Protein AF-A0A9E3I2J6-F1 (afdb_monomer_lite)

Radius of gyration: 38.4 Å; chains: 1; bounding box: 121×91×116 Å

Secondary structure (DSSP, 8-state):
-----SSSSHHHHHHHHHHTTS--S-------PPTT-EEEEE-SSS---EEEEEETT---TT--EEEEES-EEEEEPTTEEEEEEE-GGGTT--GGGGGS-TTS-SEEEEET----HHHHGGGTT-TT--EEEEE-----PPP-TTTTSB----EEE-TTS-EEEGGGGTTSEEEEEEE-TT-HHHHHHHHHHHHHHHHHGGGTEEEEEEE--S-HHHHHHHHHHTT--S-EE--S-GGG-HHHHHTT--SSSEEEEE-TTSBEEEES--THHHHHHHHHHTT-GGG-TT--BHHHHGGGTT-TT--EEEEESSB--HHHHHTSTT-TT--EEE-TTSS--HHHHGGGTT-TT--EEE--SS---HHHHTTTTT-TT--EEE--SSS-BHHHHGGGTT-TT--EEE-TTSB--HHHHTTTTT-TT--EEE-TTS---HHHHHHHHHH-TT-EEEPPPPP--------TTSHHHHHHHSS---HHHHHHHHHHHHHHHHHHHHHHHHHHHHHHHHTT--HHHHHHHHHHHHHHHHHTTS-HHHHHHHHHHHHHHHHHHHHHHHHHHH---------S--HHHHHHHHHHHHHHHHHHHHHHHHHHHHHHHHHTT-

Structure (mmCIF, N/CA/C/O backbone):
data_AF-A0A9E3I2J6-F1
#
_entry.id   AF-A0A9E3I2J6-F1
#
loop_
_atom_site.group_PDB
_atom_site.id
_atom_site.type_symbol
_atom_site.label_atom_id
_atom_site.label_alt_id
_atom_site.label_comp_id
_atom_site.label_asym_id
_atom_site.label_entity_id
_atom_site.label_seq_id
_atom_site.pdbx_PDB_ins_code
_atom_site.Cartn_x
_atom_site.Cartn_y
_atom_site.Cartn_z
_atom_site.occupancy
_atom_site.B_iso_or_equiv
_atom_site.auth_seq_id
_atom_site.auth_comp_id
_atom_site.auth_asym_id
_atom_site.auth_atom_id
_atom_site.pdbx_PDB_model_num
ATOM 1 N N . MET A 1 1 ? -46.523 -0.653 -66.772 1.00 40.47 1 MET A N 1
ATOM 2 C CA . MET A 1 1 ? -45.772 0.590 -67.088 1.00 40.47 1 MET A CA 1
ATOM 3 C C . MET A 1 1 ? -46.721 1.766 -66.930 1.00 40.47 1 MET A C 1
ATOM 5 O O . MET A 1 1 ? -47.825 1.641 -67.421 1.00 40.47 1 MET A O 1
ATOM 9 N N . LYS A 1 2 ? -46.431 2.911 -66.316 1.00 40.41 2 LYS A N 1
ATOM 10 C CA . LYS A 1 2 ? -45.374 3.401 -65.413 1.00 40.41 2 LYS A CA 1
ATOM 11 C C . LYS A 1 2 ? -45.947 4.739 -64.892 1.00 40.41 2 LYS A C 1
ATOM 13 O O . LYS A 1 2 ? -46.006 5.687 -65.661 1.00 40.41 2 LYS A O 1
ATOM 18 N N . ILE A 1 3 ? -46.391 4.817 -63.636 1.00 43.34 3 ILE A N 1
ATOM 19 C CA . ILE A 1 3 ? -46.741 6.084 -62.963 1.00 43.34 3 ILE A CA 1
ATOM 20 C C . ILE A 1 3 ? -46.118 6.015 -61.567 1.00 43.34 3 ILE A C 1
ATOM 22 O O . ILE A 1 3 ? -46.685 5.404 -60.665 1.00 43.34 3 ILE A O 1
ATOM 26 N N . LYS A 1 4 ? -44.894 6.536 -61.413 1.00 45.62 4 LYS A N 1
ATOM 27 C CA . LYS A 1 4 ? -44.240 6.744 -60.107 1.00 45.62 4 LYS A CA 1
ATOM 28 C C . LYS A 1 4 ? -42.997 7.630 -60.254 1.00 45.62 4 LYS A C 1
ATOM 30 O O . LYS A 1 4 ? -41.871 7.161 -60.327 1.00 45.62 4 LYS A O 1
ATOM 35 N N . ALA A 1 5 ? -43.230 8.925 -60.337 1.00 48.34 5 ALA A N 1
ATOM 36 C CA . ALA A 1 5 ? -42.294 10.005 -60.036 1.00 48.34 5 ALA A CA 1
ATOM 37 C C . ALA A 1 5 ? -43.194 11.226 -59.816 1.00 48.34 5 ALA A C 1
ATOM 39 O O . ALA A 1 5 ? -44.195 11.296 -60.513 1.00 48.34 5 ALA A O 1
ATOM 40 N N . TRP A 1 6 ? -42.879 12.109 -58.865 1.00 44.53 6 TRP A N 1
ATOM 41 C CA . TRP A 1 6 ? -43.588 13.350 -58.455 1.00 44.53 6 TRP A CA 1
ATOM 42 C C . TRP A 1 6 ? -43.974 13.460 -56.963 1.00 44.53 6 TRP A C 1
ATOM 44 O O . TRP A 1 6 ? -44.362 14.543 -56.548 1.00 44.53 6 TRP A O 1
ATOM 54 N N . ASN A 1 7 ? -43.736 12.451 -56.109 1.00 49.00 7 ASN A N 1
ATOM 55 C CA . ASN A 1 7 ? -44.016 12.567 -54.657 1.00 49.00 7 ASN A CA 1
ATOM 56 C C . ASN A 1 7 ? -42.807 12.815 -53.727 1.00 49.00 7 ASN A C 1
ATOM 58 O O . ASN A 1 7 ? -43.003 12.908 -52.521 1.00 49.00 7 ASN A O 1
ATOM 62 N N . ASN A 1 8 ? -41.576 12.973 -54.233 1.00 53.56 8 ASN A N 1
ATOM 63 C CA . ASN A 1 8 ? -40.377 13.042 -53.369 1.00 53.56 8 ASN A CA 1
ATOM 64 C C . ASN A 1 8 ? -39.702 14.421 -53.249 1.00 53.56 8 ASN A C 1
ATOM 66 O O . ASN A 1 8 ? -38.699 14.527 -52.554 1.00 53.56 8 ASN A O 1
ATOM 70 N N . ILE A 1 9 ? -40.222 15.480 -53.877 1.00 52.72 9 ILE A N 1
ATOM 71 C CA . ILE A 1 9 ? -39.576 16.809 -53.815 1.00 52.72 9 ILE A CA 1
ATOM 72 C C . ILE A 1 9 ? -40.129 17.665 -52.660 1.00 52.72 9 ILE A C 1
ATOM 74 O O . ILE A 1 9 ? -39.372 18.382 -52.013 1.00 52.72 9 ILE A O 1
ATOM 78 N N . TRP A 1 10 ? -41.409 17.520 -52.302 1.00 46.50 10 TRP A N 1
ATOM 79 C CA . TRP A 1 10 ? -42.011 18.281 -51.195 1.00 46.50 10 TRP A CA 1
ATOM 80 C C . TRP A 1 10 ? -41.637 17.768 -49.794 1.00 46.50 10 TRP A C 1
ATOM 82 O O . TRP A 1 10 ? -41.646 18.545 -48.842 1.00 46.50 10 TRP A O 1
ATOM 92 N N . LEU A 1 11 ? -41.234 16.499 -49.657 1.00 51.00 11 LEU A N 1
ATOM 93 C CA . LEU A 1 11 ? -40.817 15.942 -48.362 1.00 51.00 11 LEU A CA 1
ATOM 94 C C . LEU A 1 11 ? -39.413 16.412 -47.935 1.00 51.00 11 LEU A C 1
ATOM 96 O O . LEU A 1 11 ? -39.120 16.476 -46.746 1.00 51.00 11 LEU A O 1
ATOM 100 N N . ILE A 1 12 ? -38.552 16.774 -48.893 1.00 53.38 12 ILE A N 1
ATOM 101 C CA . ILE A 1 12 ? -37.173 17.204 -48.615 1.00 53.38 12 ILE A CA 1
ATOM 102 C C . ILE A 1 12 ? -37.140 18.661 -48.128 1.00 53.38 12 ILE A C 1
ATOM 104 O O . ILE A 1 12 ? -36.362 18.990 -47.237 1.00 53.38 12 ILE A O 1
ATOM 108 N N . ILE A 1 13 ? -38.034 19.524 -48.619 1.00 52.81 13 ILE A N 1
ATOM 109 C CA . ILE A 1 13 ? -38.081 20.937 -48.202 1.00 52.81 13 ILE A CA 1
ATOM 110 C C . ILE A 1 13 ? -38.642 21.085 -46.774 1.00 52.81 13 ILE A C 1
ATOM 112 O O . ILE A 1 13 ? -38.169 21.928 -46.015 1.00 52.81 13 ILE A O 1
ATOM 116 N N . LEU A 1 14 ? -39.568 20.217 -46.349 1.00 45.38 14 LEU A N 1
ATOM 117 C CA . LEU A 1 14 ? -40.101 20.232 -44.978 1.00 45.38 14 LEU A CA 1
ATOM 118 C C . LEU A 1 14 ? -39.104 19.727 -43.920 1.00 45.38 14 LEU A C 1
ATOM 120 O O . LEU A 1 14 ? -39.159 20.183 -42.781 1.00 45.38 14 LEU A O 1
ATOM 124 N N . ILE A 1 15 ? -38.152 18.860 -44.284 1.00 49.59 15 ILE A N 1
ATOM 125 C CA . ILE A 1 15 ? -37.089 18.416 -43.363 1.00 49.59 15 ILE A CA 1
ATOM 126 C C . ILE A 1 15 ? -36.025 19.513 -43.178 1.00 49.59 15 ILE A C 1
ATOM 128 O O . ILE A 1 15 ? -35.523 19.690 -42.070 1.00 49.59 15 ILE A O 1
ATOM 132 N N . PHE A 1 16 ? -35.742 20.323 -44.204 1.00 46.97 16 PHE A N 1
ATOM 133 C CA . PHE A 1 16 ? -34.787 21.431 -44.071 1.00 46.97 16 PHE A CA 1
ATOM 134 C C . PHE A 1 16 ? -35.328 22.624 -43.266 1.00 46.97 16 PHE A C 1
ATOM 136 O O . PHE A 1 16 ? -34.557 23.275 -42.567 1.00 46.97 16 PHE A O 1
ATOM 143 N N . VAL A 1 17 ? -36.641 22.880 -43.279 1.00 45.41 17 VAL A N 1
ATOM 144 C CA . VAL A 1 17 ? -37.236 23.979 -42.488 1.00 45.41 17 VAL A CA 1
ATOM 145 C C . VAL A 1 17 ? -37.442 23.595 -41.012 1.00 45.41 17 VAL A C 1
ATOM 147 O O . VAL A 1 17 ? -37.417 24.469 -40.151 1.00 45.41 17 VAL A O 1
ATOM 150 N N . PHE A 1 18 ? -37.549 22.302 -40.677 1.00 38.97 18 PHE A N 1
ATOM 151 C CA . PHE A 1 18 ? -37.696 21.858 -39.280 1.00 38.97 18 PHE A CA 1
ATOM 152 C C . PHE A 1 18 ? -36.359 21.659 -38.540 1.00 38.97 18 PHE A C 1
ATOM 154 O O . PHE A 1 18 ? -36.318 21.763 -37.316 1.00 38.97 18 PHE A O 1
ATOM 161 N N . ILE A 1 19 ? -35.249 21.449 -39.260 1.00 42.44 19 ILE A N 1
ATOM 162 C CA . ILE A 1 19 ? -33.894 21.407 -38.671 1.00 42.44 19 ILE A CA 1
ATOM 163 C C . ILE A 1 19 ? -33.323 22.829 -38.462 1.00 42.44 19 ILE A C 1
ATOM 165 O O . ILE A 1 19 ? -32.460 23.029 -37.613 1.00 42.44 19 ILE A O 1
ATOM 169 N N . GLY A 1 20 ? -33.861 23.844 -39.150 1.00 37.22 20 GLY A N 1
ATOM 170 C CA . GLY A 1 20 ? -33.422 25.242 -39.031 1.00 37.22 20 GLY A CA 1
ATOM 171 C C . GLY A 1 20 ? -33.964 26.035 -37.831 1.00 37.22 20 GLY A C 1
ATOM 172 O O . GLY A 1 20 ? -33.575 27.182 -37.664 1.00 37.22 20 GLY A O 1
ATOM 173 N N . SER A 1 21 ? -34.847 25.470 -36.994 1.00 38.66 21 SER A N 1
ATOM 174 C CA . SER A 1 21 ? -35.577 26.226 -35.952 1.00 38.66 21 SER A CA 1
ATOM 175 C C . SER A 1 21 ? -35.306 25.775 -34.503 1.00 38.66 21 SER A C 1
ATOM 177 O O . SER A 1 21 ? -36.068 26.131 -33.602 1.00 38.66 21 SER A O 1
ATOM 179 N N . GLN A 1 22 ? -34.252 24.993 -34.240 1.00 39.03 22 GLN A N 1
ATOM 180 C CA . GLN A 1 22 ? -33.865 24.600 -32.867 1.00 39.03 22 GLN A CA 1
ATOM 181 C C . GLN A 1 22 ? -32.399 24.900 -32.504 1.00 39.03 22 GLN A C 1
ATOM 183 O O . GLN A 1 22 ? -31.943 24.499 -31.439 1.00 39.03 22 GLN A O 1
ATOM 188 N N . PHE A 1 23 ? -31.682 25.672 -33.323 1.00 38.81 23 PHE A N 1
ATOM 189 C CA . PHE A 1 23 ? -30.346 26.187 -32.997 1.00 38.81 23 PHE A CA 1
ATOM 190 C C . PHE A 1 23 ? -30.345 27.720 -32.910 1.00 38.81 23 PHE A C 1
ATOM 192 O O . PHE A 1 23 ? -29.605 28.408 -33.595 1.00 38.81 23 PHE A O 1
ATOM 199 N N . GLU A 1 24 ? -31.183 28.259 -32.027 1.00 39.94 24 GLU A N 1
ATOM 200 C CA . GLU A 1 24 ? -30.994 29.597 -31.455 1.00 39.94 24 GLU A CA 1
ATOM 201 C C . GLU A 1 24 ? -31.159 29.499 -29.934 1.00 39.94 24 GLU A C 1
ATOM 203 O O . GLU A 1 24 ? -32.167 29.880 -29.342 1.00 39.94 24 GLU A O 1
ATOM 208 N N . LYS A 1 25 ? -30.143 28.940 -29.276 1.00 33.41 25 LYS A N 1
ATOM 209 C CA . LYS A 1 25 ? -29.856 29.242 -27.874 1.00 33.41 25 LYS A CA 1
ATOM 210 C C . LYS A 1 25 ? -28.397 29.654 -27.778 1.00 33.41 25 LYS A C 1
ATOM 212 O O . LYS A 1 25 ? -27.517 28.809 -27.751 1.00 33.41 25 LYS A O 1
ATOM 217 N N . GLY A 1 26 ? -28.207 30.973 -27.777 1.00 32.44 26 GLY A N 1
ATOM 218 C CA . GLY A 1 26 ? -27.063 31.693 -27.226 1.00 32.44 26 GLY A CA 1
ATOM 219 C C . GLY A 1 26 ? -25.683 31.148 -27.570 1.00 32.44 26 GLY A C 1
ATOM 220 O O . GLY A 1 26 ? -25.114 30.398 -26.786 1.00 32.44 26 GLY A O 1
ATOM 221 N N . GLN A 1 27 ? -25.088 31.652 -28.653 1.00 31.05 27 GLN A N 1
ATOM 222 C CA . GLN A 1 27 ? -23.641 31.857 -28.669 1.00 31.05 27 GLN A CA 1
ATOM 223 C C . GLN A 1 27 ? -23.294 32.806 -27.511 1.00 31.05 27 GLN A C 1
ATOM 225 O O . GLN A 1 27 ? -23.390 34.027 -27.636 1.00 31.05 27 GLN A O 1
ATOM 230 N N . SER A 1 28 ? -22.926 32.252 -26.358 1.00 33.66 28 SER A N 1
ATOM 231 C CA . SER A 1 28 ? -21.955 32.918 -25.499 1.00 33.66 28 SER A CA 1
ATOM 232 C C . SER A 1 28 ? -20.642 32.926 -26.272 1.00 33.66 28 SER A C 1
ATOM 234 O O . SER A 1 28 ? -20.241 31.881 -26.779 1.00 33.66 28 SER A O 1
ATOM 236 N N . ALA A 1 29 ? -20.030 34.099 -26.415 1.00 32.94 29 ALA A N 1
ATOM 237 C CA . ALA A 1 29 ? -18.761 34.286 -27.104 1.00 32.94 29 ALA A CA 1
ATOM 238 C C . ALA A 1 29 ? -17.764 33.166 -26.751 1.00 32.94 29 ALA A C 1
ATOM 240 O O . ALA A 1 29 ? -17.391 33.028 -25.586 1.00 32.94 29 ALA A O 1
ATOM 241 N N . GLU A 1 30 ? -17.358 32.370 -27.746 1.00 39.28 30 GLU A N 1
ATOM 242 C CA . GLU A 1 30 ? -16.193 31.495 -27.616 1.00 39.28 30 GLU A CA 1
ATOM 243 C C . GLU A 1 30 ? -15.002 32.379 -27.221 1.00 39.28 30 GLU A C 1
ATOM 245 O O . GLU A 1 30 ? -14.762 33.406 -27.872 1.00 39.28 30 GLU A O 1
ATOM 250 N N . PRO A 1 31 ? -14.263 32.054 -26.149 1.00 46.19 31 PRO A N 1
ATOM 251 C CA . PRO A 1 31 ? -13.045 32.779 -25.847 1.00 46.19 31 PRO A CA 1
ATOM 252 C C . PRO A 1 31 ? -12.076 32.530 -27.005 1.00 46.19 31 PRO A C 1
ATOM 254 O O . PRO A 1 31 ? -11.938 31.398 -27.462 1.00 46.19 31 PRO A O 1
ATOM 257 N N . ASN A 1 32 ? -11.438 33.594 -27.495 1.00 47.38 32 ASN A N 1
ATOM 258 C CA . ASN A 1 32 ? -10.466 33.571 -28.590 1.00 47.38 32 ASN A CA 1
ATOM 259 C C . ASN A 1 32 ? -9.247 32.687 -28.241 1.00 47.38 32 ASN A C 1
ATOM 261 O O . ASN A 1 32 ? -8.194 33.208 -27.880 1.00 47.38 32 ASN A O 1
ATOM 265 N N . ALA A 1 33 ? -9.388 31.366 -28.320 1.00 52.66 33 ALA A N 1
ATOM 266 C CA . ALA A 1 33 ? -8.296 30.413 -28.203 1.00 52.66 33 ALA A CA 1
ATOM 267 C C . ALA A 1 33 ? -7.459 30.458 -29.486 1.00 52.66 33 ALA A C 1
ATOM 269 O O . ALA A 1 33 ? -7.994 30.410 -30.599 1.00 52.66 33 ALA A O 1
ATOM 270 N N . ALA A 1 34 ? -6.139 30.563 -29.350 1.00 60.34 34 ALA A N 1
ATOM 271 C CA . ALA A 1 34 ? -5.244 30.444 -30.493 1.00 60.34 34 ALA A CA 1
ATOM 272 C C . ALA A 1 34 ? -5.321 29.015 -31.083 1.00 60.34 34 ALA A C 1
ATOM 274 O O . ALA A 1 34 ? -5.682 28.070 -30.377 1.00 60.34 34 ALA A O 1
ATOM 275 N N . PRO A 1 35 ? -4.978 28.805 -32.370 1.00 60.53 35 PRO A N 1
ATOM 276 C CA . PRO A 1 35 ? -5.037 27.483 -32.990 1.00 60.53 35 PRO A CA 1
ATOM 277 C C . PRO A 1 35 ? -4.259 26.429 -32.184 1.00 60.53 35 PRO A C 1
ATOM 279 O O . PRO A 1 35 ? -3.043 26.530 -32.027 1.00 60.53 35 PRO A O 1
ATOM 282 N N . GLY A 1 36 ? -4.967 25.409 -31.692 1.00 70.19 36 GLY A N 1
ATOM 283 C CA . GLY A 1 36 ? -4.399 24.310 -30.904 1.00 70.19 36 GLY A CA 1
ATOM 284 C C . GLY A 1 36 ? -4.462 24.488 -29.383 1.00 70.19 36 GLY A C 1
ATOM 285 O O . GLY A 1 36 ? -4.122 23.545 -28.672 1.00 70.19 36 GLY A O 1
ATOM 286 N N . GLU A 1 37 ? -4.899 25.642 -28.874 1.00 87.44 37 GLU A N 1
ATOM 287 C CA . GLU A 1 37 ? -5.213 25.815 -27.453 1.00 87.44 37 GLU A CA 1
ATOM 288 C C . GLU A 1 37 ? -6.523 25.105 -27.090 1.00 87.44 37 GLU A C 1
ATOM 290 O O . GLU A 1 37 ? -7.428 24.966 -27.916 1.00 87.44 37 GLU A O 1
ATOM 295 N N . ARG A 1 38 ? -6.621 24.642 -25.842 1.00 91.56 38 ARG A N 1
ATOM 296 C CA . ARG A 1 38 ? -7.807 23.959 -25.310 1.00 91.56 38 ARG A CA 1
ATOM 297 C C . ARG A 1 38 ? -8.329 24.727 -24.112 1.00 91.56 38 ARG A C 1
ATOM 299 O O . ARG A 1 38 ? -7.547 25.072 -23.233 1.00 91.56 38 ARG A O 1
ATOM 306 N N . ILE A 1 39 ? -9.630 24.980 -24.067 1.00 92.69 39 ILE A N 1
ATOM 307 C CA . ILE A 1 39 ? -10.272 25.611 -22.913 1.00 92.69 39 ILE A CA 1
ATOM 308 C C . ILE A 1 39 ? -10.956 24.519 -22.110 1.00 92.69 39 ILE A C 1
ATOM 310 O O . ILE A 1 39 ? -11.784 23.791 -22.647 1.00 92.69 39 ILE A O 1
ATOM 314 N N . ILE A 1 40 ? -10.590 24.410 -20.837 1.00 94.25 40 ILE A N 1
ATOM 315 C CA . ILE A 1 40 ? -11.127 23.408 -19.923 1.00 94.25 40 ILE A CA 1
ATOM 316 C C . ILE A 1 40 ? -11.866 24.121 -18.798 1.00 94.25 40 ILE A C 1
ATOM 318 O O . ILE A 1 40 ? -11.286 24.953 -18.099 1.00 94.25 40 ILE A O 1
ATOM 322 N N . SER A 1 41 ? -13.137 23.778 -18.615 1.00 93.06 41 SER A N 1
ATOM 323 C CA . SER A 1 41 ? -13.997 24.390 -17.603 1.00 93.06 41 SER A CA 1
ATOM 324 C C . SER A 1 41 ? -13.981 23.595 -16.296 1.00 93.06 41 SER A C 1
ATOM 326 O O . SER A 1 41 ? -14.382 22.433 -16.244 1.00 93.06 41 SER A O 1
ATOM 328 N N . PHE A 1 42 ? -13.571 24.254 -15.215 1.00 93.44 42 PHE A N 1
ATOM 329 C CA . PHE A 1 42 ? -13.636 23.760 -13.838 1.00 93.44 42 PHE A CA 1
ATOM 330 C C . PHE A 1 42 ? -14.693 24.531 -13.025 1.00 93.44 42 PHE A C 1
ATOM 332 O O . PHE A 1 42 ? -15.102 25.629 -13.419 1.00 93.44 42 PHE A O 1
ATOM 339 N N . PRO A 1 43 ? -15.129 24.027 -11.853 1.00 89.94 43 PRO A N 1
ATOM 340 C CA . PRO A 1 43 ? -16.060 24.749 -10.987 1.00 89.94 43 PRO A CA 1
ATOM 341 C C . PRO A 1 43 ? -15.585 26.176 -10.672 1.00 89.94 43 PRO A C 1
ATOM 343 O O . PRO A 1 43 ? -14.425 26.404 -10.339 1.00 89.94 43 PRO A O 1
ATOM 346 N N . THR A 1 44 ? -16.482 27.162 -10.753 1.00 87.38 44 THR A N 1
ATOM 347 C CA . THR A 1 44 ? -16.141 28.580 -10.524 1.00 87.38 44 THR A CA 1
ATOM 348 C C . THR A 1 44 ? -16.064 28.945 -9.039 1.00 87.38 44 THR A C 1
ATOM 350 O O . THR A 1 44 ? -15.319 29.849 -8.661 1.00 87.38 44 THR A O 1
ATOM 353 N N . GLY A 1 45 ? -16.819 28.244 -8.185 1.00 79.75 45 GLY A N 1
ATOM 354 C CA . GLY A 1 45 ? -16.942 28.563 -6.759 1.00 79.75 45 GLY A CA 1
ATOM 355 C C . GLY A 1 45 ? -15.772 28.092 -5.889 1.00 79.75 45 GLY A C 1
ATOM 356 O O . GLY A 1 45 ? -15.367 28.794 -4.966 1.00 79.75 45 GLY A O 1
ATOM 357 N N . SER A 1 46 ? -15.212 26.913 -6.153 1.00 82.31 46 SER A N 1
ATOM 358 C CA . SER A 1 46 ? -14.094 26.342 -5.389 1.00 82.31 46 SER A CA 1
ATOM 359 C C . SER A 1 46 ? -13.115 25.662 -6.333 1.00 82.31 46 SER A C 1
ATOM 361 O O . SER A 1 46 ? -13.534 25.022 -7.291 1.00 82.31 46 SER A O 1
ATOM 363 N N . SER A 1 47 ? -11.816 25.833 -6.070 1.00 90.12 47 SER A N 1
ATOM 364 C CA . SER A 1 47 ? -10.777 25.160 -6.856 1.00 90.12 47 SER A CA 1
ATOM 365 C C . SER A 1 47 ? -10.821 23.658 -6.602 1.00 90.12 47 SER A C 1
ATOM 367 O O . SER A 1 47 ? -10.987 23.241 -5.457 1.00 90.12 47 SER A O 1
ATOM 369 N N . MET A 1 48 ? -10.614 22.854 -7.644 1.00 91.06 48 MET A N 1
ATOM 370 C CA . MET A 1 48 ? -10.366 21.418 -7.476 1.00 91.06 48 MET A CA 1
ATOM 371 C C . MET A 1 48 ? -8.926 21.111 -7.056 1.00 91.06 48 MET A C 1
ATOM 373 O O . MET A 1 48 ? -8.626 19.987 -6.664 1.00 91.06 48 MET A O 1
ATOM 377 N N . GLY A 1 49 ? -8.018 22.081 -7.143 1.00 93.38 49 GLY A N 1
ATOM 378 C CA . GLY A 1 49 ? -6.608 21.900 -6.833 1.00 93.38 49 GLY A CA 1
ATOM 379 C C . GLY A 1 49 ? -5.701 22.612 -7.825 1.00 93.38 49 GLY A C 1
ATOM 380 O O . GLY A 1 49 ? -6.111 23.547 -8.504 1.00 93.38 49 GLY A O 1
ATOM 381 N N . LYS A 1 50 ? -4.451 22.161 -7.913 1.00 96.38 50 LYS A N 1
ATOM 382 C CA . LYS A 1 50 ? -3.422 22.823 -8.722 1.00 96.38 50 LYS A CA 1
ATOM 383 C C . LYS A 1 50 ? -3.279 22.190 -10.094 1.00 96.38 50 LYS A C 1
ATOM 385 O O . LYS A 1 50 ? -3.197 20.964 -10.200 1.00 96.38 50 LYS A O 1
ATOM 390 N N . LEU A 1 51 ? -3.183 23.038 -11.110 1.00 97.56 51 LEU A N 1
ATOM 391 C CA . LEU A 1 51 ? -2.905 22.668 -12.485 1.00 97.56 51 LEU A CA 1
ATOM 392 C C . LEU A 1 51 ? -1.447 22.932 -12.826 1.00 97.56 51 LEU A C 1
ATOM 394 O O . LEU A 1 51 ? -0.839 23.918 -12.413 1.00 97.56 51 LEU A O 1
ATOM 398 N N . SER A 1 52 ? -0.873 22.044 -13.617 1.00 96.88 52 SER A N 1
ATOM 399 C CA . SER A 1 52 ? 0.454 22.246 -14.184 1.00 96.88 52 SER A CA 1
ATOM 400 C C . SER A 1 52 ? 0.498 21.687 -15.594 1.00 96.88 52 SER A C 1
ATOM 402 O O . SER A 1 52 ? -0.254 20.768 -15.919 1.00 96.88 52 SER A O 1
ATOM 404 N N . VAL A 1 53 ? 1.399 22.219 -16.415 1.00 96.00 53 VAL A N 1
ATOM 405 C CA . VAL A 1 53 ? 1.592 21.796 -17.804 1.00 96.00 53 VAL A CA 1
ATOM 406 C C . VAL A 1 53 ? 3.036 21.435 -18.110 1.00 96.00 53 VAL A C 1
ATOM 408 O O . VAL A 1 53 ? 3.958 21.997 -17.522 1.00 96.00 53 VAL A O 1
ATOM 411 N N . ARG A 1 54 ? 3.227 20.528 -19.067 1.00 94.31 54 ARG A N 1
ATOM 412 C CA . ARG A 1 54 ? 4.531 20.213 -19.675 1.00 94.31 54 ARG A CA 1
ATOM 413 C C . ARG A 1 54 ? 4.387 19.973 -21.173 1.00 94.31 54 ARG A C 1
ATOM 415 O O . ARG A 1 54 ? 3.267 19.829 -21.661 1.00 94.31 54 ARG A O 1
ATOM 422 N N . ASP A 1 55 ? 5.501 19.905 -21.893 1.00 90.31 55 ASP A N 1
ATOM 423 C CA . ASP A 1 55 ? 5.497 19.543 -23.313 1.00 90.31 55 ASP A CA 1
ATOM 424 C C . ASP A 1 55 ? 4.972 18.123 -23.557 1.00 90.31 55 ASP A C 1
ATOM 426 O O . ASP A 1 55 ? 5.288 17.182 -22.824 1.00 90.31 55 ASP A O 1
ATOM 430 N N . LEU A 1 56 ? 4.162 17.977 -24.609 1.00 84.56 56 LEU A N 1
ATOM 431 C CA . LEU A 1 56 ? 3.603 16.701 -25.038 1.00 84.56 56 LEU A CA 1
ATOM 432 C C . LEU A 1 56 ? 4.712 15.689 -25.325 1.00 84.56 56 LEU A C 1
ATOM 434 O O . LEU A 1 56 ? 5.571 15.916 -26.173 1.00 84.56 56 LEU A O 1
ATOM 438 N N . GLY A 1 57 ? 4.667 14.554 -24.623 1.00 75.38 57 GLY A N 1
ATOM 439 C CA . GLY A 1 57 ? 5.668 13.498 -24.761 1.00 75.38 57 GLY A CA 1
ATOM 440 C C . GLY A 1 57 ? 6.966 13.714 -23.976 1.00 75.38 57 GLY A C 1
ATOM 441 O O . GLY A 1 57 ? 7.847 12.863 -24.088 1.00 75.38 57 GLY A O 1
ATOM 442 N N . SER A 1 58 ? 7.099 14.777 -23.165 1.00 79.69 58 SER A N 1
ATOM 443 C CA . SER A 1 58 ? 8.244 14.888 -22.247 1.00 79.69 58 SER A CA 1
ATOM 444 C C . SER A 1 58 ? 8.193 13.778 -21.189 1.00 79.69 58 SER A C 1
ATOM 446 O O . SER A 1 58 ? 7.193 13.590 -20.489 1.00 79.69 58 SER A O 1
ATOM 448 N N . THR A 1 59 ? 9.299 13.044 -21.065 1.00 66.62 59 THR A N 1
ATOM 449 C CA . THR A 1 59 ? 9.502 11.991 -20.061 1.00 66.62 59 THR A CA 1
ATOM 450 C C . THR A 1 59 ? 10.344 12.460 -18.872 1.00 66.62 59 THR A C 1
ATOM 452 O O . THR A 1 59 ? 10.618 11.664 -17.974 1.00 66.62 59 THR A O 1
ATOM 455 N N . GLU A 1 60 ? 10.778 13.724 -18.841 1.00 63.16 60 GLU A N 1
ATOM 456 C CA . GLU A 1 60 ? 11.647 14.234 -17.779 1.00 63.16 60 GLU A CA 1
ATOM 457 C C . GLU A 1 60 ? 10.846 14.568 -16.509 1.00 63.16 60 GLU A C 1
ATOM 459 O O . GLU A 1 60 ? 9.842 15.291 -16.504 1.00 63.16 60 GLU A O 1
ATOM 464 N N . ALA A 1 61 ? 11.281 13.991 -15.387 1.00 58.41 61 ALA A N 1
ATOM 465 C CA . ALA A 1 61 ? 10.685 14.228 -14.082 1.00 58.41 61 ALA A CA 1
ATOM 466 C C . ALA A 1 61 ? 11.095 15.616 -13.562 1.00 58.41 61 ALA A C 1
ATOM 468 O O . ALA A 1 61 ? 12.153 15.764 -12.959 1.00 58.41 61 ALA A O 1
ATOM 469 N N . GLY A 1 62 ? 10.249 16.627 -13.768 1.00 62.84 62 GLY A N 1
ATOM 470 C CA . GLY A 1 62 ? 10.506 17.988 -13.271 1.00 62.84 62 GLY A CA 1
ATOM 471 C C . GLY A 1 62 ? 9.972 19.113 -14.155 1.00 62.84 62 GLY A C 1
ATOM 472 O O . GLY A 1 62 ? 9.784 20.214 -13.652 1.00 62.84 62 GLY A O 1
ATOM 473 N N . ASP A 1 63 ? 9.626 18.819 -15.409 1.00 82.06 63 ASP A N 1
ATOM 474 C CA . ASP A 1 63 ? 9.237 19.792 -16.451 1.00 82.06 63 ASP A CA 1
ATOM 475 C C . ASP A 1 63 ? 7.858 20.450 -16.277 1.00 82.06 63 ASP A C 1
ATOM 477 O O . ASP A 1 63 ? 7.284 21.012 -17.211 1.00 82.06 63 ASP A O 1
ATOM 481 N N . TRP A 1 64 ? 7.278 20.362 -15.086 1.00 91.69 64 TRP A N 1
ATOM 482 C CA . TRP A 1 64 ? 5.934 20.859 -14.843 1.00 91.69 64 TRP A CA 1
ATOM 483 C C . TRP A 1 64 ? 5.973 22.337 -14.487 1.00 91.69 64 TRP A C 1
ATOM 485 O O . TRP A 1 64 ? 6.496 22.731 -13.446 1.00 91.69 64 TRP A O 1
ATOM 495 N N . THR A 1 65 ? 5.372 23.144 -15.351 1.00 94.06 65 THR A N 1
ATOM 496 C CA . THR A 1 65 ? 5.168 24.573 -15.127 1.00 94.06 65 THR A CA 1
ATOM 497 C C . THR A 1 65 ? 3.794 24.793 -14.509 1.00 94.06 65 THR A C 1
ATOM 499 O O . THR A 1 65 ? 2.810 24.211 -14.964 1.00 94.06 65 THR A O 1
ATOM 502 N N . ASP A 1 66 ? 3.724 25.614 -13.465 1.00 95.06 66 ASP A N 1
ATOM 503 C CA . ASP A 1 66 ? 2.465 25.965 -12.806 1.00 95.06 66 ASP A CA 1
ATOM 504 C C . ASP A 1 66 ? 1.520 26.689 -13.780 1.00 95.06 66 ASP A C 1
ATOM 506 O O . ASP A 1 66 ? 1.931 27.631 -14.458 1.00 95.06 66 ASP A O 1
ATOM 510 N N . LEU A 1 67 ? 0.266 26.234 -13.853 1.00 94.88 67 LEU A N 1
ATOM 511 C CA . LEU A 1 67 ? -0.803 26.857 -14.646 1.00 94.88 67 LEU A CA 1
ATOM 512 C C . LEU A 1 67 ? -1.839 27.552 -13.740 1.00 94.88 67 LEU A C 1
ATOM 514 O O . LEU A 1 67 ? -2.712 28.264 -14.231 1.00 94.88 67 LEU A O 1
ATOM 518 N N . GLY A 1 68 ? -1.730 27.387 -12.416 1.00 94.50 68 GLY A N 1
ATOM 519 C CA . GLY A 1 68 ? -2.621 27.991 -11.431 1.00 94.50 68 GLY A CA 1
ATOM 520 C C . GLY A 1 68 ? -3.648 27.016 -10.855 1.00 94.50 68 GLY A C 1
ATOM 521 O O . GLY A 1 68 ? -3.440 25.807 -10.789 1.00 94.50 68 GLY A O 1
ATOM 522 N N . GLU A 1 69 ? -4.763 27.557 -10.373 1.00 95.56 69 GLU A N 1
ATOM 523 C CA . GLU A 1 69 ? -5.823 26.793 -9.710 1.00 95.56 69 GLU A CA 1
ATOM 524 C C . GLU A 1 69 ? -6.847 26.260 -10.726 1.00 95.56 69 GLU A C 1
ATOM 526 O O . GLU A 1 69 ? -7.235 26.963 -11.656 1.00 95.56 69 GLU A O 1
ATOM 531 N N . ALA A 1 70 ? -7.339 25.039 -10.516 1.00 95.38 70 ALA A N 1
ATOM 532 C CA . ALA A 1 70 ? -8.405 24.415 -11.294 1.00 95.38 70 ALA A CA 1
ATOM 533 C C . ALA A 1 70 ? -9.763 25.045 -10.951 1.00 95.38 70 ALA A C 1
ATOM 535 O O . ALA A 1 70 ? -10.559 24.469 -10.201 1.00 95.38 70 ALA A O 1
ATOM 536 N N . ARG A 1 71 ? -9.997 26.265 -11.447 1.00 94.69 71 ARG A N 1
ATOM 537 C CA . ARG A 1 71 ? -11.195 27.063 -11.170 1.00 94.69 71 ARG A CA 1
ATOM 538 C C . ARG A 1 71 ? -11.607 27.899 -12.377 1.00 94.69 71 ARG A C 1
ATOM 540 O O . ARG A 1 71 ? -10.825 28.719 -12.847 1.00 94.69 71 ARG A O 1
ATOM 547 N N . GLY A 1 72 ? -12.869 27.770 -12.785 1.00 94.31 72 GLY A N 1
ATOM 548 C CA . GLY A 1 72 ? -13.385 28.442 -13.977 1.00 94.31 72 GLY A CA 1
ATOM 549 C C . GLY A 1 72 ? -12.741 27.917 -15.259 1.00 94.31 72 GLY A C 1
ATOM 550 O O . GLY A 1 72 ? -12.254 26.788 -15.293 1.00 94.31 72 GLY A O 1
ATOM 551 N N . ASP A 1 73 ? -12.756 28.735 -16.306 1.00 94.50 73 ASP A N 1
ATOM 552 C CA . ASP A 1 73 ? -12.200 28.364 -17.605 1.00 94.50 73 ASP A CA 1
ATOM 553 C C . ASP A 1 73 ? -10.682 28.548 -17.621 1.00 94.50 73 ASP A C 1
ATOM 555 O O . ASP A 1 73 ? -10.164 29.630 -17.333 1.00 94.50 73 ASP A O 1
ATOM 559 N N . ILE A 1 74 ? -9.972 27.480 -17.975 1.00 95.44 74 ILE A N 1
ATOM 560 C CA . ILE A 1 74 ? -8.514 27.439 -18.036 1.00 95.44 74 ILE A CA 1
ATOM 561 C C . ILE A 1 74 ? -8.075 27.171 -19.472 1.00 95.44 74 ILE A C 1
ATOM 563 O O . ILE A 1 74 ? -8.426 26.145 -20.055 1.00 95.44 74 ILE A O 1
ATOM 567 N N . THR A 1 75 ? -7.258 28.067 -20.026 1.00 95.25 75 THR A N 1
ATOM 568 C CA . THR A 1 75 ? -6.632 27.879 -21.339 1.00 95.25 75 THR A CA 1
ATOM 569 C C . THR A 1 75 ? -5.349 27.064 -21.200 1.00 95.25 75 THR A C 1
ATOM 571 O O . THR A 1 75 ? -4.364 27.516 -20.615 1.00 95.25 75 THR A O 1
ATOM 574 N N . VAL A 1 76 ? -5.344 25.863 -21.769 1.00 94.56 76 VAL A N 1
ATOM 575 C CA . VAL A 1 76 ? -4.170 25.000 -21.899 1.00 94.56 76 VAL A CA 1
ATOM 576 C C . VAL A 1 76 ? -3.497 25.269 -23.250 1.00 94.56 76 VAL A C 1
ATOM 578 O O . VAL A 1 76 ? -4.150 25.113 -24.288 1.00 94.56 76 VAL A O 1
ATOM 581 N N . PRO A 1 77 ? -2.200 25.634 -23.274 1.00 92.44 77 PRO A N 1
ATOM 582 C CA . PRO A 1 77 ? -1.494 25.906 -24.522 1.00 92.44 77 PRO A CA 1
ATOM 583 C C . PRO A 1 77 ? -1.407 24.685 -25.447 1.00 92.44 77 PRO A C 1
ATOM 585 O O . PRO A 1 77 ? -1.392 23.534 -24.997 1.00 92.44 77 PRO A O 1
ATOM 588 N N . ALA A 1 78 ? -1.285 24.942 -26.750 1.00 90.69 78 ALA A N 1
ATOM 589 C CA . ALA A 1 78 ? -1.101 23.898 -27.752 1.00 90.69 78 ALA A CA 1
ATOM 590 C C . ALA A 1 78 ? 0.135 23.029 -27.466 1.00 90.69 78 ALA A C 1
ATOM 592 O O . ALA A 1 78 ? 1.187 23.527 -27.065 1.00 90.69 78 ALA A O 1
ATOM 593 N N . GLY A 1 79 ? 0.012 21.718 -27.691 1.00 90.06 79 GLY A N 1
ATOM 594 C CA . GLY A 1 79 ? 1.115 20.773 -27.492 1.00 90.06 79 GLY A CA 1
ATOM 595 C C . GLY A 1 79 ? 1.519 20.566 -26.029 1.00 90.06 79 GLY A C 1
ATOM 596 O O . GLY A 1 79 ? 2.627 20.097 -25.780 1.00 90.06 79 GLY A O 1
ATOM 597 N N . LYS A 1 80 ? 0.650 20.905 -25.065 1.00 93.06 80 LYS A N 1
ATOM 598 C CA . LYS A 1 80 ? 0.893 20.679 -23.635 1.00 93.06 80 LYS A CA 1
ATOM 599 C C . LYS A 1 80 ? 0.033 19.561 -23.055 1.00 93.06 80 LYS A C 1
ATOM 601 O O . LYS A 1 80 ? -1.150 19.443 -23.375 1.00 93.06 80 LYS A O 1
ATOM 606 N N . GLU A 1 81 ? 0.626 18.786 -22.152 1.00 93.69 81 GLU A N 1
ATOM 607 C CA . GLU A 1 81 ? -0.082 17.861 -21.260 1.00 93.69 81 GLU A CA 1
ATOM 608 C C . GLU A 1 81 ? -0.528 18.582 -19.996 1.00 93.69 81 GLU A C 1
ATOM 610 O O . GLU A 1 81 ? 0.190 19.454 -19.507 1.00 93.69 81 GLU A O 1
ATOM 615 N N . LEU A 1 82 ? -1.672 18.180 -19.443 1.00 96.19 82 LEU A N 1
ATOM 616 C CA . LEU A 1 82 ? -2.206 18.744 -18.208 1.00 96.19 82 LEU A CA 1
ATOM 617 C C . LEU A 1 82 ? -2.106 17.753 -17.044 1.00 96.19 82 LEU A C 1
ATOM 619 O O . LEU A 1 82 ? -2.491 16.585 -17.160 1.00 96.19 82 LEU A O 1
ATOM 623 N N . ARG A 1 83 ? -1.651 18.255 -15.895 1.00 96.81 83 ARG A N 1
ATOM 624 C CA . ARG A 1 83 ? -1.693 17.577 -14.597 1.00 96.81 83 ARG A CA 1
ATOM 625 C C . ARG A 1 83 ? -2.631 18.319 -13.662 1.00 96.81 83 ARG A C 1
ATOM 627 O O . ARG A 1 83 ? -2.499 19.529 -13.502 1.00 96.81 83 ARG A O 1
ATOM 634 N N . LEU A 1 84 ? -3.479 17.569 -12.964 1.00 97.19 84 LEU A N 1
ATOM 635 C CA . LEU A 1 84 ? -4.280 18.043 -11.843 1.00 97.19 84 LEU A CA 1
ATOM 636 C C . LEU A 1 84 ? -3.812 17.365 -10.552 1.00 97.19 84 LEU A C 1
ATOM 638 O O . LEU A 1 84 ? -3.829 16.138 -10.428 1.00 97.19 84 LEU A O 1
ATOM 642 N N . LYS A 1 85 ? -3.422 18.173 -9.565 1.00 96.19 85 LYS A N 1
ATOM 643 C CA . LYS A 1 85 ? -3.172 17.723 -8.195 1.00 96.19 85 LYS A CA 1
ATOM 644 C C . LYS A 1 85 ? -4.299 18.197 -7.285 1.00 96.19 85 LYS A C 1
ATOM 646 O O . LYS A 1 85 ? -4.377 19.384 -6.969 1.00 96.19 85 LYS A O 1
ATOM 651 N N . VAL A 1 86 ? -5.121 17.256 -6.828 1.00 92.88 86 VAL A N 1
ATOM 652 C CA . VAL A 1 86 ? -6.250 17.518 -5.927 1.00 92.88 86 VAL A CA 1
ATOM 653 C C . VAL A 1 86 ? -5.776 17.361 -4.482 1.00 92.88 86 VAL A C 1
ATOM 655 O O . VAL A 1 86 ? -5.259 16.297 -4.120 1.00 92.88 86 VAL A O 1
ATOM 658 N N . PRO A 1 87 ? -5.909 18.392 -3.637 1.00 83.75 87 PRO A N 1
ATOM 659 C CA . PRO A 1 87 ? -5.553 18.279 -2.234 1.00 83.75 87 PRO A CA 1
ATOM 660 C C . PRO A 1 87 ? -6.653 17.537 -1.439 1.00 83.75 87 PRO A C 1
ATOM 662 O O . PRO A 1 87 ? -7.793 17.421 -1.904 1.00 83.75 87 PRO A O 1
ATOM 665 N N . PRO A 1 88 ? -6.344 17.021 -0.236 1.00 77.62 88 PRO A N 1
ATOM 666 C CA . PRO A 1 88 ? -7.259 16.184 0.548 1.00 77.62 88 PRO A CA 1
ATOM 667 C C . PRO A 1 88 ? -8.652 16.785 0.751 1.00 77.62 88 PRO A C 1
ATOM 669 O O . PRO A 1 88 ? -9.650 16.071 0.635 1.00 77.62 88 PRO A O 1
ATOM 672 N N . GLU A 1 89 ? -8.714 18.091 1.017 1.00 74.19 89 GLU A N 1
ATOM 673 C CA . GLU A 1 89 ? -9.928 18.869 1.270 1.00 74.19 89 GLU A CA 1
ATOM 674 C C . GLU A 1 89 ? -10.902 18.908 0.085 1.00 74.19 89 GLU A C 1
ATOM 676 O O . GLU A 1 89 ? -12.106 19.018 0.303 1.00 74.19 89 GLU A O 1
ATOM 681 N N . HIS A 1 90 ? -10.401 18.755 -1.143 1.00 77.69 90 HIS A N 1
ATOM 682 C CA . HIS A 1 90 ? -11.195 18.793 -2.376 1.00 77.69 90 HIS A CA 1
ATOM 683 C C . HIS A 1 90 ? -11.370 17.410 -3.012 1.00 77.69 90 HIS A C 1
ATOM 685 O O . HIS A 1 90 ? -12.086 17.257 -3.992 1.00 77.69 90 HIS A O 1
ATOM 691 N N . SER A 1 91 ? -10.760 16.375 -2.432 1.00 73.38 91 SER A N 1
ATOM 692 C CA . SER A 1 91 ? -10.769 15.028 -3.005 1.00 73.38 91 SER A CA 1
ATOM 693 C C . SER A 1 91 ? -12.058 14.229 -2.772 1.00 73.38 91 SER A C 1
ATOM 695 O O . SER A 1 91 ? -12.171 13.111 -3.255 1.00 73.38 91 SER A O 1
ATOM 697 N N . GLY A 1 92 ? -13.020 14.779 -2.027 1.00 69.88 92 GLY A N 1
ATOM 698 C CA . GLY A 1 92 ? -14.306 14.127 -1.757 1.00 69.88 92 GLY A CA 1
ATOM 699 C C . GLY A 1 92 ? -15.339 14.253 -2.881 1.00 69.88 92 GLY A C 1
ATOM 700 O O . GLY A 1 92 ? -16.393 13.642 -2.772 1.00 69.88 92 GLY A O 1
ATOM 701 N N . ASP A 1 93 ? -15.063 15.040 -3.926 1.00 84.88 93 ASP A N 1
ATOM 702 C CA . ASP A 1 93 ? -15.950 15.202 -5.081 1.00 84.88 93 ASP A CA 1
ATOM 703 C C . ASP A 1 93 ? -15.129 15.295 -6.376 1.00 84.88 93 ASP A C 1
ATOM 705 O O . ASP A 1 93 ? -14.490 16.308 -6.664 1.00 84.88 93 ASP A O 1
ATOM 709 N N . LEU A 1 94 ? -15.140 14.212 -7.158 1.00 91.81 94 LEU A N 1
ATOM 710 C CA . LEU A 1 94 ? -14.529 14.156 -8.489 1.00 91.81 94 LEU A CA 1
ATOM 711 C C . LEU A 1 94 ? -15.558 14.314 -9.616 1.00 91.81 94 LEU A C 1
ATOM 713 O O . LEU A 1 94 ? -15.191 14.204 -10.786 1.00 91.81 94 LEU A O 1
ATOM 717 N N . SER A 1 95 ? -16.828 14.590 -9.302 1.00 92.12 95 SER A N 1
ATOM 718 C CA . SER A 1 95 ? -17.883 14.724 -10.309 1.00 92.12 95 SER A CA 1
ATOM 719 C C . SER A 1 95 ? -17.594 15.758 -11.406 1.00 92.12 95 SER A C 1
ATOM 721 O O . SER A 1 95 ? -17.951 15.473 -12.554 1.00 92.12 95 SER A O 1
ATOM 723 N N . PRO A 1 96 ? -16.873 16.878 -11.163 1.00 92.62 96 PRO A N 1
ATOM 724 C CA . PRO A 1 96 ? -16.550 17.803 -12.245 1.00 92.62 96 PRO A CA 1
ATOM 725 C C . PRO A 1 96 ? -15.615 17.201 -13.305 1.00 92.62 96 PRO A C 1
ATOM 727 O O . PRO A 1 96 ? -15.628 17.652 -14.445 1.00 92.62 96 PRO A O 1
ATOM 730 N N . LEU A 1 97 ? -14.844 16.154 -12.975 1.00 94.50 97 LEU A N 1
ATOM 731 C CA . LEU A 1 97 ? -13.981 15.477 -13.951 1.00 94.50 97 LEU A CA 1
ATOM 732 C C . LEU A 1 97 ? -14.776 14.674 -14.987 1.00 94.50 97 LEU A C 1
ATOM 734 O O . LEU A 1 97 ? -14.259 14.404 -16.066 1.00 94.50 97 LEU A O 1
ATOM 738 N N . ALA A 1 98 ? -16.033 14.324 -14.696 1.00 93.25 98 ALA A N 1
ATOM 739 C CA . ALA A 1 98 ? -16.882 13.587 -15.630 1.00 93.25 98 ALA A CA 1
ATOM 740 C C . ALA A 1 98 ? -17.288 14.414 -16.862 1.00 93.25 98 ALA A C 1
ATOM 742 O O . ALA A 1 98 ? -17.718 13.833 -17.856 1.00 93.25 98 ALA A O 1
ATOM 743 N N . GLY A 1 99 ? -17.189 15.747 -16.784 1.00 90.69 99 GLY A N 1
ATOM 744 C CA . GLY A 1 99 ? -17.478 16.659 -17.893 1.00 90.69 99 GLY A CA 1
ATOM 745 C C . GLY A 1 99 ? -16.278 16.962 -18.792 1.00 90.69 99 GLY A C 1
ATOM 746 O O . GLY A 1 99 ? -16.439 17.700 -19.756 1.00 90.69 99 GLY A O 1
ATOM 747 N N . LEU A 1 100 ? -15.094 16.433 -18.472 1.00 94.19 100 LEU A N 1
ATOM 748 C CA . LEU A 1 100 ? -13.882 16.649 -19.257 1.00 94.19 100 LEU A CA 1
ATOM 749 C C . LEU A 1 100 ? -13.850 15.754 -20.497 1.00 94.19 100 LEU A C 1
ATOM 751 O O . LEU A 1 100 ? -14.276 14.597 -20.459 1.00 94.19 100 LEU A O 1
ATOM 755 N N . GLU A 1 101 ? -13.269 16.268 -21.577 1.00 94.00 101 GLU A N 1
ATOM 756 C CA . GLU A 1 101 ? -13.038 15.497 -22.789 1.00 94.00 101 GLU A CA 1
ATOM 757 C C . GLU A 1 101 ? -11.926 14.464 -22.578 1.00 94.00 101 GLU A C 1
ATOM 759 O O . GLU A 1 101 ? -11.021 14.602 -21.748 1.00 94.00 101 GLU A O 1
ATOM 764 N N . ALA A 1 102 ? -11.936 13.423 -23.407 1.00 92.25 102 ALA A N 1
ATOM 765 C CA . ALA A 1 102 ? -11.032 12.282 -23.279 1.00 92.25 102 ALA A CA 1
ATOM 766 C C . ALA A 1 102 ? -9.531 12.625 -23.297 1.00 92.25 102 ALA A C 1
ATOM 768 O O . ALA A 1 102 ? -8.704 11.827 -22.842 1.00 92.25 102 ALA A O 1
ATOM 769 N N . SER A 1 103 ? -9.168 13.784 -23.852 1.00 91.25 103 SER A N 1
ATOM 770 C CA . SER A 1 103 ? -7.786 14.257 -23.981 1.00 91.25 103 SER A CA 1
ATOM 771 C C . SER A 1 103 ? -7.389 15.340 -22.977 1.00 91.25 103 SER A C 1
ATOM 773 O O . SER A 1 103 ? -6.222 15.734 -22.957 1.00 91.25 103 SER A O 1
ATOM 775 N N . ASP A 1 104 ? -8.314 15.824 -22.152 1.00 94.19 104 ASP A N 1
ATOM 776 C CA . ASP A 1 104 ? -8.112 17.048 -21.370 1.00 94.19 104 ASP A CA 1
ATOM 777 C C . ASP A 1 104 ? -7.128 16.880 -20.215 1.00 94.19 104 ASP A C 1
ATOM 779 O O . ASP A 1 104 ? -6.432 17.830 -19.864 1.00 94.19 104 ASP A O 1
ATOM 783 N N . LEU A 1 105 ? -7.021 15.671 -19.655 1.00 95.38 105 LEU A N 1
ATOM 784 C CA . LEU A 1 105 ? -6.184 15.393 -18.491 1.00 95.38 105 LEU A CA 1
ATOM 785 C C . LEU A 1 105 ? -5.249 14.201 -18.729 1.00 95.38 105 LEU A C 1
ATOM 787 O O . LEU A 1 105 ? -5.697 13.111 -19.082 1.00 95.38 105 LEU A O 1
ATOM 791 N N . GLN A 1 106 ? -3.945 14.396 -18.500 1.00 95.88 106 GLN A N 1
ATOM 792 C CA . GLN A 1 106 ? -2.921 13.349 -18.632 1.00 95.88 106 GLN A CA 1
ATOM 793 C C . GLN A 1 106 ? -2.474 12.790 -17.283 1.00 95.88 106 GLN A C 1
ATOM 795 O O . GLN A 1 106 ? -2.156 11.605 -17.200 1.00 95.88 106 GLN A O 1
ATOM 800 N N . GLU A 1 107 ? -2.462 13.600 -16.223 1.00 96.62 107 GLU A N 1
ATOM 801 C CA . GLU A 1 107 ? -2.053 13.137 -14.897 1.00 96.62 107 GLU A CA 1
ATOM 802 C C . GLU A 1 107 ? -3.009 13.612 -13.802 1.00 96.62 107 GLU A C 1
ATOM 804 O O . GLU A 1 107 ? -3.283 14.805 -13.673 1.00 96.62 107 GLU A O 1
ATOM 809 N N . LEU A 1 108 ? -3.471 12.676 -12.971 1.00 96.94 108 LEU A N 1
ATOM 810 C CA . LEU A 1 108 ? -4.294 12.950 -11.799 1.00 96.94 108 LEU A CA 1
ATOM 811 C C . LEU A 1 108 ? -3.590 12.450 -10.537 1.00 96.94 108 LEU A C 1
ATOM 813 O O . LEU A 1 108 ? -3.299 11.259 -10.396 1.00 96.94 108 LEU A O 1
ATOM 817 N N . ILE A 1 109 ? -3.329 13.369 -9.606 1.00 95.25 109 ILE A N 1
ATOM 818 C CA . ILE A 1 109 ? -2.674 13.081 -8.327 1.00 95.25 109 ILE A CA 1
ATOM 819 C C . ILE A 1 109 ? -3.631 13.392 -7.178 1.00 95.25 109 ILE A C 1
ATOM 821 O O . ILE A 1 109 ? -4.020 14.542 -6.971 1.00 95.25 109 ILE A O 1
ATOM 825 N N . LEU A 1 110 ? -3.950 12.355 -6.408 1.00 91.81 110 LEU A N 1
ATOM 826 C CA . LEU A 1 110 ? -4.848 12.350 -5.259 1.00 91.81 110 LEU A CA 1
ATOM 827 C C . LEU A 1 110 ? -4.041 11.922 -4.019 1.00 91.81 110 LEU A C 1
ATOM 829 O O . LEU A 1 110 ? -3.965 10.740 -3.673 1.00 91.81 110 LEU A O 1
ATOM 833 N N . ASP A 1 111 ? -3.377 12.878 -3.367 1.00 82.06 111 ASP A N 1
ATOM 834 C CA . ASP A 1 111 ? -2.552 12.614 -2.179 1.00 82.06 111 ASP A CA 1
ATOM 835 C C . ASP A 1 111 ? -3.384 12.725 -0.889 1.00 82.06 111 ASP A C 1
ATOM 837 O O . ASP A 1 111 ? -4.100 13.703 -0.706 1.00 82.06 111 ASP A O 1
ATOM 841 N N . ASN A 1 112 ? -3.242 11.769 0.041 1.00 69.19 112 ASN A N 1
ATOM 842 C CA . ASN A 1 112 ? -3.969 11.716 1.324 1.00 69.19 112 ASN A CA 1
ATOM 843 C C . ASN A 1 112 ? -5.492 11.862 1.158 1.00 69.19 112 ASN A C 1
ATOM 845 O O . ASN A 1 112 ? -6.162 12.554 1.926 1.00 69.19 112 ASN A O 1
ATOM 849 N N . THR A 1 113 ? -6.018 11.225 0.119 1.00 74.81 113 THR A N 1
ATOM 850 C CA . THR A 1 113 ? -7.390 11.411 -0.339 1.00 74.81 113 THR A CA 1
ATOM 851 C C . THR A 1 113 ? -8.407 10.550 0.416 1.00 74.81 113 THR A C 1
ATOM 853 O O . THR A 1 113 ? -8.065 9.507 0.978 1.00 74.81 113 THR A O 1
ATOM 856 N N . LYS A 1 114 ? -9.675 10.984 0.389 1.00 75.38 114 LYS A N 1
ATOM 857 C CA . LYS A 1 114 ? -10.853 10.202 0.791 1.00 75.38 114 LYS A CA 1
ATOM 858 C C . LYS A 1 114 ? -11.567 9.533 -0.392 1.00 75.38 114 LYS A C 1
ATOM 860 O O . LYS A 1 114 ? -12.693 9.099 -0.212 1.00 75.38 114 LYS A O 1
ATOM 865 N N . VAL A 1 115 ? -10.955 9.471 -1.576 1.00 84.81 115 VAL A N 1
ATOM 866 C CA . VAL A 1 115 ? -11.562 8.868 -2.774 1.00 84.81 115 VAL A CA 1
ATOM 867 C C . VAL A 1 115 ? -11.867 7.390 -2.552 1.00 84.81 115 VAL A C 1
ATOM 869 O O . VAL A 1 115 ? -11.009 6.614 -2.109 1.00 84.81 115 VAL A O 1
ATOM 872 N N . GLY A 1 116 ? -13.093 7.004 -2.880 1.00 86.31 116 GLY A N 1
ATOM 873 C CA . GLY A 1 116 ? -13.561 5.632 -2.957 1.00 86.31 116 GLY A CA 1
ATOM 874 C C . GLY A 1 116 ? -14.068 5.264 -4.348 1.00 86.31 116 GLY A C 1
ATOM 875 O O . GLY A 1 116 ? -13.880 5.999 -5.319 1.00 86.31 116 GLY A O 1
ATOM 876 N N . ASP A 1 117 ? -14.718 4.107 -4.442 1.00 87.94 117 ASP A N 1
ATOM 877 C CA . ASP A 1 117 ? -15.274 3.590 -5.699 1.00 87.94 117 ASP A CA 1
ATOM 878 C C . ASP A 1 117 ? -16.261 4.566 -6.360 1.00 87.94 117 ASP A C 1
ATOM 880 O O . ASP A 1 117 ? -16.269 4.710 -7.585 1.00 87.94 117 ASP A O 1
ATOM 884 N N . THR A 1 118 ? -17.054 5.276 -5.548 1.00 86.94 118 THR A N 1
ATOM 885 C CA . THR A 1 118 ? -18.061 6.248 -5.997 1.00 86.94 118 THR A CA 1
ATOM 886 C C . THR A 1 118 ? -17.456 7.419 -6.755 1.00 86.94 118 THR A C 1
ATOM 888 O O . THR A 1 118 ? -18.061 7.888 -7.711 1.00 86.94 118 THR A O 1
ATOM 891 N N . GLU A 1 119 ? -16.247 7.852 -6.400 1.00 90.69 119 GLU A N 1
ATOM 892 C CA . GLU A 1 119 ? -15.584 8.963 -7.083 1.00 90.69 119 GLU A CA 1
ATOM 893 C C . GLU A 1 119 ? -14.825 8.492 -8.334 1.00 90.69 119 GLU A C 1
ATOM 895 O O . GLU A 1 119 ? -14.752 9.222 -9.325 1.00 90.69 119 GLU A O 1
ATOM 900 N N . LEU A 1 120 ? -14.302 7.259 -8.340 1.00 92.50 120 LEU A N 1
ATOM 901 C CA . LEU A 1 120 ? -13.563 6.708 -9.487 1.00 92.50 120 LEU A CA 1
ATOM 902 C C . LEU A 1 120 ? -14.428 6.557 -10.745 1.00 92.50 120 LEU A C 1
ATOM 904 O O . LEU A 1 120 ? -13.899 6.536 -11.859 1.00 92.50 120 LEU A O 1
ATOM 908 N N . VAL A 1 121 ? -15.756 6.496 -10.599 1.00 93.69 121 VAL A N 1
ATOM 909 C CA . VAL A 1 121 ? -16.691 6.413 -11.730 1.00 93.69 121 VAL A CA 1
ATOM 910 C C . VAL A 1 121 ? -16.545 7.593 -12.694 1.00 93.69 121 VAL A C 1
ATOM 912 O O . VAL A 1 121 ? -16.754 7.428 -13.898 1.00 93.69 121 VAL A O 1
ATOM 915 N N . HIS A 1 122 ? -16.141 8.758 -12.183 1.00 95.12 122 HIS A N 1
ATOM 916 C CA . HIS A 1 122 ? -16.019 9.998 -12.945 1.00 95.12 122 HIS A CA 1
ATOM 917 C C . HIS A 1 122 ? -14.773 10.042 -13.838 1.00 95.12 122 HIS A C 1
ATOM 919 O O . HIS A 1 122 ? -14.666 10.922 -14.684 1.00 95.12 122 HIS A O 1
ATOM 925 N N . LEU A 1 123 ? -13.856 9.077 -13.709 1.00 95.50 123 LEU A N 1
ATOM 926 C CA . LEU A 1 123 ? -12.621 9.027 -14.499 1.00 95.50 123 LEU A CA 1
ATOM 927 C C . LEU A 1 123 ? -12.769 8.266 -15.823 1.00 95.50 123 LEU A C 1
ATOM 929 O O . LEU A 1 123 ? -11.878 8.331 -16.666 1.00 95.50 123 LEU A O 1
ATOM 933 N N . LYS A 1 124 ? -13.886 7.555 -16.035 1.00 93.94 124 LYS A N 1
ATOM 934 C CA . LYS A 1 124 ? -14.095 6.649 -17.184 1.00 93.94 124 LYS A CA 1
ATOM 935 C C . LYS A 1 124 ? -13.899 7.304 -18.555 1.00 93.94 124 LYS A C 1
ATOM 937 O O . LYS A 1 124 ? -13.530 6.608 -19.497 1.00 93.94 124 LYS A O 1
ATOM 942 N N . GLY A 1 125 ? -14.186 8.602 -18.672 1.00 93.62 125 GLY A N 1
ATOM 943 C CA . GLY A 1 125 ? -14.078 9.350 -19.927 1.00 93.62 125 GLY A CA 1
ATOM 944 C C . GLY A 1 125 ? -12.647 9.737 -20.305 1.00 93.62 125 GLY A C 1
ATOM 945 O O . GLY A 1 125 ? -12.379 9.979 -21.475 1.00 93.62 125 GLY A O 1
ATOM 946 N N . LEU A 1 126 ? -11.712 9.745 -19.350 1.00 95.69 126 LEU A N 1
ATOM 947 C CA . LEU A 1 126 ? -10.363 10.298 -19.509 1.00 95.69 126 LEU A CA 1
ATOM 948 C C . LEU A 1 126 ? -9.396 9.309 -20.178 1.00 95.69 126 LEU A C 1
ATOM 950 O O . LEU A 1 126 ? -8.369 8.943 -19.613 1.00 95.69 126 LEU A O 1
ATOM 954 N N . THR A 1 127 ? -9.699 8.831 -21.384 1.00 94.56 127 THR A N 1
ATOM 955 C CA . THR A 1 127 ? -8.939 7.732 -22.015 1.00 94.56 127 THR A CA 1
ATOM 956 C C . THR A 1 127 ? -7.481 8.075 -22.359 1.00 94.56 127 THR A C 1
ATOM 958 O O . THR A 1 127 ? -6.688 7.166 -22.613 1.00 94.56 127 THR A O 1
ATOM 961 N N . SER A 1 128 ? -7.109 9.362 -22.363 1.00 93.88 128 SER A N 1
ATOM 962 C CA . SER A 1 128 ? -5.719 9.834 -22.502 1.00 93.88 128 SER A CA 1
ATOM 963 C C . SER A 1 128 ? -4.982 10.000 -21.164 1.00 93.88 128 SER A C 1
ATOM 965 O O . SER A 1 128 ? -3.860 10.513 -21.155 1.00 93.88 128 SER A O 1
ATOM 967 N N . LEU A 1 129 ? -5.586 9.600 -20.038 1.00 96.88 129 LEU A N 1
ATOM 968 C CA . LEU A 1 129 ? -4.948 9.634 -18.725 1.00 96.88 129 LEU A CA 1
ATOM 969 C C . LEU A 1 129 ? -3.773 8.648 -18.699 1.00 96.88 129 LEU A C 1
ATOM 971 O O . LEU A 1 129 ? -3.955 7.446 -18.883 1.00 96.88 129 LEU A O 1
ATOM 975 N N . LYS A 1 130 ? -2.571 9.169 -18.455 1.00 96.38 130 LYS A N 1
ATOM 976 C CA . LYS A 1 130 ? -1.314 8.413 -18.383 1.00 96.38 130 LYS A CA 1
ATOM 977 C C . LYS A 1 130 ? -0.938 8.041 -16.958 1.00 96.38 130 LYS A C 1
ATOM 979 O O . LYS A 1 130 ? -0.365 6.978 -16.732 1.00 96.38 130 LYS A O 1
ATOM 984 N N . LEU A 1 131 ? -1.259 8.900 -15.992 1.00 96.62 131 LEU A N 1
ATOM 985 C CA . LEU A 1 131 ? -0.928 8.688 -14.588 1.00 96.62 131 LEU A CA 1
ATOM 986 C C . LEU A 1 131 ? -2.153 8.897 -13.709 1.00 96.62 131 LEU A C 1
ATOM 988 O O . LEU A 1 131 ? -2.751 9.973 -13.703 1.00 96.62 131 LEU A O 1
ATOM 992 N N . LEU A 1 132 ? -2.460 7.884 -12.905 1.00 97.00 132 LEU A N 1
ATOM 993 C CA . LEU A 1 132 ? -3.408 7.979 -11.807 1.00 97.00 132 LEU A CA 1
ATOM 994 C C . LEU A 1 132 ? -2.713 7.579 -10.509 1.00 97.00 132 LEU A C 1
ATOM 996 O O . LEU A 1 132 ? -2.392 6.410 -10.283 1.00 97.00 132 LEU A O 1
ATOM 1000 N N . LYS A 1 133 ? -2.497 8.564 -9.639 1.00 94.81 133 LYS A N 1
ATOM 1001 C CA . LYS A 1 133 ? -1.893 8.349 -8.328 1.00 94.81 133 LYS A CA 1
ATOM 1002 C C . LYS A 1 133 ? -2.911 8.581 -7.229 1.00 94.81 133 LYS A C 1
ATOM 1004 O O . LYS A 1 133 ? -3.330 9.712 -7.011 1.00 94.81 133 LYS A O 1
ATOM 1009 N N . VAL A 1 134 ? -3.246 7.522 -6.504 1.00 90.50 134 VAL A N 1
ATOM 1010 C CA . VAL A 1 134 ? -4.110 7.548 -5.329 1.00 90.50 134 VAL A CA 1
ATOM 1011 C C . VAL A 1 134 ? -3.300 7.109 -4.120 1.00 90.50 134 VAL A C 1
ATOM 1013 O O . VAL A 1 134 ? -3.128 5.922 -3.851 1.00 90.50 134 VAL A O 1
ATOM 1016 N N . ASN A 1 135 ? -2.808 8.083 -3.356 1.00 78.12 135 ASN A N 1
ATOM 1017 C CA . ASN A 1 135 ? -2.159 7.784 -2.088 1.00 78.12 135 ASN A CA 1
ATOM 1018 C C . ASN A 1 135 ? -3.197 7.891 -0.980 1.00 78.12 135 ASN A C 1
ATOM 1020 O O . ASN A 1 135 ? -3.525 8.991 -0.522 1.00 78.12 135 ASN A O 1
ATOM 1024 N N . LYS A 1 136 ? -3.667 6.747 -0.493 1.00 71.88 136 LYS A N 1
ATOM 1025 C CA . LYS A 1 136 ? -4.322 6.703 0.810 1.00 71.88 136 LYS A CA 1
ATOM 1026 C C . LYS A 1 136 ? -3.241 6.721 1.867 1.00 71.88 136 LYS A C 1
ATOM 1028 O O . LYS A 1 136 ? -2.271 5.971 1.771 1.00 71.88 136 LYS A O 1
ATOM 1033 N N . LYS A 1 137 ? -3.373 7.598 2.864 1.00 58.75 137 LYS A N 1
ATOM 1034 C CA . LYS A 1 137 ? -2.495 7.533 4.030 1.00 58.75 137 LYS A CA 1
ATOM 1035 C C . LYS A 1 137 ? -2.748 6.163 4.667 1.00 58.75 137 LYS A C 1
ATOM 1037 O O . LYS A 1 137 ? -3.880 5.945 5.101 1.00 58.75 137 LYS A O 1
ATOM 1042 N N . PRO A 1 138 ? -1.763 5.246 4.694 1.00 51.38 138 PRO A N 1
ATOM 1043 C CA . PRO A 1 138 ? -1.974 3.971 5.346 1.00 51.38 138 PRO A CA 1
ATOM 1044 C C . PRO A 1 138 ? -2.385 4.237 6.787 1.00 51.38 138 PRO A C 1
ATOM 1046 O O . PRO A 1 138 ? -1.867 5.160 7.429 1.00 51.38 138 PRO A O 1
ATOM 1049 N N . VAL A 1 139 ? -3.314 3.433 7.290 1.00 52.00 139 VAL A N 1
ATOM 1050 C CA . VAL A 1 139 ? -3.642 3.399 8.711 1.00 52.00 139 VAL A CA 1
ATOM 1051 C C . VAL A 1 139 ? -2.445 2.770 9.423 1.00 52.00 139 VAL A C 1
ATOM 1053 O O . VAL A 1 139 ? -2.420 1.593 9.757 1.00 52.00 139 VAL A O 1
ATOM 1056 N N . THR A 1 140 ? -1.362 3.531 9.571 1.00 46.94 140 THR A N 1
ATOM 1057 C CA . THR A 1 140 ? -0.163 3.055 10.248 1.00 46.94 140 THR A CA 1
ATOM 1058 C C . THR A 1 140 ? -0.325 3.286 11.738 1.00 46.94 140 THR A C 1
ATOM 1060 O O . THR A 1 140 ? -0.283 4.411 12.239 1.00 46.94 140 THR A O 1
ATOM 1063 N N . GLY A 1 141 ? -0.495 2.188 12.469 1.00 52.31 141 GLY A N 1
ATOM 1064 C CA . GLY A 1 141 ? -0.131 2.165 13.878 1.00 52.31 141 GLY A CA 1
ATOM 1065 C C . GLY A 1 141 ? 1.378 2.384 14.039 1.00 52.31 141 GLY A C 1
ATOM 1066 O O . GLY A 1 141 ? 2.164 2.133 13.120 1.00 52.31 141 GLY A O 1
ATOM 1067 N N . LYS A 1 142 ? 1.818 2.846 15.212 1.00 57.34 142 LYS A N 1
ATOM 1068 C CA . LYS A 1 142 ? 3.258 2.866 15.518 1.00 57.34 142 LYS A CA 1
ATOM 1069 C C . LYS A 1 142 ? 3.746 1.429 15.718 1.00 57.34 142 LYS A C 1
ATOM 1071 O O . LYS A 1 142 ? 3.027 0.611 16.285 1.00 57.34 142 LYS A O 1
ATOM 1076 N N . SER A 1 143 ? 4.977 1.141 15.289 1.00 61.25 143 SER A N 1
ATOM 1077 C CA . SER A 1 143 ? 5.615 -0.161 15.524 1.00 61.25 143 SER A CA 1
ATOM 1078 C C . SER A 1 143 ? 5.584 -0.518 17.013 1.00 61.25 143 SER A C 1
ATOM 1080 O O . SER A 1 143 ? 5.965 0.300 17.852 1.00 61.25 143 SER A O 1
ATOM 1082 N N . HIS A 1 144 ? 5.118 -1.726 17.331 1.00 74.88 144 HIS A N 1
ATOM 1083 C CA . HIS A 1 144 ? 5.057 -2.249 18.691 1.00 74.88 144 HIS A CA 1
ATOM 1084 C C . HIS A 1 144 ? 5.418 -3.746 18.705 1.00 74.88 144 HIS A C 1
ATOM 1086 O O . HIS A 1 144 ? 5.017 -4.460 17.783 1.00 74.88 144 HIS A O 1
ATOM 1092 N N . PRO A 1 145 ? 6.120 -4.267 19.735 1.00 77.88 145 PRO A N 1
ATOM 1093 C CA . PRO A 1 145 ? 6.532 -5.678 19.804 1.00 77.88 145 PRO A CA 1
ATOM 1094 C C . PRO A 1 145 ? 5.405 -6.718 19.711 1.00 77.88 145 PRO A C 1
ATOM 1096 O O . PRO A 1 145 ? 5.677 -7.887 19.409 1.00 77.88 145 PRO A O 1
ATOM 1099 N N . PHE A 1 146 ? 4.169 -6.299 19.991 1.00 78.06 146 PHE A N 1
ATOM 1100 C CA . PHE A 1 146 ? 2.967 -7.135 19.974 1.00 78.06 146 PHE A CA 1
ATOM 1101 C C . PHE A 1 146 ? 2.254 -7.173 18.614 1.00 78.06 146 PHE A C 1
ATOM 1103 O O . PHE A 1 146 ? 1.372 -8.005 18.439 1.00 78.06 146 PHE A O 1
ATOM 1110 N N . LEU A 1 147 ? 2.636 -6.338 17.638 1.00 80.12 147 LEU A N 1
ATOM 1111 C CA . LEU A 1 147 ? 2.018 -6.367 16.306 1.00 80.12 147 LEU A CA 1
ATOM 1112 C C . LEU A 1 147 ? 2.122 -7.765 15.676 1.00 80.12 147 LEU A C 1
ATOM 1114 O O . LEU A 1 147 ? 3.191 -8.379 15.664 1.00 80.12 147 LEU A O 1
ATOM 1118 N N . GLY A 1 148 ? 0.996 -8.260 15.158 1.00 74.19 148 GLY A N 1
ATOM 1119 C CA . GLY A 1 148 ? 0.875 -9.580 14.539 1.00 74.19 148 GLY A CA 1
ATOM 1120 C C . GLY A 1 148 ? 0.881 -10.755 15.521 1.00 74.19 148 GLY A C 1
ATOM 1121 O O . GLY A 1 148 ? 0.892 -11.904 15.083 1.00 74.19 148 GLY A O 1
ATOM 1122 N N . LYS A 1 149 ? 0.874 -10.498 16.834 1.00 84.81 149 LYS A N 1
ATOM 1123 C CA . LYS A 1 149 ? 0.853 -11.528 17.880 1.00 84.81 149 LYS A CA 1
ATOM 1124 C C . LYS A 1 149 ? -0.460 -11.476 18.664 1.00 84.81 149 LYS A C 1
ATOM 1126 O O . LYS A 1 149 ? -1.079 -10.413 18.735 1.00 84.81 149 LYS A O 1
ATOM 1131 N N . PRO A 1 150 ? -0.881 -12.594 19.281 1.00 88.69 150 PRO A N 1
ATOM 1132 C CA . PRO A 1 150 ? -1.911 -12.550 20.309 1.00 88.69 150 PRO A CA 1
ATOM 1133 C C . PRO A 1 150 ? -1.512 -11.558 21.404 1.00 88.69 150 PRO A C 1
ATOM 1135 O O . PRO A 1 150 ? -0.336 -11.510 21.771 1.00 88.69 150 PRO A O 1
ATOM 1138 N N . LEU A 1 151 ? -2.473 -10.797 21.937 1.00 90.19 151 LEU A N 1
ATOM 1139 C CA . LEU A 1 151 ? -2.190 -9.880 23.048 1.00 90.19 151 LEU A CA 1
ATOM 1140 C C . LEU A 1 151 ? -1.620 -10.641 24.258 1.00 90.19 151 LEU A C 1
ATOM 1142 O O . LEU A 1 151 ? -0.667 -10.185 24.877 1.00 90.19 151 LEU A O 1
ATOM 1146 N N . GLY A 1 152 ? -2.149 -11.831 24.543 1.00 86.81 152 GLY A N 1
ATOM 1147 C CA . GLY A 1 152 ? -1.795 -12.632 25.713 1.00 86.81 152 GLY A CA 1
ATOM 1148 C C . GLY A 1 152 ? -2.927 -12.653 26.736 1.00 86.81 152 GLY A C 1
ATOM 1149 O O . GLY A 1 152 ? -4.082 -12.394 26.400 1.00 86.81 152 GLY A O 1
ATOM 1150 N N . GLU A 1 153 ? -2.602 -13.001 27.977 1.00 89.12 153 GLU A N 1
ATOM 1151 C CA . GLU A 1 153 ? -3.574 -13.013 29.068 1.00 89.12 153 GLU A CA 1
ATOM 1152 C C . GLU A 1 153 ? -3.827 -11.587 29.569 1.00 89.12 153 GLU A C 1
ATOM 1154 O O . GLU A 1 153 ? -2.901 -10.873 29.944 1.00 89.12 153 GLU A O 1
ATOM 1159 N N . LEU A 1 154 ? -5.094 -11.179 29.581 1.00 95.38 154 LEU A N 1
ATOM 1160 C CA . LEU A 1 154 ? -5.548 -9.935 30.191 1.00 95.38 154 LEU A CA 1
ATOM 1161 C C . LEU A 1 154 ? -6.812 -10.252 30.986 1.00 95.38 154 LEU A C 1
ATOM 1163 O O . LEU A 1 154 ? -7.873 -10.491 30.405 1.00 95.38 154 LEU A O 1
ATOM 1167 N N . LYS A 1 155 ? -6.665 -10.292 32.312 1.00 96.31 155 LYS A N 1
ATOM 1168 C CA . LYS A 1 155 ? -7.743 -10.591 33.256 1.00 96.31 155 LYS A CA 1
ATOM 1169 C C . LYS A 1 155 ? -7.710 -9.629 34.430 1.00 96.31 155 LYS A C 1
ATOM 1171 O O . LYS A 1 155 ? -6.649 -9.428 35.014 1.00 96.31 155 LYS A O 1
ATOM 1176 N N . PHE A 1 156 ? -8.853 -9.049 34.781 1.00 96.81 156 PHE A N 1
ATOM 1177 C CA . PHE A 1 156 ? -8.960 -8.137 35.919 1.00 96.81 156 PHE A CA 1
ATOM 1178 C C . PHE A 1 156 ? -10.408 -7.920 36.370 1.00 96.81 156 PHE A C 1
ATOM 1180 O O . PHE A 1 156 ? -11.352 -8.249 35.660 1.00 96.81 156 PHE A O 1
ATOM 1187 N N . THR A 1 157 ? -10.587 -7.314 37.544 1.00 97.12 157 THR A N 1
ATOM 1188 C CA . THR A 1 157 ? -11.891 -6.819 38.008 1.00 97.12 157 THR A CA 1
ATOM 1189 C C . THR A 1 157 ? -12.042 -5.335 37.670 1.00 97.12 157 THR A C 1
ATOM 1191 O O . THR A 1 157 ? -11.177 -4.535 38.034 1.00 97.12 157 THR A O 1
ATOM 1194 N N . SER A 1 158 ? -13.105 -4.965 36.950 1.00 96.81 158 SER A N 1
ATOM 1195 C CA . SER A 1 158 ? -13.358 -3.581 36.528 1.00 96.81 158 SER A CA 1
ATOM 1196 C C . SER A 1 158 ? -13.685 -2.666 37.717 1.00 96.81 158 SER A C 1
ATOM 1198 O O . SER A 1 158 ? -14.016 -3.132 38.810 1.00 96.81 158 SER A O 1
ATOM 1200 N N . THR A 1 159 ? -13.650 -1.344 37.522 1.00 95.12 159 THR A N 1
ATOM 1201 C CA . THR A 1 159 ? -14.086 -0.364 38.536 1.00 95.12 159 THR A CA 1
ATOM 1202 C C . THR A 1 159 ? -15.538 -0.569 38.975 1.00 95.12 159 THR A C 1
ATOM 1204 O O . THR A 1 159 ? -15.859 -0.254 40.117 1.00 95.12 159 THR A O 1
ATOM 1207 N N . LYS A 1 160 ? -16.378 -1.174 38.119 1.00 94.38 160 LYS A N 1
ATOM 1208 C CA . LYS A 1 160 ? -17.772 -1.558 38.402 1.00 94.38 160 LYS A CA 1
ATOM 1209 C C . LYS A 1 160 ? -17.919 -2.953 39.037 1.00 94.38 160 LYS A C 1
ATOM 1211 O O . LYS A 1 160 ? -19.035 -3.373 39.323 1.00 94.38 160 LYS A O 1
ATOM 1216 N N . GLY A 1 161 ? -16.819 -3.672 39.276 1.00 94.56 161 GLY A N 1
ATOM 1217 C CA . GLY A 1 161 ? -16.817 -5.001 39.900 1.00 94.56 161 GLY A CA 1
ATOM 1218 C C . GLY A 1 161 ? -16.985 -6.178 38.932 1.00 94.56 161 GLY A C 1
ATOM 1219 O O . GLY A 1 161 ? -17.111 -7.319 39.376 1.00 94.56 161 GLY A O 1
ATOM 1220 N N . GLU A 1 162 ? -16.974 -5.936 37.621 1.00 95.88 162 GLU A N 1
ATOM 1221 C CA . GLU A 1 162 ? -17.148 -6.976 36.600 1.00 95.88 162 GLU A CA 1
ATOM 1222 C C . GLU A 1 162 ? -15.845 -7.752 36.392 1.00 95.88 162 GLU A C 1
ATOM 1224 O O . GLU A 1 162 ? -14.765 -7.161 36.346 1.00 95.88 162 GLU A O 1
ATOM 1229 N N . GLN A 1 163 ? -15.928 -9.074 36.231 1.00 97.12 163 GLN A N 1
ATOM 1230 C CA . GLN A 1 163 ? -14.765 -9.891 35.884 1.00 97.12 163 GLN A CA 1
ATOM 1231 C C . GLN A 1 163 ? -14.516 -9.811 34.378 1.00 97.12 163 GLN A C 1
ATOM 1233 O O . GLN A 1 163 ? -15.315 -10.289 33.575 1.00 97.12 163 GLN A O 1
ATOM 1238 N N . ILE A 1 164 ? -13.401 -9.198 33.997 1.00 97.44 164 ILE A N 1
ATOM 1239 C CA . ILE A 1 164 ? -12.979 -9.050 32.611 1.00 97.44 164 ILE A CA 1
ATOM 1240 C C . ILE A 1 164 ? -11.922 -10.102 32.305 1.00 97.44 164 ILE A C 1
ATOM 1242 O O . ILE A 1 164 ? -10.899 -10.169 32.976 1.00 97.44 164 ILE A O 1
ATOM 1246 N N . ASP A 1 165 ? -12.163 -10.891 31.263 1.00 96.25 165 ASP A N 1
ATOM 1247 C CA . ASP A 1 165 ? -11.196 -11.783 30.630 1.00 96.25 165 ASP A CA 1
ATOM 1248 C C . ASP A 1 165 ? -11.199 -11.497 29.128 1.00 96.25 165 ASP A C 1
ATOM 1250 O O . ASP A 1 165 ? -12.250 -11.547 28.493 1.00 96.25 165 ASP A O 1
ATOM 1254 N N . ILE A 1 166 ? -10.046 -11.181 28.540 1.00 93.88 166 ILE A N 1
ATOM 1255 C CA . ILE A 1 166 ? -9.953 -10.874 27.106 1.00 93.88 166 ILE A CA 1
ATOM 1256 C C . ILE A 1 166 ? -10.442 -12.025 26.216 1.00 93.88 166 ILE A C 1
ATOM 1258 O O . ILE A 1 166 ? -10.957 -11.786 25.125 1.00 93.88 166 ILE A O 1
ATOM 1262 N N . SER A 1 167 ? -10.353 -13.274 26.683 1.00 91.88 167 SER A N 1
ATOM 1263 C CA . SER A 1 167 ? -10.817 -14.441 25.927 1.00 91.88 167 SER A CA 1
ATOM 1264 C C . SER A 1 167 ? -12.333 -14.452 25.696 1.00 91.88 167 SER A C 1
ATOM 1266 O O . SER A 1 167 ? -12.786 -15.041 24.712 1.00 91.88 167 SER A O 1
ATOM 1268 N N . GLN A 1 168 ? -13.114 -13.745 26.526 1.00 93.56 168 GLN A N 1
ATOM 1269 C CA . GLN A 1 168 ? -14.566 -13.611 26.352 1.00 93.56 168 GLN A CA 1
ATOM 1270 C C . GLN A 1 168 ? -14.944 -12.743 25.139 1.00 93.56 168 GLN A C 1
ATOM 1272 O O . GLN A 1 168 ? -16.074 -12.802 24.666 1.00 93.56 168 GLN A O 1
ATOM 1277 N N . TYR A 1 169 ? -13.998 -11.955 24.617 1.00 93.19 169 TYR A N 1
ATOM 1278 C CA . TYR A 1 169 ? -14.194 -11.086 23.456 1.00 93.19 169 TYR A CA 1
ATOM 1279 C C . TYR A 1 169 ? -13.803 -11.758 22.133 1.00 93.19 169 TYR A C 1
ATOM 1281 O O . TYR A 1 169 ? -13.731 -11.100 21.098 1.00 93.19 169 TYR A O 1
ATOM 1289 N N . LYS A 1 170 ? -13.546 -13.072 22.125 1.00 88.81 170 LYS A N 1
ATOM 1290 C CA . LYS A 1 170 ? -13.244 -13.798 20.888 1.00 88.81 170 LYS A CA 1
ATOM 1291 C C . LYS A 1 170 ? -14.385 -13.629 19.876 1.00 88.81 170 LYS A C 1
ATOM 1293 O O . LYS A 1 170 ? -15.546 -13.858 20.196 1.00 88.81 170 LYS A O 1
ATOM 1298 N N . GLY A 1 171 ? -14.040 -13.248 18.651 1.00 86.31 171 GLY A N 1
ATOM 1299 C CA . GLY A 1 171 ? -14.984 -12.895 17.588 1.00 86.31 171 GLY A CA 1
ATOM 1300 C C . GLY A 1 171 ? -15.334 -11.405 17.510 1.00 86.31 171 GLY A C 1
ATOM 1301 O O . GLY A 1 171 ? -15.909 -11.000 16.508 1.00 86.31 171 GLY A O 1
ATOM 1302 N N . LYS A 1 172 ? -14.957 -10.591 18.503 1.00 94.81 172 LYS A N 1
ATOM 1303 C CA . LYS A 1 172 ? -15.118 -9.130 18.494 1.00 94.81 172 LYS A CA 1
ATOM 1304 C C . LYS A 1 172 ? -13.807 -8.425 18.148 1.00 94.81 172 LYS A C 1
ATOM 1306 O O . LYS A 1 172 ? -12.727 -8.957 18.394 1.00 94.81 172 LYS A O 1
ATOM 1311 N N . VAL A 1 173 ? -13.904 -7.203 17.634 1.00 96.25 173 VAL A N 1
ATOM 1312 C CA . VAL A 1 173 ? -12.754 -6.294 17.513 1.00 96.25 173 VAL A CA 1
ATOM 1313 C C . VAL A 1 173 ? -12.626 -5.523 18.817 1.00 96.25 173 VAL A C 1
ATOM 1315 O O . VAL A 1 173 ? -13.601 -4.938 19.279 1.00 96.25 173 VAL A O 1
ATOM 1318 N N . VAL A 1 174 ? -11.440 -5.509 19.426 1.00 98.00 174 VAL A N 1
ATOM 1319 C CA . VAL A 1 174 ? -11.248 -4.916 20.761 1.00 98.00 174 VAL A CA 1
ATOM 1320 C C . VAL A 1 174 ? -10.134 -3.884 20.742 1.00 98.00 174 VAL A C 1
ATOM 1322 O O . VAL A 1 174 ? -9.015 -4.187 20.338 1.00 98.00 174 VAL A O 1
ATOM 1325 N N . LEU A 1 175 ? -10.404 -2.676 21.230 1.00 98.12 175 LEU A N 1
ATOM 1326 C CA . LEU A 1 175 ? -9.379 -1.681 21.533 1.00 98.12 175 LEU A CA 1
ATOM 1327 C C . LEU A 1 175 ? -9.017 -1.749 23.021 1.00 98.12 175 LEU A C 1
ATOM 1329 O O . LEU A 1 175 ? -9.825 -1.394 23.875 1.00 98.12 175 LEU A O 1
ATOM 1333 N N . VAL A 1 176 ? -7.792 -2.160 23.342 1.00 97.88 176 VAL A N 1
ATOM 1334 C CA . VAL A 1 176 ? -7.234 -2.012 24.694 1.00 97.88 176 VAL A CA 1
ATOM 1335 C C . VAL A 1 176 ? -6.562 -0.646 24.785 1.00 97.88 176 VAL A C 1
ATOM 1337 O O . VAL A 1 176 ? -5.623 -0.385 24.031 1.00 97.88 176 VAL A O 1
ATOM 1340 N N . ASP A 1 177 ? -7.047 0.218 25.673 1.00 97.62 177 ASP A N 1
ATOM 1341 C CA . ASP A 1 177 ? -6.626 1.617 25.808 1.00 97.62 177 ASP A CA 1
ATOM 1342 C C . ASP A 1 177 ? -5.966 1.883 27.166 1.00 97.62 177 ASP A C 1
ATOM 1344 O O . ASP A 1 177 ? -6.615 1.835 28.209 1.00 97.62 177 ASP A O 1
ATOM 1348 N N . PHE A 1 178 ? -4.665 2.167 27.153 1.00 97.88 178 PHE A N 1
ATOM 1349 C CA . PHE A 1 178 ? -3.883 2.572 28.319 1.00 97.88 178 PHE A CA 1
ATOM 1350 C C . PHE A 1 178 ? -3.864 4.095 28.401 1.00 97.88 178 PHE A C 1
ATOM 1352 O O . PHE A 1 178 ? -3.273 4.772 27.549 1.00 97.88 178 PHE A O 1
ATOM 1359 N N . TRP A 1 179 ? -4.489 4.637 29.442 1.00 98.12 179 TRP A N 1
ATOM 1360 C CA . TRP A 1 179 ? -4.787 6.063 29.531 1.00 98.12 179 TRP A CA 1
ATOM 1361 C C . TRP A 1 179 ? -4.827 6.553 30.985 1.00 98.12 179 TRP A C 1
ATOM 1363 O O . TRP A 1 179 ? -4.691 5.771 31.923 1.00 98.12 179 TRP A O 1
ATOM 1373 N N . ALA A 1 180 ? -4.984 7.863 31.182 1.00 97.44 180 ALA A N 1
ATOM 1374 C CA . ALA A 1 180 ? -5.247 8.445 32.497 1.00 97.44 180 ALA A CA 1
ATOM 1375 C C . ALA A 1 180 ? -5.929 9.814 32.384 1.00 97.44 180 ALA A C 1
ATOM 1377 O O . ALA A 1 180 ? -5.739 10.520 31.390 1.00 97.44 180 ALA A O 1
ATOM 1378 N N . VAL A 1 181 ? -6.634 10.245 33.433 1.00 97.31 181 VAL A N 1
ATOM 1379 C CA . VAL A 1 181 ? -7.285 11.568 33.476 1.00 97.31 181 VAL A CA 1
ATOM 1380 C C . VAL A 1 181 ? -6.260 12.705 33.413 1.00 97.31 181 VAL A C 1
ATOM 1382 O O . VAL A 1 181 ? -6.476 13.728 32.768 1.00 97.31 181 VAL A O 1
ATOM 1385 N N . TRP A 1 182 ? -5.099 12.523 34.045 1.00 95.12 182 TRP A N 1
ATOM 1386 C CA . TRP A 1 182 ? -4.009 13.507 34.039 1.00 95.12 182 TRP A CA 1
ATOM 1387 C C . TRP A 1 182 ? -3.225 13.562 32.712 1.00 95.12 182 TRP A C 1
ATOM 1389 O O . TRP A 1 182 ? -2.358 14.421 32.540 1.00 95.12 182 TRP A O 1
ATOM 1399 N N . CYS A 1 183 ? -3.510 12.668 31.762 1.00 94.75 183 CYS A N 1
ATOM 1400 C CA . CYS A 1 183 ? -2.830 12.595 30.475 1.00 94.75 183 CYS A CA 1
ATOM 1401 C C . CYS A 1 183 ? -3.530 13.483 29.434 1.00 94.75 183 CYS A C 1
ATOM 1403 O O . CYS A 1 183 ? -4.485 13.071 28.778 1.00 94.75 183 CYS A O 1
ATOM 1405 N N . GLY A 1 184 ? -3.009 14.695 29.222 1.00 90.88 184 GLY A N 1
ATOM 1406 C CA . GLY A 1 184 ? -3.554 15.650 28.244 1.00 90.88 184 GLY A CA 1
ATOM 1407 C C . GLY A 1 184 ? -3.812 15.057 26.844 1.00 90.88 184 GLY A C 1
ATOM 1408 O O . GLY A 1 184 ? -4.922 15.205 26.336 1.00 90.88 184 GLY A O 1
ATOM 1409 N N . PRO A 1 185 ? -2.857 14.333 26.221 1.00 86.12 185 PRO A N 1
ATOM 1410 C CA . PRO A 1 185 ? -3.090 13.696 24.923 1.00 86.12 185 PRO A CA 1
ATOM 1411 C C . PRO A 1 185 ? -4.150 12.584 24.945 1.00 86.12 185 PRO A C 1
ATOM 1413 O O . PRO A 1 185 ? -4.807 12.370 23.931 1.00 86.12 185 PRO A O 1
ATOM 1416 N N . CYS A 1 186 ? -4.337 11.893 26.074 1.00 94.19 186 CYS A N 1
ATOM 1417 C CA . CYS A 1 186 ? -5.397 10.897 26.240 1.00 94.19 186 CYS A CA 1
ATOM 1418 C C . CYS A 1 186 ? -6.770 11.580 26.213 1.00 94.19 186 CYS A C 1
ATOM 1420 O O . CYS A 1 186 ? -7.648 11.188 25.449 1.00 94.19 186 CYS A O 1
ATOM 1422 N N . ILE A 1 187 ? -6.920 12.671 26.973 1.00 95.62 187 ILE A N 1
ATOM 1423 C CA . ILE A 1 187 ? -8.152 13.469 26.992 1.00 95.62 187 ILE A CA 1
ATOM 1424 C C . ILE A 1 187 ? -8.428 14.106 25.623 1.00 95.62 187 ILE A C 1
ATOM 1426 O O . ILE A 1 187 ? -9.570 14.126 25.172 1.00 95.62 187 ILE A O 1
ATOM 1430 N N . GLY A 1 188 ? -7.388 14.571 24.925 1.00 79.12 188 GLY A N 1
ATOM 1431 C CA . GLY A 1 188 ? -7.516 15.117 23.572 1.00 79.12 188 GLY A CA 1
ATOM 1432 C C . GLY A 1 188 ? -7.990 14.100 22.526 1.00 79.12 188 GLY A C 1
ATOM 1433 O O . GLY A 1 188 ? -8.621 14.488 21.546 1.00 79.12 188 GLY A O 1
ATOM 1434 N N . GLU A 1 189 ? -7.718 12.808 22.730 1.00 91.19 189 GLU A N 1
ATOM 1435 C CA . GLU A 1 189 ? -8.135 11.734 21.823 1.00 91.19 189 GLU A CA 1
ATOM 1436 C C . GLU A 1 189 ? -9.514 11.148 22.168 1.00 91.19 189 GLU A C 1
ATOM 1438 O O . GLU A 1 189 ? -10.184 10.590 21.297 1.00 91.19 189 GLU A O 1
ATOM 1443 N N . LEU A 1 190 ? -9.985 11.327 23.405 1.00 94.75 190 LEU A N 1
ATOM 1444 C CA . LEU A 1 190 ? -11.250 10.776 23.894 1.00 94.75 190 LEU A CA 1
ATOM 1445 C C . LEU A 1 190 ? -12.468 11.059 22.984 1.00 94.75 190 LEU A C 1
ATOM 1447 O O . LEU A 1 190 ? -13.249 10.130 22.765 1.00 94.75 190 LEU A O 1
ATOM 1451 N N . PRO A 1 191 ? -12.643 12.253 22.373 1.00 88.44 191 PRO A N 1
ATOM 1452 C CA . PRO A 1 191 ? -13.743 12.479 21.433 1.00 88.44 191 PRO A CA 1
ATOM 1453 C C . PRO A 1 191 ? -13.718 11.539 20.217 1.00 88.44 191 PRO A C 1
ATOM 1455 O O . PRO A 1 191 ? -14.771 11.101 19.752 1.00 88.44 191 PRO A O 1
ATOM 1458 N N . ASN A 1 192 ? -12.531 11.191 19.706 1.00 82.69 192 ASN A N 1
ATOM 1459 C CA . ASN A 1 192 ? -12.387 10.250 18.592 1.00 82.69 192 ASN A CA 1
ATOM 1460 C C . ASN A 1 192 ? -12.682 8.811 19.033 1.00 82.69 192 ASN A C 1
ATOM 1462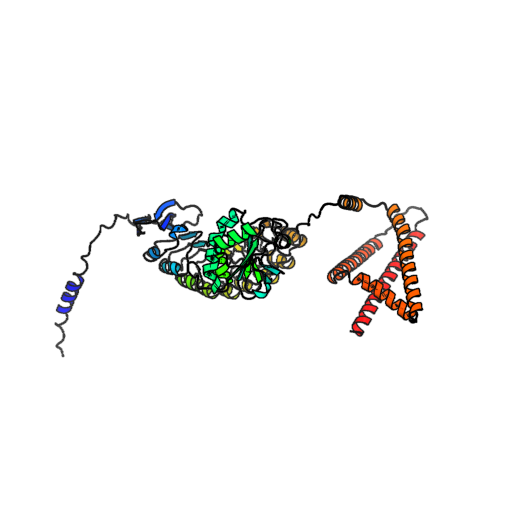 O O . ASN A 1 192 ? -13.324 8.072 18.282 1.00 82.69 192 ASN A O 1
ATOM 1466 N N . VAL A 1 193 ? -12.264 8.434 20.246 1.00 95.81 193 VAL A N 1
ATOM 1467 C CA . VAL A 1 193 ? -12.553 7.120 20.843 1.00 95.81 193 VAL A CA 1
ATOM 1468 C C . VAL A 1 193 ? -14.058 6.941 21.026 1.00 95.81 193 VAL A C 1
ATOM 1470 O O . VAL A 1 193 ? -14.615 5.980 20.502 1.00 95.81 193 VAL A O 1
ATOM 1473 N N . LYS A 1 194 ? -14.741 7.909 21.657 1.00 96.12 194 LYS A N 1
ATOM 1474 C CA . LYS A 1 194 ? -16.206 7.897 21.824 1.00 96.12 194 LYS A CA 1
ATOM 1475 C C . LYS A 1 194 ? -16.932 7.831 20.483 1.00 96.12 194 LYS A C 1
ATOM 1477 O O . LYS A 1 194 ? -17.842 7.026 20.324 1.00 96.12 194 LYS A O 1
ATOM 1482 N N . ARG A 1 195 ? -16.523 8.647 19.502 1.00 90.62 195 ARG A N 1
ATOM 1483 C CA . ARG A 1 195 ? -17.123 8.627 18.158 1.00 90.62 195 ARG A CA 1
ATOM 1484 C C . ARG A 1 195 ? -17.006 7.246 17.514 1.00 90.62 195 ARG A C 1
ATOM 1486 O O . ARG A 1 195 ? -17.988 6.756 16.973 1.00 90.62 195 ARG A O 1
ATOM 1493 N N . THR A 1 196 ? -15.819 6.643 17.570 1.00 89.44 196 THR A N 1
ATOM 1494 C CA . THR A 1 196 ? -15.564 5.318 16.985 1.00 89.44 196 THR A CA 1
ATOM 1495 C C . THR A 1 196 ? -16.380 4.243 17.701 1.00 89.44 196 THR A C 1
ATOM 1497 O O . THR A 1 196 ? -17.006 3.419 17.044 1.00 89.44 196 THR A O 1
ATOM 1500 N N . TYR A 1 197 ? -16.428 4.285 19.036 1.00 96.50 197 TYR A N 1
ATOM 1501 C CA . TYR A 1 197 ? -17.226 3.355 19.833 1.00 96.50 197 TYR A CA 1
ATOM 1502 C C . TYR A 1 197 ? -18.705 3.439 19.475 1.00 96.50 197 TYR A C 1
ATOM 1504 O O . TYR A 1 197 ? -19.282 2.454 19.041 1.00 96.50 197 TYR A O 1
ATOM 1512 N N . ASN A 1 198 ? -19.292 4.635 19.539 1.00 92.56 198 ASN A N 1
ATOM 1513 C CA . ASN A 1 198 ? -20.707 4.839 19.230 1.00 92.56 198 ASN A CA 1
ATOM 1514 C C . ASN A 1 198 ? -21.073 4.409 17.805 1.00 92.56 198 ASN A C 1
ATOM 1516 O O . ASN A 1 198 ? -22.216 4.048 17.554 1.00 92.56 198 ASN A O 1
ATOM 1520 N N . LYS A 1 199 ? -20.122 4.488 16.869 1.00 88.19 199 LYS A N 1
ATOM 1521 C CA . LYS A 1 199 ? -20.338 4.109 15.474 1.00 88.19 199 LYS A CA 1
ATOM 1522 C C . LYS A 1 199 ? -20.316 2.597 15.255 1.00 88.19 199 LYS A C 1
ATOM 1524 O O . LYS A 1 199 ? -21.096 2.123 14.444 1.00 88.19 199 LYS A O 1
ATOM 1529 N N . TYR A 1 200 ? -19.422 1.871 15.928 1.00 92.75 200 TYR A N 1
ATOM 1530 C CA . TYR A 1 200 ? -19.127 0.469 15.606 1.00 92.75 200 TYR A CA 1
ATOM 1531 C C . TYR A 1 200 ? -19.437 -0.524 16.730 1.00 92.75 200 TYR A C 1
ATOM 1533 O O . TYR A 1 200 ? -19.256 -1.726 16.543 1.00 92.75 200 TYR A O 1
ATOM 1541 N N . HIS A 1 201 ? -19.866 -0.056 17.903 1.00 94.81 201 HIS A N 1
ATOM 1542 C CA . HIS A 1 201 ? -20.123 -0.924 19.052 1.00 94.81 201 HIS A CA 1
ATOM 1543 C C . HIS A 1 201 ? -21.111 -2.048 18.714 1.00 94.81 201 HIS A C 1
ATOM 1545 O O . HIS A 1 201 ? -20.810 -3.224 18.927 1.00 94.81 201 HIS A O 1
ATOM 1551 N N . ASP A 1 202 ? -22.227 -1.687 18.081 1.00 92.12 202 ASP A N 1
ATOM 1552 C CA . ASP A 1 202 ? -23.277 -2.628 17.680 1.00 92.12 202 ASP A CA 1
ATOM 1553 C C . ASP A 1 202 ? -22.816 -3.613 16.588 1.00 92.12 202 ASP A C 1
ATOM 1555 O O . ASP A 1 202 ? -23.368 -4.707 16.469 1.00 92.12 202 ASP A O 1
ATOM 1559 N N . ASP A 1 203 ? -21.760 -3.271 15.842 1.00 88.62 203 ASP A N 1
ATOM 1560 C CA . ASP A 1 203 ? -21.157 -4.122 14.809 1.00 88.62 203 ASP A CA 1
ATOM 1561 C C . ASP A 1 203 ? -20.139 -5.128 15.382 1.00 88.62 203 ASP A C 1
ATOM 1563 O O . ASP A 1 203 ? -19.572 -5.930 14.641 1.00 88.62 203 ASP A O 1
ATOM 1567 N N . GLY A 1 204 ? -19.895 -5.112 16.699 1.00 93.06 204 GLY A N 1
ATOM 1568 C CA . GLY A 1 204 ? -18.952 -6.010 17.371 1.00 93.06 204 GLY A CA 1
ATOM 1569 C C . GLY A 1 204 ? -17.622 -5.363 17.764 1.00 93.06 204 GLY A C 1
ATOM 1570 O O . GLY A 1 204 ? -16.643 -6.085 17.980 1.00 93.06 204 GLY A O 1
ATOM 1571 N N . PHE A 1 205 ? -17.567 -4.030 17.866 1.00 97.44 205 PHE A N 1
ATOM 1572 C CA . PHE A 1 205 ? -16.424 -3.305 18.426 1.00 97.44 205 PHE A CA 1
ATOM 1573 C C . PHE A 1 205 ? -16.566 -3.090 19.939 1.00 97.44 205 PHE A C 1
ATOM 1575 O O . PHE A 1 205 ? -17.599 -2.648 20.436 1.00 97.44 205 PHE A O 1
ATOM 1582 N N . GLU A 1 206 ? -15.500 -3.359 20.688 1.00 97.81 206 GLU A N 1
ATOM 1583 C CA . GLU A 1 206 ? -15.442 -3.124 22.130 1.00 97.81 206 GLU A CA 1
ATOM 1584 C C . GLU A 1 206 ? -14.183 -2.371 22.539 1.00 97.81 206 GLU A C 1
ATOM 1586 O O . GLU A 1 206 ? -13.159 -2.400 21.855 1.00 97.81 206 GLU A O 1
ATOM 1591 N N . ILE A 1 207 ? -14.248 -1.720 23.699 1.00 98.31 207 ILE A N 1
ATOM 1592 C CA . ILE A 1 207 ? -13.103 -1.049 24.312 1.00 98.31 207 ILE A CA 1
ATOM 1593 C C . ILE A 1 207 ? -12.863 -1.655 25.694 1.00 98.31 207 ILE A C 1
ATOM 1595 O O . ILE A 1 207 ? -13.798 -2.016 26.402 1.00 98.31 207 ILE A O 1
ATOM 1599 N N . ILE A 1 208 ? -11.598 -1.769 26.084 1.00 98.31 208 ILE A N 1
ATOM 1600 C CA . ILE A 1 208 ? -11.180 -2.109 27.442 1.00 98.31 208 ILE A CA 1
ATOM 1601 C C . ILE A 1 208 ? -10.182 -1.048 27.886 1.00 98.31 208 ILE A C 1
ATOM 1603 O O . ILE A 1 208 ? -9.116 -0.909 27.289 1.00 98.31 208 ILE A O 1
ATOM 1607 N N . GLY A 1 209 ? -10.519 -0.297 28.930 1.00 97.94 209 GLY A N 1
ATOM 1608 C CA . GLY A 1 209 ? -9.652 0.753 29.450 1.00 97.94 209 GLY A CA 1
ATOM 1609 C C . GLY A 1 209 ? -8.762 0.260 30.589 1.00 97.94 209 GLY A C 1
ATOM 1610 O O . GLY A 1 209 ? -9.223 -0.421 31.503 1.00 97.94 209 GLY A O 1
ATOM 1611 N N . ILE A 1 210 ? -7.485 0.628 30.550 1.00 98.44 210 ILE A N 1
ATOM 1612 C CA . ILE A 1 210 ? -6.489 0.392 31.595 1.00 98.44 210 ILE A CA 1
ATOM 1613 C C . ILE A 1 210 ? -6.046 1.761 32.117 1.00 98.44 210 ILE A C 1
ATOM 1615 O O . ILE A 1 210 ? -5.277 2.464 31.457 1.00 98.44 210 ILE A O 1
ATOM 1619 N N . SER A 1 211 ? -6.563 2.169 33.279 1.00 98.12 211 SER A N 1
ATOM 1620 C CA . SER A 1 211 ? -6.262 3.484 33.848 1.00 98.12 211 SER A CA 1
ATOM 1621 C C . SER A 1 211 ? -4.968 3.467 34.663 1.00 98.12 211 SER A C 1
ATOM 1623 O O . SER A 1 211 ? -4.794 2.657 35.575 1.00 98.12 211 SER A O 1
ATOM 1625 N N . LEU A 1 212 ? -4.089 4.428 34.369 1.00 98.31 212 LEU A N 1
ATOM 1626 C CA . LEU A 1 212 ? -2.890 4.762 35.143 1.00 98.31 212 LEU A CA 1
ATOM 1627 C C . LEU A 1 212 ? -3.159 5.931 36.119 1.00 98.31 212 LEU A C 1
ATOM 1629 O O . LEU A 1 212 ? -2.256 6.687 36.494 1.00 98.31 212 LEU A O 1
ATOM 1633 N N . ASP A 1 213 ? -4.408 6.146 36.529 1.00 98.06 213 ASP A N 1
ATOM 1634 C CA . ASP A 1 213 ? -4.729 7.114 37.575 1.00 98.06 213 ASP A CA 1
ATOM 1635 C C . ASP A 1 213 ? -4.297 6.620 38.962 1.00 98.06 213 ASP A C 1
ATOM 1637 O O . ASP A 1 213 ? -4.191 5.427 39.238 1.00 98.06 213 ASP A O 1
ATOM 1641 N N . ARG A 1 214 ? -4.059 7.568 39.874 1.00 97.50 214 ARG A N 1
ATOM 1642 C CA . ARG A 1 214 ? -3.775 7.284 41.295 1.00 97.50 214 ARG A CA 1
ATOM 1643 C C . ARG A 1 214 ? -4.996 7.459 42.200 1.00 97.50 214 ARG A C 1
ATOM 1645 O O . ARG A 1 214 ? -4.982 7.027 43.345 1.00 97.50 214 ARG A O 1
ATOM 1652 N N . SER A 1 215 ? -6.046 8.119 41.711 1.00 97.62 215 SER A N 1
ATOM 1653 C CA . SER A 1 215 ? -7.257 8.426 42.477 1.00 97.62 215 SER A CA 1
ATOM 1654 C C . SER A 1 215 ? -8.464 7.786 41.809 1.00 97.62 215 SER A C 1
ATOM 1656 O O . SER A 1 215 ? -8.848 8.189 40.713 1.00 97.62 215 SER A O 1
ATOM 1658 N N . ARG A 1 216 ? -9.069 6.817 42.503 1.00 96.44 216 ARG A N 1
ATOM 1659 C CA . ARG A 1 216 ? -10.293 6.141 42.059 1.00 96.44 216 ARG A CA 1
ATOM 1660 C C . ARG A 1 216 ? -11.444 7.127 41.881 1.00 96.44 216 ARG A C 1
ATOM 1662 O O . ARG A 1 216 ? -12.075 7.131 40.838 1.00 96.44 216 ARG A O 1
ATOM 1669 N N . GLU A 1 217 ? -11.650 8.000 42.864 1.00 97.25 217 GLU A N 1
ATOM 1670 C CA . GLU A 1 217 ? -12.730 8.993 42.854 1.00 97.25 217 GLU A CA 1
ATOM 1671 C C . GLU A 1 217 ? -12.657 9.918 41.629 1.00 97.25 217 GLU A C 1
ATOM 1673 O O . GLU A 1 217 ? -13.656 10.128 40.948 1.00 97.25 217 GLU A O 1
ATOM 1678 N N . LYS A 1 218 ? -11.462 10.430 41.295 1.00 96.50 218 LYS A N 1
ATOM 1679 C CA . LYS A 1 218 ? -11.276 11.278 40.105 1.00 96.50 218 LYS A CA 1
ATOM 1680 C C . LYS A 1 218 ? -11.515 10.517 38.805 1.00 96.50 218 LYS A C 1
ATOM 1682 O O . LYS A 1 218 ? -12.102 11.079 37.887 1.00 96.50 218 LYS A O 1
ATOM 1687 N N . LEU A 1 219 ? -11.049 9.270 38.733 1.00 97.62 219 LEU A N 1
ATOM 1688 C CA . LEU A 1 219 ? -11.260 8.407 37.577 1.00 97.62 219 LEU A CA 1
ATOM 1689 C C . LEU A 1 219 ? -12.753 8.125 37.368 1.00 97.62 219 LEU A C 1
ATOM 1691 O O . LEU A 1 219 ? -13.266 8.358 36.281 1.00 97.62 219 LEU A O 1
ATOM 1695 N N . GLU A 1 220 ? -13.448 7.656 38.404 1.00 97.38 220 GLU A N 1
ATOM 1696 C CA . GLU A 1 220 ? -14.868 7.290 38.339 1.00 97.38 220 GLU A CA 1
ATOM 1697 C C . GLU A 1 220 ? -15.741 8.501 37.999 1.00 97.38 220 GLU A C 1
ATOM 1699 O O . GLU A 1 220 ? -16.574 8.413 37.098 1.00 97.38 220 GLU A O 1
ATOM 1704 N N . LYS A 1 221 ? -15.470 9.661 38.612 1.00 97.62 221 LYS A N 1
ATOM 1705 C CA . LYS A 1 221 ? -16.145 10.915 38.261 1.00 97.62 221 LYS A CA 1
ATOM 1706 C C . LYS A 1 221 ? -15.930 11.296 36.794 1.00 97.62 221 LYS A C 1
ATOM 1708 O O . LYS A 1 221 ? -16.879 11.662 36.109 1.00 97.62 221 LYS A O 1
ATOM 1713 N N . PHE A 1 222 ? -14.698 11.197 36.294 1.00 97.75 222 PHE A N 1
ATOM 1714 C CA . PHE A 1 222 ? -14.397 11.535 34.903 1.00 97.75 222 PHE A CA 1
ATOM 1715 C C . PHE A 1 222 ? -15.077 10.577 33.912 1.00 97.75 222 PHE A C 1
ATOM 1717 O O . PHE A 1 222 ? -15.579 11.025 32.884 1.00 97.75 222 PHE A O 1
ATOM 1724 N N . ILE A 1 223 ? -15.111 9.275 34.220 1.00 97.25 223 ILE A N 1
ATOM 1725 C CA . ILE A 1 223 ? -15.806 8.247 33.426 1.00 97.25 223 ILE A CA 1
ATOM 1726 C C . ILE A 1 223 ? -17.297 8.577 33.300 1.00 97.25 223 ILE A C 1
ATOM 1728 O O . ILE A 1 223 ? -17.846 8.477 32.202 1.00 97.25 223 ILE A O 1
ATOM 1732 N N . GLU A 1 224 ? -17.936 8.966 34.408 1.00 96.31 224 GLU A N 1
ATOM 1733 C CA . GLU A 1 224 ? -19.352 9.340 34.446 1.00 96.31 224 GLU A CA 1
ATOM 1734 C C . GLU A 1 224 ? -19.615 10.624 33.648 1.00 96.31 224 GLU A C 1
ATOM 1736 O O . GLU A 1 224 ? -20.459 10.628 32.758 1.00 96.31 224 GLU A O 1
ATOM 1741 N N . GLU A 1 225 ? -18.834 11.684 33.880 1.00 97.00 225 GLU A N 1
ATOM 1742 C CA . GLU A 1 225 ? -18.976 12.971 33.179 1.00 97.00 225 GLU A CA 1
ATOM 1743 C C . GLU A 1 225 ? -18.719 12.880 31.663 1.00 97.00 225 GLU A C 1
ATOM 1745 O O . GLU A 1 225 ? -19.165 13.744 30.909 1.00 97.00 225 GLU A O 1
ATOM 1750 N N . ASN A 1 226 ? -17.987 11.857 31.208 1.00 96.06 226 ASN A N 1
ATOM 1751 C CA . ASN A 1 226 ? -17.625 11.672 29.803 1.00 96.06 226 ASN A CA 1
ATOM 1752 C C . ASN A 1 226 ? -18.321 10.480 29.140 1.00 96.06 226 ASN A C 1
ATOM 1754 O O . ASN A 1 226 ? -17.905 10.111 28.042 1.00 96.06 226 ASN A O 1
ATOM 1758 N N . ASP A 1 227 ? -19.368 9.901 29.731 1.00 95.12 227 ASP A N 1
ATOM 1759 C CA . ASP A 1 227 ? -20.131 8.768 29.180 1.00 95.12 227 ASP A CA 1
ATOM 1760 C C . ASP A 1 227 ? -19.227 7.661 28.609 1.00 95.12 227 ASP A C 1
ATOM 1762 O O . ASP A 1 227 ? -19.265 7.357 27.414 1.00 95.12 227 ASP A O 1
ATOM 1766 N N . MET A 1 228 ? -18.346 7.102 29.438 1.00 96.50 228 MET A N 1
ATOM 1767 C CA . MET A 1 228 ? -17.444 6.018 29.034 1.00 96.50 228 MET A CA 1
ATOM 1768 C C . MET A 1 228 ? -18.025 4.670 29.503 1.00 96.50 228 MET A C 1
ATOM 1770 O O . MET A 1 228 ? -17.775 4.263 30.640 1.00 96.50 228 MET A O 1
ATOM 1774 N N . PRO A 1 229 ? -18.842 3.974 28.682 1.00 95.69 229 PRO A N 1
ATOM 1775 C CA . PRO A 1 229 ? -19.593 2.799 29.130 1.00 95.69 229 PRO A CA 1
ATOM 1776 C C . PRO A 1 229 ? -18.727 1.550 29.316 1.00 95.69 229 PRO A C 1
ATOM 1778 O O . PRO A 1 229 ? -19.103 0.669 30.092 1.00 95.69 229 PRO A O 1
ATOM 1781 N N . TRP A 1 230 ? -17.584 1.482 28.632 1.00 97.12 230 TRP A N 1
ATOM 1782 C CA . TRP A 1 230 ? -16.705 0.318 28.611 1.00 97.12 230 TRP A CA 1
ATOM 1783 C C . TRP A 1 230 ? -15.994 0.062 29.951 1.00 97.12 230 TRP A C 1
ATOM 1785 O O . TRP A 1 230 ? -15.783 0.993 30.737 1.00 97.12 230 TRP A O 1
ATOM 1795 N N . PRO A 1 231 ? -15.597 -1.195 30.236 1.00 97.50 231 PRO A N 1
ATOM 1796 C CA . PRO A 1 231 ? -14.938 -1.546 31.488 1.00 97.50 231 PRO A CA 1
ATOM 1797 C C . PRO A 1 231 ? -13.575 -0.865 31.636 1.00 97.50 231 PRO A C 1
ATOM 1799 O O . PRO A 1 231 ? -12.823 -0.695 30.673 1.00 97.50 231 PRO A O 1
ATOM 1802 N N . GLN A 1 232 ? -13.249 -0.512 32.879 1.00 98.12 232 GLN A N 1
ATOM 1803 C CA . GLN A 1 232 ? -12.021 0.188 33.253 1.00 98.12 232 GLN A CA 1
ATOM 1804 C C . GLN A 1 232 ? -11.292 -0.587 34.349 1.00 98.12 232 GLN A C 1
ATOM 1806 O O . GLN A 1 232 ? -11.893 -0.923 35.369 1.00 98.12 232 GLN A O 1
ATOM 1811 N N . TYR A 1 233 ? -10.008 -0.868 34.158 1.00 98.25 233 TYR A N 1
ATOM 1812 C CA . TYR A 1 233 ? -9.119 -1.353 35.210 1.00 98.25 233 TYR A CA 1
ATOM 1813 C C . TYR A 1 233 ? -8.520 -0.184 35.992 1.00 98.25 233 TYR A C 1
ATOM 1815 O O . TYR A 1 233 ? -8.168 0.839 35.405 1.00 98.25 233 TYR A O 1
ATOM 1823 N N . PHE A 1 234 ? -8.347 -0.365 37.302 1.00 98.06 234 PHE A N 1
ATOM 1824 C CA . PHE A 1 234 ? -7.675 0.586 38.182 1.00 98.06 234 PHE A CA 1
ATOM 1825 C C . PHE A 1 234 ? -7.031 -0.136 39.372 1.00 98.06 234 PHE A C 1
ATOM 1827 O O . PHE A 1 234 ? -7.709 -0.880 40.083 1.00 98.06 234 PHE A O 1
ATOM 1834 N N . ASP A 1 235 ? -5.760 0.160 39.645 1.00 97.31 235 ASP A N 1
ATOM 1835 C CA . ASP A 1 235 ? -5.026 -0.313 40.830 1.00 97.31 235 ASP A CA 1
ATOM 1836 C C . ASP A 1 235 ? -4.397 0.818 41.667 1.00 97.31 235 ASP A C 1
ATOM 1838 O O . ASP A 1 235 ? -3.811 0.563 42.719 1.00 97.31 235 ASP A O 1
ATOM 1842 N N . GLY A 1 236 ? -4.525 2.076 41.228 1.00 96.94 236 GLY A N 1
ATOM 1843 C CA . GLY A 1 236 ? -3.989 3.252 41.916 1.00 96.94 236 GLY A CA 1
ATOM 1844 C C . GLY A 1 236 ? -2.466 3.407 41.858 1.00 96.94 236 GLY A C 1
ATOM 1845 O O . GLY A 1 236 ? -1.927 4.321 42.490 1.00 96.94 236 GLY A O 1
ATOM 1846 N N . LYS A 1 237 ? -1.755 2.552 41.113 1.00 97.25 237 LYS A N 1
ATOM 1847 C CA . LYS A 1 237 ? -0.282 2.508 41.099 1.00 97.25 237 LYS A CA 1
ATOM 1848 C C . LYS A 1 237 ? 0.358 3.457 40.083 1.00 97.25 237 LYS A C 1
ATOM 1850 O O . LYS A 1 237 ? 1.560 3.714 40.142 1.00 97.25 237 LYS A O 1
ATOM 1855 N N . GLY A 1 238 ? -0.425 4.062 39.192 1.00 95.56 238 GLY A N 1
ATOM 1856 C CA . GLY A 1 238 ? 0.102 4.969 38.175 1.00 95.56 238 GLY A CA 1
ATOM 1857 C C . GLY A 1 238 ? 0.982 4.238 37.161 1.00 95.56 238 GLY A C 1
ATOM 1858 O O . GLY A 1 238 ? 0.517 3.321 36.500 1.00 95.56 238 GLY A O 1
ATOM 1859 N N . TRP A 1 239 ? 2.251 4.631 37.033 1.00 94.50 239 TRP A N 1
ATOM 1860 C CA . TRP A 1 239 ? 3.199 3.955 36.134 1.00 94.50 239 TRP A CA 1
ATOM 1861 C C . TRP A 1 239 ? 3.602 2.553 36.607 1.00 94.50 239 TRP A C 1
ATOM 1863 O O . TRP A 1 239 ? 3.946 1.726 35.772 1.00 94.50 239 TRP A O 1
ATOM 1873 N N . ASP A 1 240 ? 3.472 2.259 37.905 1.00 94.94 240 ASP A N 1
ATOM 1874 C CA . ASP A 1 240 ? 3.703 0.919 38.468 1.00 94.94 240 ASP A CA 1
ATOM 1875 C C . ASP A 1 240 ? 2.459 0.013 38.340 1.00 94.94 240 ASP A C 1
ATOM 1877 O O . ASP A 1 240 ? 2.314 -0.975 39.063 1.00 94.94 240 ASP A O 1
ATOM 1881 N N . ASN A 1 241 ? 1.520 0.382 37.462 1.00 96.19 241 ASN A N 1
ATOM 1882 C CA . ASN A 1 241 ? 0.309 -0.382 37.195 1.00 96.19 241 ASN A CA 1
ATOM 1883 C C . ASN A 1 241 ? 0.657 -1.787 36.692 1.00 96.19 241 ASN A C 1
ATOM 1885 O O . ASN A 1 241 ? 1.489 -1.947 35.791 1.00 96.19 241 ASN A O 1
ATOM 1889 N N . GLU A 1 242 ? 0.026 -2.807 37.273 1.00 94.38 242 GLU A N 1
ATOM 1890 C CA . GLU A 1 242 ? 0.412 -4.209 37.051 1.00 94.38 242 GLU A CA 1
ATOM 1891 C C . GLU A 1 242 ? 0.266 -4.613 35.580 1.00 94.38 242 GLU A C 1
ATOM 1893 O O . GLU A 1 242 ? 1.182 -5.182 34.980 1.00 94.38 242 GLU A O 1
ATOM 1898 N N . ILE A 1 243 ? -0.864 -4.247 34.974 1.00 95.69 243 ILE A N 1
ATOM 1899 C CA . ILE A 1 243 ? -1.168 -4.558 33.579 1.00 95.69 243 ILE A CA 1
ATOM 1900 C C . ILE A 1 243 ? -0.262 -3.737 32.656 1.00 95.69 243 ILE A C 1
ATOM 1902 O O . ILE A 1 243 ? 0.404 -4.305 31.793 1.00 95.69 243 ILE A O 1
ATOM 1906 N N . SER A 1 244 ? -0.162 -2.422 32.872 1.00 93.38 244 SER A N 1
ATOM 1907 C CA . SER A 1 244 ? 0.714 -1.523 32.104 1.00 93.38 244 SER A CA 1
ATOM 1908 C C . SER A 1 244 ? 2.166 -2.017 32.060 1.00 93.38 244 SER A C 1
ATOM 1910 O O . SER A 1 244 ? 2.789 -2.041 30.999 1.00 93.38 244 SER A O 1
ATOM 1912 N N . THR A 1 245 ? 2.690 -2.475 33.199 1.00 92.25 245 THR A N 1
ATOM 1913 C CA . THR A 1 245 ? 4.056 -3.003 33.315 1.00 92.25 245 THR A CA 1
ATOM 1914 C C . THR A 1 245 ? 4.213 -4.325 32.562 1.00 92.25 245 THR A C 1
ATOM 1916 O O . THR A 1 245 ? 5.209 -4.520 31.868 1.00 92.25 245 THR A O 1
ATOM 1919 N N . SER A 1 246 ? 3.220 -5.222 32.633 1.00 90.00 246 SER A N 1
ATOM 1920 C CA . SER A 1 246 ? 3.255 -6.513 31.924 1.00 90.00 246 SER A CA 1
ATOM 1921 C C . SER A 1 246 ? 3.300 -6.373 30.396 1.00 90.00 246 SER A C 1
ATOM 1923 O O . SER A 1 246 ? 3.885 -7.214 29.712 1.00 90.00 246 SER A O 1
ATOM 1925 N N . PHE A 1 247 ? 2.741 -5.280 29.868 1.00 90.00 247 PHE A N 1
ATOM 1926 C CA . PHE A 1 247 ? 2.732 -4.955 28.440 1.00 90.00 247 PHE A CA 1
ATOM 1927 C C . PHE A 1 247 ? 3.866 -4.014 28.005 1.00 90.00 247 PHE A C 1
ATOM 1929 O O . PHE A 1 247 ? 3.891 -3.609 26.842 1.00 90.00 247 PHE A O 1
ATOM 1936 N N . ASP A 1 248 ? 4.808 -3.692 28.900 1.00 88.62 248 ASP A N 1
ATOM 1937 C CA . ASP A 1 248 ? 5.931 -2.774 28.653 1.00 88.62 248 ASP A CA 1
ATOM 1938 C C . ASP A 1 248 ? 5.477 -1.389 28.142 1.00 88.62 248 ASP A C 1
ATOM 1940 O O . ASP A 1 248 ? 6.029 -0.811 27.201 1.00 88.62 248 ASP A O 1
ATOM 1944 N N . ILE A 1 249 ? 4.417 -0.845 28.748 1.00 91.25 249 ILE A N 1
ATOM 1945 C CA . ILE A 1 249 ? 3.859 0.455 28.367 1.00 91.25 249 ILE A CA 1
ATOM 1946 C C . ILE A 1 249 ? 4.700 1.582 28.974 1.00 91.25 249 ILE A C 1
ATOM 1948 O O . ILE A 1 249 ? 4.598 1.901 30.155 1.00 91.25 249 ILE A O 1
ATOM 1952 N N . GLN A 1 250 ? 5.507 2.222 28.126 1.00 87.88 250 GLN A N 1
ATOM 1953 C CA . GLN A 1 250 ? 6.424 3.309 28.507 1.00 87.88 250 GLN A CA 1
ATOM 1954 C C . GLN A 1 250 ? 5.859 4.721 28.257 1.00 87.88 250 GLN A C 1
ATOM 1956 O O . GLN A 1 250 ? 6.488 5.725 28.589 1.00 87.88 250 GLN A O 1
ATOM 1961 N N . SER A 1 251 ? 4.689 4.833 27.623 1.00 91.88 251 SER A N 1
ATOM 1962 C CA . SER A 1 251 ? 4.046 6.119 27.327 1.00 91.88 251 SER A CA 1
ATOM 1963 C C . SER A 1 251 ? 2.542 5.951 27.159 1.00 91.88 251 SER A C 1
ATOM 1965 O O . SER A 1 251 ? 2.124 4.965 26.555 1.00 91.88 251 SER A O 1
ATOM 1967 N N . ILE A 1 252 ? 1.754 6.939 27.589 1.00 93.56 252 ILE A N 1
ATOM 1968 C CA . ILE A 1 252 ? 0.311 7.008 27.332 1.00 93.56 252 ILE A CA 1
ATOM 1969 C C . ILE A 1 252 ? -0.058 8.291 26.553 1.00 93.56 252 ILE A C 1
ATOM 1971 O O . ILE A 1 252 ? 0.645 9.297 26.686 1.00 93.56 252 ILE A O 1
ATOM 1975 N N . PRO A 1 253 ? -1.126 8.285 25.728 1.00 92.62 253 PRO A N 1
ATOM 1976 C CA . PRO A 1 253 ? -2.004 7.147 25.460 1.00 92.62 253 PRO A CA 1
ATOM 1977 C C . PRO A 1 253 ? -1.241 6.041 24.729 1.00 92.62 253 PRO A C 1
ATOM 1979 O O . PRO A 1 253 ? -0.397 6.340 23.875 1.00 92.62 253 PRO A O 1
ATOM 1982 N N . SER A 1 254 ? -1.543 4.785 25.045 1.00 93.81 254 SER A N 1
ATOM 1983 C CA . SER A 1 254 ? -1.078 3.614 24.297 1.00 93.81 254 SER A CA 1
ATOM 1984 C C . SER A 1 254 ? -2.269 2.728 23.990 1.00 93.81 254 SER A C 1
ATOM 1986 O O . SER A 1 254 ? -3.113 2.533 24.853 1.00 93.81 254 SER A O 1
ATOM 1988 N N . THR A 1 255 ? -2.382 2.238 22.758 1.00 95.06 255 THR A N 1
ATOM 1989 C CA . THR A 1 255 ? -3.532 1.407 22.372 1.00 95.06 255 THR A CA 1
ATOM 1990 C C . THR A 1 255 ? -3.105 0.162 21.623 1.00 95.06 255 THR A C 1
ATOM 1992 O O . THR A 1 255 ? -2.146 0.215 20.855 1.00 95.06 255 THR A O 1
ATOM 1995 N N . PHE A 1 256 ? -3.857 -0.925 21.781 1.00 95.50 256 PHE A N 1
ATOM 1996 C CA . PHE A 1 256 ? -3.792 -2.112 20.930 1.00 95.50 256 PHE A CA 1
ATOM 1997 C C . PHE A 1 256 ? -5.165 -2.375 20.330 1.00 95.50 256 PHE A C 1
ATOM 1999 O O . PHE A 1 256 ? -6.132 -2.495 21.073 1.00 95.50 256 PHE A O 1
ATOM 2006 N N . LEU A 1 257 ? -5.251 -2.475 19.003 1.00 95.38 257 LEU A N 1
ATOM 2007 C CA . LEU A 1 257 ? -6.459 -2.928 18.319 1.00 95.38 257 LEU A CA 1
ATOM 2008 C C . LEU A 1 257 ? -6.306 -4.403 17.956 1.00 95.38 257 LEU A C 1
ATOM 2010 O O . LEU A 1 257 ? -5.411 -4.765 17.187 1.00 95.38 257 LEU A O 1
ATOM 2014 N N . LEU A 1 258 ? -7.168 -5.232 18.530 1.00 94.50 258 LEU A N 1
ATOM 2015 C CA . LEU A 1 258 ? -7.219 -6.671 18.342 1.00 94.50 258 LEU A CA 1
ATOM 2016 C C . LEU A 1 258 ? -8.315 -7.021 17.336 1.00 94.50 258 LEU A C 1
ATOM 2018 O O . LEU A 1 258 ? -9.396 -6.435 17.372 1.00 94.50 258 LEU A O 1
ATOM 2022 N N . ASP A 1 259 ? -8.049 -7.999 16.476 1.00 87.75 259 ASP A N 1
ATOM 2023 C CA . ASP A 1 259 ? -9.082 -8.615 15.641 1.00 87.75 259 ASP A CA 1
ATOM 2024 C C . ASP A 1 259 ? -9.917 -9.661 16.407 1.00 87.75 259 ASP A C 1
ATOM 2026 O O . ASP A 1 259 ? -9.645 -9.977 17.568 1.00 87.75 259 ASP A O 1
ATOM 2030 N N . GLY A 1 260 ? -10.891 -10.270 15.721 1.00 85.69 260 GLY A N 1
ATOM 2031 C CA . GLY A 1 260 ? -11.731 -11.341 16.272 1.00 85.69 260 GLY A CA 1
ATOM 2032 C C . GLY A 1 260 ? -10.976 -12.605 16.709 1.00 85.69 260 GLY A C 1
ATOM 2033 O O . GLY A 1 260 ? -11.538 -13.444 17.416 1.00 85.69 260 GLY A O 1
ATOM 2034 N N . GLN A 1 261 ? -9.708 -12.773 16.329 1.00 83.19 261 GLN A N 1
ATOM 2035 C CA . GLN A 1 261 ? -8.849 -13.865 16.788 1.00 83.19 261 GLN A CA 1
ATOM 2036 C C . GLN A 1 261 ? -8.016 -13.478 18.023 1.00 83.19 261 GLN A C 1
ATOM 2038 O O . GLN A 1 261 ? -7.324 -14.334 18.576 1.00 83.19 261 GLN A O 1
ATOM 2043 N N . GLY A 1 262 ? -8.095 -12.224 18.478 1.00 86.06 262 GLY A N 1
ATOM 2044 C CA . GLY A 1 262 ? -7.304 -11.684 19.582 1.00 86.06 262 GLY A CA 1
ATOM 2045 C C . GLY A 1 262 ? -5.876 -11.296 19.182 1.00 86.06 262 GLY A C 1
ATOM 2046 O O . GLY A 1 262 ? -5.018 -11.133 20.054 1.00 86.06 262 GLY A O 1
ATOM 2047 N N . ILE A 1 263 ? -5.595 -11.176 17.879 1.00 85.69 263 ILE A N 1
ATOM 2048 C CA . ILE A 1 263 ? -4.297 -10.756 17.346 1.00 85.69 263 ILE A CA 1
ATOM 2049 C C . ILE A 1 263 ? -4.245 -9.235 17.289 1.00 85.69 263 ILE A C 1
ATOM 2051 O O . ILE A 1 263 ? -5.120 -8.600 16.705 1.00 85.69 263 ILE A O 1
ATOM 2055 N N . VAL A 1 264 ? -3.183 -8.642 17.833 1.00 88.50 264 VAL A N 1
ATOM 2056 C CA . VAL A 1 264 ? -2.954 -7.196 17.751 1.00 88.50 264 VAL A CA 1
ATOM 2057 C C . VAL A 1 264 ? -2.612 -6.824 16.308 1.00 88.50 264 VAL A C 1
ATOM 2059 O O . VAL A 1 264 ? -1.528 -7.133 15.807 1.00 88.50 264 VAL A O 1
ATOM 2062 N N . ARG A 1 265 ? -3.540 -6.150 15.629 1.00 84.62 265 ARG A N 1
ATOM 2063 C CA . ARG A 1 265 ? -3.374 -5.668 14.250 1.00 84.62 265 ARG A CA 1
ATOM 2064 C C . ARG A 1 265 ? -2.718 -4.304 14.197 1.00 84.62 265 ARG A C 1
ATOM 2066 O O . ARG A 1 265 ? -1.850 -4.072 13.361 1.00 84.62 265 ARG A O 1
ATOM 2073 N N . TYR A 1 266 ? -3.077 -3.439 15.139 1.00 86.50 266 TYR A N 1
ATOM 2074 C CA . TYR A 1 266 ? -2.584 -2.073 15.186 1.00 86.50 266 TYR A CA 1
ATOM 2075 C C . TYR A 1 266 ? -2.235 -1.661 16.607 1.00 86.50 266 TYR A C 1
ATOM 2077 O O . TYR A 1 266 ? -2.811 -2.151 17.576 1.00 86.50 266 TYR A O 1
ATOM 2085 N N . ALA A 1 267 ? -1.301 -0.721 16.723 1.00 87.44 267 ALA A N 1
ATOM 2086 C CA . ALA A 1 267 ? -0.943 -0.115 17.991 1.00 87.44 267 ALA A CA 1
ATOM 2087 C C . ALA A 1 267 ? -0.882 1.409 17.873 1.00 87.44 267 ALA A C 1
ATOM 2089 O O . ALA A 1 267 ? -0.432 1.948 16.860 1.00 87.44 267 ALA A O 1
ATOM 2090 N N . ASN A 1 268 ? -1.282 2.109 18.933 1.00 87.56 268 ASN A N 1
ATOM 2091 C CA . ASN A 1 268 ? -1.169 3.563 19.067 1.00 87.56 268 ASN A CA 1
ATOM 2092 C C . ASN A 1 268 ? -1.920 4.367 17.990 1.00 87.56 268 ASN A C 1
ATOM 2094 O O . ASN A 1 268 ? -1.445 5.418 17.555 1.00 87.56 268 ASN A O 1
ATOM 2098 N N . LEU A 1 269 ? -3.083 3.871 17.562 1.00 82.94 269 LEU A N 1
ATOM 2099 C CA . LEU A 1 269 ? -3.962 4.546 16.601 1.00 82.94 269 LEU A CA 1
ATOM 2100 C C . LEU A 1 269 ? -4.624 5.783 17.203 1.00 82.94 269 LEU A C 1
ATOM 2102 O O . LEU A 1 269 ? -5.076 5.743 18.344 1.00 82.94 269 LEU A O 1
ATOM 2106 N N . ARG A 1 270 ? -4.723 6.867 16.431 1.00 79.25 270 ARG A N 1
ATOM 2107 C CA . ARG A 1 270 ? -5.349 8.130 16.857 1.00 79.25 270 ARG A CA 1
ATOM 2108 C C . ARG A 1 270 ? -6.183 8.746 15.735 1.00 79.25 270 ARG A C 1
ATOM 2110 O O . ARG A 1 270 ? -5.899 8.523 14.556 1.00 79.25 270 ARG A O 1
ATOM 2117 N N . GLY A 1 271 ? -7.150 9.583 16.085 1.00 75.62 271 GLY A N 1
ATOM 2118 C CA . GLY A 1 271 ? -7.954 10.344 15.139 1.00 75.62 271 GLY A CA 1
ATOM 2119 C C . GLY A 1 271 ? -8.731 9.453 14.174 1.00 75.62 271 GLY A C 1
ATOM 2120 O O . GLY A 1 271 ? -9.294 8.428 14.549 1.00 75.62 271 GLY A O 1
ATOM 2121 N N . SER A 1 272 ? -8.754 9.834 12.898 1.00 67.56 272 SER A N 1
ATOM 2122 C CA . SER A 1 272 ? -9.427 9.058 11.849 1.00 67.56 272 SER A CA 1
ATOM 2123 C C . SER A 1 272 ? -8.782 7.695 11.581 1.00 67.56 272 SER A C 1
ATOM 2125 O O . SER A 1 272 ? -9.447 6.817 11.044 1.00 67.56 272 SER A O 1
ATOM 2127 N N . ALA A 1 273 ? -7.515 7.492 11.961 1.00 69.25 273 ALA A N 1
ATOM 2128 C CA . ALA A 1 273 ? -6.846 6.203 11.799 1.00 69.25 273 ALA A CA 1
ATOM 2129 C C . ALA A 1 273 ? -7.481 5.120 12.688 1.00 69.25 273 ALA A C 1
ATOM 2131 O O . ALA A 1 273 ? -7.514 3.959 12.298 1.00 69.25 273 ALA A O 1
ATOM 2132 N N . LEU A 1 274 ? -8.016 5.499 13.855 1.00 82.94 274 LEU A N 1
ATOM 2133 C CA . LEU A 1 274 ? -8.751 4.576 14.717 1.00 82.94 274 LEU A CA 1
ATOM 2134 C C . LEU A 1 274 ? -10.059 4.112 14.053 1.00 82.94 274 LEU A C 1
ATOM 2136 O O . LEU A 1 274 ? -10.303 2.913 13.985 1.00 82.94 274 LEU A O 1
ATOM 2140 N N . ASP A 1 275 ? -10.847 5.045 13.509 1.00 75.25 275 ASP A N 1
ATOM 2141 C CA . ASP A 1 275 ? -12.121 4.742 12.833 1.00 75.25 275 ASP A CA 1
ATOM 2142 C C . ASP A 1 275 ? -11.931 3.773 11.657 1.00 75.25 275 ASP A C 1
ATOM 2144 O O . ASP A 1 275 ? -12.652 2.786 11.538 1.00 75.25 275 ASP A O 1
ATOM 2148 N N . LEU A 1 276 ? -10.913 4.030 10.829 1.00 68.25 276 LEU A N 1
ATOM 2149 C CA . LEU A 1 276 ? -10.599 3.207 9.663 1.00 68.25 276 LEU A CA 1
ATOM 2150 C C . LEU A 1 276 ? -10.125 1.803 10.053 1.00 68.25 276 LEU A C 1
ATOM 2152 O O . LEU A 1 276 ? -10.585 0.829 9.466 1.00 68.25 276 LEU A O 1
ATOM 2156 N N . ALA A 1 277 ? -9.246 1.689 11.055 1.00 79.38 277 ALA A N 1
ATOM 2157 C CA . ALA A 1 277 ? -8.748 0.392 11.510 1.00 79.38 277 ALA A CA 1
ATOM 2158 C C . ALA A 1 277 ? -9.854 -0.481 12.113 1.00 79.38 277 ALA A C 1
ATOM 2160 O O . ALA A 1 277 ? -9.835 -1.697 11.946 1.00 79.38 277 ALA A O 1
ATOM 2161 N N . VAL A 1 278 ? -10.803 0.127 12.834 1.00 86.25 278 VAL A N 1
ATOM 2162 C CA . VAL A 1 278 ? -11.944 -0.594 13.413 1.00 86.25 278 VAL A CA 1
ATOM 2163 C C . VAL A 1 278 ? -12.874 -1.090 12.310 1.00 86.25 278 VAL A C 1
ATOM 2165 O O . VAL A 1 278 ? -13.225 -2.267 12.314 1.00 86.25 278 VAL A O 1
ATOM 2168 N N . ALA A 1 279 ? -13.207 -0.241 11.334 1.00 75.38 279 ALA A N 1
ATOM 2169 C CA . ALA A 1 279 ? -14.018 -0.638 10.182 1.00 75.38 279 ALA A CA 1
ATOM 2170 C C . ALA A 1 279 ? -13.396 -1.812 9.411 1.00 75.38 279 ALA A C 1
ATOM 2172 O O . ALA A 1 279 ? -14.073 -2.788 9.089 1.00 75.38 279 ALA A O 1
ATOM 2173 N N . GLU A 1 280 ? -12.086 -1.726 9.164 1.00 74.06 280 GLU A N 1
ATOM 2174 C CA . GLU A 1 280 ? -11.306 -2.777 8.517 1.00 74.06 280 GLU A CA 1
ATOM 2175 C C . GLU A 1 280 ? -11.327 -4.078 9.330 1.00 74.06 280 GLU A C 1
ATOM 2177 O O . GLU A 1 280 ? -11.629 -5.141 8.792 1.00 74.06 280 GLU A O 1
ATOM 2182 N N . ALA A 1 281 ? -11.057 -4.005 10.637 1.00 82.38 281 ALA A N 1
ATOM 2183 C CA . ALA A 1 281 ? -10.990 -5.180 11.501 1.00 82.38 281 ALA A CA 1
ATOM 2184 C C . ALA A 1 281 ? -12.349 -5.880 11.673 1.00 82.38 281 ALA A C 1
ATOM 2186 O O . ALA A 1 281 ? -12.385 -7.095 11.869 1.00 82.38 281 ALA A O 1
ATOM 2187 N N . LEU A 1 282 ? -13.455 -5.135 11.589 1.00 81.56 282 LEU A N 1
ATOM 2188 C CA . LEU A 1 282 ? -14.811 -5.686 11.634 1.00 81.56 282 LEU A CA 1
ATOM 2189 C C . LEU A 1 282 ? -15.223 -6.363 10.324 1.00 81.56 282 LEU A C 1
ATOM 2191 O O . LEU A 1 282 ? -16.288 -6.974 10.264 1.00 81.56 282 LEU A O 1
ATOM 2195 N N . GLY A 1 283 ? -14.410 -6.249 9.267 1.00 65.06 283 GLY A N 1
ATOM 2196 C CA . GLY A 1 283 ? -14.777 -6.723 7.938 1.00 65.06 283 GLY A CA 1
ATOM 2197 C C . GLY A 1 283 ? -16.077 -6.087 7.453 1.00 65.06 283 GLY A C 1
ATOM 2198 O O . GLY A 1 283 ? -16.834 -6.748 6.751 1.00 65.06 283 GLY A O 1
ATOM 2199 N N . ASN A 1 284 ? -16.369 -4.851 7.880 1.00 43.81 284 ASN A N 1
ATOM 2200 C CA . ASN A 1 284 ? -17.608 -4.158 7.560 1.00 43.81 284 ASN A CA 1
ATOM 2201 C C . ASN A 1 284 ? -17.399 -3.353 6.257 1.00 43.81 284 ASN A C 1
ATOM 2203 O O . ASN A 1 284 ? -16.848 -2.251 6.311 1.00 43.81 284 ASN A O 1
ATOM 2207 N N . PRO A 1 285 ? -17.822 -3.855 5.075 1.00 40.97 285 PRO A N 1
ATOM 2208 C CA . PRO A 1 285 ? -17.726 -3.120 3.806 1.00 40.97 285 PRO A CA 1
ATOM 2209 C C . PRO A 1 285 ? -18.644 -1.884 3.768 1.00 40.97 285 PRO A C 1
ATOM 2211 O O . PRO A 1 285 ? -18.590 -1.083 2.838 1.00 40.97 285 PRO A O 1
ATOM 2214 N N . SER A 1 286 ? -19.499 -1.710 4.779 1.00 35.16 286 SER A N 1
ATOM 2215 C CA . SER A 1 286 ? -20.518 -0.660 4.866 1.00 35.16 286 SER A CA 1
ATOM 2216 C C . SER A 1 286 ? -19.966 0.725 5.233 1.00 35.16 286 SER A C 1
ATOM 2218 O O . SER A 1 286 ? -20.721 1.694 5.238 1.00 35.16 286 SER A O 1
ATOM 2220 N N . SER A 1 287 ? -18.659 0.866 5.497 1.00 41.16 287 SER A N 1
ATOM 2221 C CA . SER A 1 287 ? -17.991 2.175 5.600 1.00 41.16 287 SER A CA 1
ATOM 2222 C C . SER A 1 287 ? -17.400 2.647 4.259 1.00 41.16 287 SER A C 1
ATOM 2224 O O . SER A 1 287 ? -16.431 3.409 4.254 1.00 41.16 287 SER A O 1
ATOM 2226 N N . SER A 1 288 ? -17.958 2.191 3.131 1.00 43.09 288 SER A N 1
ATOM 2227 C CA . SER A 1 288 ? -17.470 2.375 1.752 1.00 43.09 288 SER A CA 1
ATOM 2228 C C . SER A 1 288 ? -17.261 3.824 1.292 1.00 43.09 288 SER A C 1
ATOM 2230 O O . SER A 1 288 ? -16.720 4.049 0.209 1.00 43.09 288 SER A O 1
ATOM 2232 N N . THR A 1 289 ? -17.611 4.825 2.102 1.00 49.44 289 THR A N 1
ATOM 2233 C CA . THR A 1 289 ? -17.205 6.211 1.859 1.00 49.44 289 THR A CA 1
ATOM 2234 C C . THR A 1 289 ? -15.682 6.314 1.945 1.00 49.44 289 THR A C 1
ATOM 2236 O O . THR A 1 289 ? -15.099 6.365 3.030 1.00 49.44 289 THR A O 1
ATOM 2239 N N . GLY A 1 290 ? -15.035 6.325 0.785 1.00 64.50 290 GLY A N 1
ATOM 2240 C CA . GLY A 1 290 ? -13.594 6.476 0.666 1.00 64.50 290 GLY A CA 1
ATOM 2241 C C . GLY A 1 290 ? -12.773 5.196 0.730 1.00 64.50 290 GLY A C 1
ATOM 2242 O O . GLY A 1 290 ? -11.567 5.274 0.972 1.00 64.50 290 GLY A O 1
ATOM 2243 N N . GLN A 1 291 ? -13.367 4.026 0.478 1.00 76.75 291 GLN A N 1
ATOM 2244 C CA . GLN A 1 291 ? -12.634 2.781 0.206 1.00 76.75 291 GLN A CA 1
ATOM 2245 C C . GLN A 1 291 ? -12.599 2.499 -1.296 1.00 76.75 291 GLN A C 1
ATOM 2247 O O . GLN A 1 291 ? -13.549 2.794 -2.010 1.00 76.75 291 GLN A O 1
ATOM 2252 N N . ILE A 1 292 ? -11.458 1.992 -1.769 1.00 87.81 292 ILE A N 1
ATOM 2253 C CA . ILE A 1 292 ? -11.297 1.580 -3.165 1.00 87.81 292 ILE A CA 1
ATOM 2254 C C . ILE A 1 292 ? -11.219 0.065 -3.161 1.00 87.81 292 ILE A C 1
ATOM 2256 O O . ILE A 1 292 ? -10.324 -0.476 -2.508 1.00 87.81 292 ILE A O 1
ATOM 2260 N N . THR A 1 293 ? -12.141 -0.571 -3.869 1.00 90.31 293 THR A N 1
ATOM 2261 C CA . THR A 1 293 ? -12.276 -2.022 -3.996 1.00 90.31 293 THR A CA 1
ATOM 2262 C C . THR A 1 293 ? -12.136 -2.438 -5.464 1.00 90.31 293 THR A C 1
ATOM 2264 O O . THR A 1 293 ? -11.839 -1.626 -6.349 1.00 90.31 293 THR A O 1
ATOM 2267 N N . ASP A 1 294 ? -12.390 -3.713 -5.746 1.00 92.62 294 ASP A N 1
ATOM 2268 C CA . ASP A 1 294 ? -12.464 -4.247 -7.107 1.00 92.62 294 ASP A CA 1
ATOM 2269 C C . ASP A 1 294 ? -13.491 -3.508 -7.983 1.00 92.62 294 ASP A C 1
ATOM 2271 O O . ASP A 1 294 ? -13.251 -3.290 -9.176 1.00 92.62 294 ASP A O 1
ATOM 2275 N N . ALA A 1 295 ? -14.593 -3.033 -7.390 1.00 90.69 295 ALA A N 1
ATOM 2276 C CA . ALA A 1 295 ? -15.619 -2.273 -8.101 1.00 90.69 295 ALA A CA 1
ATOM 2277 C C . ALA A 1 295 ? -15.089 -0.927 -8.624 1.00 90.69 295 ALA A C 1
ATOM 2279 O O . ALA A 1 295 ? -15.400 -0.540 -9.755 1.00 90.69 295 ALA A O 1
ATOM 2280 N N . GLY A 1 296 ? -14.244 -0.242 -7.849 1.00 92.31 296 GLY A N 1
ATOM 2281 C CA . GLY A 1 296 ? -13.591 0.994 -8.274 1.00 92.31 296 GLY A CA 1
ATOM 2282 C C . GLY A 1 296 ? -12.622 0.774 -9.431 1.00 92.31 296 GLY A C 1
ATOM 2283 O O . GLY A 1 296 ? -12.626 1.541 -10.396 1.00 92.31 296 GLY A O 1
ATOM 2284 N N . LEU A 1 297 ? -11.835 -0.309 -9.398 1.00 94.56 297 LEU A N 1
ATOM 2285 C CA . LEU A 1 297 ? -10.909 -0.650 -10.489 1.00 94.56 297 LEU A CA 1
ATOM 2286 C C . LEU A 1 297 ? -11.619 -0.978 -11.800 1.00 94.56 297 LEU A C 1
ATOM 2288 O O . LEU A 1 297 ? -11.082 -0.694 -12.873 1.00 94.56 297 LEU A O 1
ATOM 2292 N N . ALA A 1 298 ? -12.843 -1.508 -11.744 1.00 95.38 298 ALA A N 1
ATOM 2293 C CA . ALA A 1 298 ? -13.645 -1.766 -12.938 1.00 95.38 298 ALA A CA 1
ATOM 2294 C C . ALA A 1 298 ? -13.876 -0.500 -13.782 1.00 95.38 298 ALA A C 1
ATOM 2296 O O . ALA A 1 298 ? -14.092 -0.582 -14.993 1.00 95.38 298 ALA A O 1
ATOM 2297 N N . HIS A 1 299 ? -13.819 0.684 -13.166 1.00 95.25 299 HIS A N 1
ATOM 2298 C CA . HIS A 1 299 ? -13.972 1.966 -13.850 1.00 95.25 299 HIS A CA 1
ATOM 2299 C C . HIS A 1 299 ? -12.737 2.375 -14.672 1.00 95.25 299 HIS A C 1
ATOM 2301 O O . HIS A 1 299 ? -12.846 3.268 -15.507 1.00 95.25 299 HIS A O 1
ATOM 2307 N N . LEU A 1 300 ? -11.599 1.685 -14.521 1.00 94.75 300 LEU A N 1
ATOM 2308 C CA . LEU A 1 300 ? -10.348 1.991 -15.227 1.00 94.75 300 LEU A CA 1
ATOM 2309 C C . LEU A 1 300 ? -10.137 1.173 -16.515 1.00 94.75 300 LEU A C 1
ATOM 2311 O O . LEU A 1 300 ? -9.217 1.461 -17.275 1.00 94.75 300 LEU A O 1
ATOM 2315 N N . LYS A 1 301 ? -10.992 0.181 -16.806 1.00 91.56 301 LYS A N 1
ATOM 2316 C CA . LYS A 1 301 ? -10.829 -0.783 -17.919 1.00 91.56 301 LYS A CA 1
ATOM 2317 C C . LYS A 1 301 ? -10.653 -0.143 -19.314 1.00 91.56 301 LYS A C 1
ATOM 2319 O O . LYS A 1 301 ? -10.128 -0.785 -20.217 1.00 91.56 301 LYS A O 1
ATOM 2324 N N . GLY A 1 302 ? -11.109 1.096 -19.509 1.00 90.12 302 GLY A N 1
ATOM 2325 C CA . GLY A 1 302 ? -11.022 1.829 -20.782 1.00 90.12 302 GLY A CA 1
ATOM 2326 C C . GLY A 1 302 ? -9.850 2.808 -20.896 1.00 90.12 302 GLY A C 1
ATOM 2327 O O . GLY A 1 302 ? -9.683 3.429 -21.944 1.00 90.12 302 GLY A O 1
ATOM 2328 N N . LEU A 1 303 ? -9.039 2.967 -19.848 1.00 95.69 303 LEU A N 1
ATOM 2329 C CA . LEU A 1 303 ? -7.956 3.953 -19.806 1.00 95.69 303 LEU A CA 1
ATOM 2330 C C . LEU A 1 303 ? -6.687 3.392 -20.463 1.00 95.69 303 LEU A C 1
ATOM 2332 O O . LEU A 1 303 ? -5.661 3.212 -19.820 1.00 95.69 303 LEU A O 1
ATOM 2336 N N . ALA A 1 304 ? -6.764 3.073 -21.757 1.00 92.06 304 ALA A N 1
ATOM 2337 C CA . ALA A 1 304 ? -5.714 2.356 -22.490 1.00 92.06 304 ALA A CA 1
ATOM 2338 C C . ALA A 1 304 ? -4.353 3.085 -22.536 1.00 92.06 304 ALA A C 1
ATOM 2340 O O . ALA A 1 304 ? -3.322 2.454 -22.774 1.00 92.06 304 ALA A O 1
ATOM 2341 N N . SER A 1 305 ? -4.342 4.399 -22.291 1.00 95.44 305 SER A N 1
ATOM 2342 C CA . SER A 1 305 ? -3.122 5.215 -22.220 1.00 95.44 305 SER A CA 1
ATOM 2343 C C . SER A 1 305 ? -2.443 5.183 -20.848 1.00 95.44 305 SER A C 1
ATOM 2345 O O . SER A 1 305 ? -1.413 5.828 -20.681 1.00 95.44 305 SER A O 1
ATOM 2347 N N . LEU A 1 306 ? -3.009 4.480 -19.862 1.00 97.25 306 LEU A N 1
ATOM 2348 C CA . LEU A 1 306 ? -2.507 4.484 -18.494 1.00 97.25 306 LEU A CA 1
ATOM 2349 C C . LEU A 1 306 ? -1.149 3.774 -18.411 1.00 97.25 306 LEU A C 1
ATOM 2351 O O . LEU A 1 306 ? -1.040 2.571 -18.638 1.00 97.25 306 LEU A O 1
ATOM 2355 N N . GLU A 1 307 ? -0.119 4.535 -18.053 1.00 97.31 307 GLU A N 1
ATOM 2356 C CA . GLU A 1 307 ? 1.261 4.076 -17.882 1.00 97.31 307 GLU A CA 1
ATOM 2357 C C . GLU A 1 307 ? 1.614 3.891 -16.401 1.00 97.31 307 GLU A C 1
ATOM 2359 O O . GLU A 1 307 ? 2.446 3.055 -16.059 1.00 97.31 307 GLU A O 1
ATOM 2364 N N . THR A 1 308 ? 0.995 4.665 -15.506 1.00 97.38 308 THR A N 1
ATOM 2365 C CA . THR A 1 308 ? 1.284 4.658 -14.066 1.00 97.38 308 THR A CA 1
ATOM 2366 C C . THR A 1 308 ? 0.002 4.593 -13.243 1.00 97.38 308 THR A C 1
ATOM 2368 O O . THR A 1 308 ? -0.848 5.480 -13.336 1.00 97.38 308 THR A O 1
ATOM 2371 N N . LEU A 1 309 ? -0.106 3.577 -12.384 1.00 97.19 309 LEU A N 1
ATOM 2372 C CA . LEU A 1 309 ? -1.227 3.381 -11.465 1.00 97.19 309 LEU A CA 1
ATOM 2373 C C . LEU A 1 309 ? -0.719 3.131 -10.040 1.00 97.19 309 LEU A C 1
ATOM 2375 O O . LEU A 1 309 ? -0.049 2.132 -9.782 1.00 97.19 309 LEU A O 1
ATOM 2379 N N . HIS A 1 310 ? -1.035 4.034 -9.107 1.00 94.62 310 HIS A N 1
ATOM 2380 C CA . HIS A 1 310 ? -0.673 3.882 -7.690 1.00 94.62 310 HIS A CA 1
ATOM 2381 C C . HIS A 1 310 ? -1.922 3.804 -6.818 1.00 94.62 310 HIS A C 1
ATOM 2383 O O . HIS A 1 310 ? -2.605 4.810 -6.647 1.00 94.62 310 HIS A O 1
ATOM 2389 N N . PHE A 1 311 ? -2.210 2.623 -6.280 1.00 91.75 311 PHE A N 1
ATOM 2390 C CA . PHE A 1 311 ? -3.391 2.282 -5.483 1.00 91.75 311 PHE A CA 1
ATOM 2391 C C . PHE A 1 311 ? -2.961 1.548 -4.198 1.00 91.75 311 PHE A C 1
ATOM 2393 O O . PHE A 1 311 ? -3.443 0.463 -3.866 1.00 91.75 311 PHE A O 1
ATOM 2400 N N . GLU A 1 312 ? -2.010 2.132 -3.470 1.00 83.56 312 GLU A N 1
ATOM 2401 C CA . GLU A 1 312 ? -1.516 1.557 -2.217 1.00 83.56 312 GLU A CA 1
ATOM 2402 C C . GLU A 1 312 ? -2.534 1.727 -1.078 1.00 83.56 312 GLU A C 1
ATOM 2404 O O . GLU A 1 312 ? -3.199 2.760 -0.962 1.00 83.56 312 GLU A O 1
ATOM 2409 N N . ASN A 1 313 ? -2.604 0.726 -0.199 1.00 78.69 313 ASN A N 1
ATOM 2410 C CA . ASN A 1 313 ? -3.474 0.665 0.977 1.00 78.69 313 ASN A CA 1
ATOM 2411 C C . ASN A 1 313 ? -4.962 0.767 0.602 1.00 78.69 313 ASN A C 1
ATOM 2413 O O . ASN A 1 313 ? -5.707 1.613 1.103 1.00 78.69 313 ASN A O 1
ATOM 2417 N N . THR A 1 314 ? -5.369 -0.083 -0.338 1.00 85.50 314 THR A N 1
ATOM 2418 C CA . THR A 1 314 ? -6.738 -0.204 -0.855 1.00 85.50 314 THR A CA 1
ATOM 2419 C C . THR A 1 314 ? -7.275 -1.613 -0.593 1.00 85.50 314 THR A C 1
ATOM 2421 O O . THR A 1 314 ? -6.513 -2.511 -0.265 1.00 85.50 314 THR A O 1
ATOM 2424 N N . GLN A 1 315 ? -8.576 -1.840 -0.757 1.00 85.50 315 GLN A N 1
ATOM 2425 C CA . GLN A 1 315 ? -9.197 -3.171 -0.663 1.00 85.50 315 GLN A CA 1
ATOM 2426 C C . GLN A 1 315 ? -9.287 -3.849 -2.035 1.00 85.50 315 GLN A C 1
ATOM 2428 O O . GLN A 1 315 ? -10.213 -4.596 -2.333 1.00 85.50 315 GLN A O 1
ATOM 2433 N N . VAL A 1 316 ? -8.345 -3.530 -2.920 1.00 90.31 316 VAL A N 1
ATOM 2434 C CA . VAL A 1 316 ? -8.257 -4.173 -4.225 1.00 90.31 316 VAL A CA 1
ATOM 2435 C C . VAL A 1 316 ? -7.795 -5.612 -4.034 1.00 90.31 316 VAL A C 1
ATOM 2437 O O . VAL A 1 316 ? -6.730 -5.858 -3.466 1.00 90.31 316 VAL A O 1
ATOM 2440 N N . GLY A 1 317 ? -8.594 -6.549 -4.521 1.00 93.12 317 GLY A N 1
ATOM 2441 C CA . GLY A 1 317 ? -8.336 -7.975 -4.554 1.00 93.12 317 GLY A CA 1
ATOM 2442 C C . GLY A 1 317 ? -8.017 -8.476 -5.963 1.00 93.12 317 GLY A C 1
ATOM 2443 O O . GLY A 1 317 ? -7.563 -7.749 -6.851 1.00 93.12 317 GLY A O 1
ATOM 2444 N N . ASN A 1 318 ? -8.213 -9.778 -6.167 1.00 95.56 318 ASN A N 1
ATOM 2445 C CA . ASN A 1 318 ? -7.869 -10.436 -7.428 1.00 95.56 318 ASN A CA 1
ATOM 2446 C C . ASN A 1 318 ? -8.792 -10.002 -8.582 1.00 95.56 318 ASN A C 1
ATOM 2448 O O . ASN A 1 318 ? -8.310 -9.836 -9.706 1.00 95.56 318 ASN A O 1
ATOM 2452 N N . ASP A 1 319 ? -10.086 -9.791 -8.312 1.00 94.62 319 ASP A N 1
ATOM 2453 C CA . ASP A 1 319 ? -11.071 -9.447 -9.345 1.00 94.62 319 ASP A CA 1
ATOM 2454 C C . ASP A 1 319 ? -10.830 -8.031 -9.886 1.00 94.62 319 ASP A C 1
ATOM 2456 O O . ASP A 1 319 ? -10.955 -7.790 -11.088 1.00 94.62 319 ASP A O 1
ATOM 2460 N N . GLY A 1 320 ? -10.363 -7.111 -9.037 1.00 94.31 320 GLY A N 1
ATOM 2461 C CA . GLY A 1 320 ? -9.962 -5.766 -9.435 1.00 94.31 320 GLY A CA 1
ATOM 2462 C C . GLY A 1 320 ? -8.776 -5.791 -10.391 1.00 94.31 320 GLY A C 1
ATOM 2463 O O . GLY A 1 320 ? -8.800 -5.133 -11.432 1.00 94.31 320 GLY A O 1
ATOM 2464 N N . LEU A 1 321 ? -7.758 -6.612 -10.104 1.00 95.81 321 LEU A N 1
ATOM 2465 C CA . LEU A 1 321 ? -6.602 -6.789 -10.995 1.00 95.81 321 LEU A CA 1
ATOM 2466 C C . LEU A 1 321 ? -6.989 -7.377 -12.354 1.00 95.81 321 LEU A C 1
ATOM 2468 O O . LEU A 1 321 ? -6.362 -7.043 -13.363 1.00 95.81 321 LEU A O 1
ATOM 2472 N N . ALA A 1 322 ? -8.041 -8.195 -12.422 1.00 96.31 322 ALA A N 1
ATOM 2473 C CA . ALA A 1 322 ? -8.535 -8.732 -13.686 1.00 96.31 322 ALA A CA 1
ATOM 2474 C C . ALA A 1 322 ? -9.005 -7.633 -14.659 1.00 96.31 322 ALA A C 1
ATOM 2476 O O . ALA A 1 322 ? -9.007 -7.853 -15.875 1.00 96.31 322 ALA A O 1
ATOM 2477 N N . HIS A 1 323 ? -9.366 -6.446 -14.159 1.00 95.94 323 HIS A N 1
ATOM 2478 C CA . HIS A 1 323 ? -9.729 -5.289 -14.981 1.00 95.94 323 HIS A CA 1
ATOM 2479 C C . HIS A 1 323 ? -8.526 -4.571 -15.608 1.00 95.94 323 HIS A C 1
ATOM 2481 O O . HIS A 1 323 ? -8.713 -3.839 -16.578 1.00 95.94 323 HIS A O 1
ATOM 2487 N N . LEU A 1 324 ? -7.306 -4.810 -15.113 1.00 95.06 324 LEU A N 1
ATOM 2488 C CA . LEU A 1 324 ? -6.080 -4.163 -15.600 1.00 95.06 324 LEU A CA 1
ATOM 2489 C C . LEU A 1 324 ? -5.386 -4.939 -16.728 1.00 95.06 324 LEU A C 1
ATOM 2491 O O . LEU A 1 324 ? -4.477 -4.415 -17.364 1.00 95.06 324 LEU A O 1
ATOM 2495 N N . LYS A 1 325 ? -5.807 -6.178 -17.002 1.00 93.38 325 LYS A N 1
ATOM 2496 C CA . LYS A 1 325 ? -5.140 -7.094 -17.948 1.00 93.38 325 LYS A CA 1
ATOM 2497 C C . LYS A 1 325 ? -5.009 -6.557 -19.384 1.00 93.38 325 LYS A C 1
ATOM 2499 O O . LYS A 1 325 ? -4.135 -7.010 -20.115 1.00 93.38 325 LYS A O 1
ATOM 2504 N N . ASP A 1 326 ? -5.899 -5.643 -19.778 1.00 92.75 326 ASP A N 1
ATOM 2505 C CA . ASP A 1 326 ? -5.960 -5.057 -21.123 1.00 92.75 326 ASP A CA 1
ATOM 2506 C C . ASP A 1 326 ? -5.240 -3.688 -21.186 1.00 92.75 326 ASP A C 1
ATOM 2508 O O . ASP A 1 326 ? -5.121 -3.099 -22.258 1.00 92.75 326 ASP A O 1
ATOM 2512 N N . LEU A 1 327 ? -4.722 -3.181 -20.057 1.00 95.31 327 LEU A N 1
ATOM 2513 C CA . LEU A 1 327 ? -3.972 -1.922 -19.974 1.00 95.31 327 LEU A CA 1
ATOM 2514 C C . LEU A 1 327 ? -2.497 -2.149 -20.333 1.00 95.31 327 LEU A C 1
ATOM 2516 O O . LEU A 1 327 ? -1.595 -1.983 -19.517 1.00 95.31 327 LEU A O 1
ATOM 2520 N N . THR A 1 328 ? -2.240 -2.552 -21.575 1.00 94.75 328 THR A N 1
ATOM 2521 C CA . THR A 1 328 ? -0.909 -2.969 -22.052 1.00 94.75 328 THR A CA 1
ATOM 2522 C C . THR A 1 328 ? 0.118 -1.839 -22.165 1.00 94.75 328 THR A C 1
ATOM 2524 O O . THR A 1 328 ? 1.239 -2.095 -22.586 1.00 94.75 328 THR A O 1
ATOM 2527 N N . SER A 1 329 ? -0.257 -0.601 -21.836 1.00 95.75 329 SER A N 1
ATOM 2528 C CA . SER A 1 329 ? 0.653 0.550 -21.738 1.00 95.75 329 SER A CA 1
ATOM 2529 C C . SER A 1 329 ? 1.260 0.699 -20.338 1.00 95.75 329 SER A C 1
ATOM 2531 O O . SER A 1 329 ? 2.137 1.539 -20.138 1.00 95.75 329 SER A O 1
ATOM 2533 N N . LEU A 1 330 ? 0.798 -0.092 -19.361 1.00 97.69 330 LEU A N 1
ATOM 2534 C CA . LEU A 1 330 ? 1.169 0.052 -17.959 1.00 97.69 330 LEU A CA 1
ATOM 2535 C C . LEU A 1 330 ? 2.652 -0.275 -17.741 1.00 97.69 330 LEU A C 1
ATOM 2537 O O . LEU A 1 330 ? 3.116 -1.372 -18.057 1.00 97.69 330 LEU A O 1
ATOM 2541 N N . LYS A 1 331 ? 3.382 0.682 -17.168 1.00 98.06 331 LYS A N 1
ATOM 2542 C CA . LYS A 1 331 ? 4.803 0.590 -16.807 1.00 98.06 331 LYS A CA 1
ATOM 2543 C C . LYS A 1 331 ? 5.002 0.520 -15.299 1.00 98.06 331 LYS A C 1
ATOM 2545 O O . LYS A 1 331 ? 5.880 -0.198 -14.833 1.00 98.06 331 LYS A O 1
ATOM 2550 N N . VAL A 1 332 ? 4.182 1.238 -14.533 1.00 98.31 332 VAL A N 1
ATOM 2551 C CA . VAL A 1 332 ? 4.289 1.342 -13.072 1.00 98.31 332 VAL A CA 1
ATOM 2552 C C . VAL A 1 332 ? 2.968 0.938 -12.428 1.00 98.31 332 VAL A C 1
ATOM 2554 O O . VAL A 1 332 ? 1.934 1.555 -12.686 1.00 98.31 332 VAL A O 1
ATOM 2557 N N . LEU A 1 333 ? 3.006 -0.080 -11.566 1.00 98.00 333 LEU A N 1
ATOM 2558 C CA . LEU A 1 333 ? 1.842 -0.571 -10.830 1.00 98.00 333 LEU A CA 1
ATOM 2559 C C . LEU A 1 333 ? 2.160 -0.755 -9.347 1.00 98.00 333 LEU A C 1
ATOM 2561 O O . LEU A 1 333 ? 2.875 -1.688 -8.969 1.00 98.00 333 LEU A O 1
ATOM 2565 N N . TYR A 1 334 ? 1.604 0.111 -8.499 1.00 96.31 334 TYR A N 1
ATOM 2566 C CA . TYR A 1 334 ? 1.759 0.038 -7.045 1.00 96.31 334 TYR A CA 1
ATOM 2567 C C . TYR A 1 334 ? 0.437 -0.308 -6.365 1.00 96.31 334 TYR A C 1
ATOM 2569 O O . TYR A 1 334 ? -0.554 0.400 -6.503 1.00 96.31 334 TYR A O 1
ATOM 2577 N N . LEU A 1 335 ? 0.446 -1.406 -5.618 1.00 93.75 335 LEU A N 1
ATOM 2578 C CA . LEU A 1 335 ? -0.691 -2.041 -4.953 1.00 93.75 335 LEU A CA 1
ATOM 2579 C C . LEU A 1 335 ? -0.288 -2.537 -3.550 1.00 93.75 335 LEU A C 1
ATOM 2581 O O . LEU A 1 335 ? -0.862 -3.493 -3.028 1.00 93.75 335 LEU A O 1
ATOM 2585 N N . GLY A 1 336 ? 0.749 -1.948 -2.945 1.00 86.38 336 GLY A N 1
ATOM 2586 C CA . GLY A 1 336 ? 1.205 -2.327 -1.610 1.00 86.38 336 GLY A CA 1
ATOM 2587 C C . GLY A 1 336 ? 0.094 -2.156 -0.570 1.00 86.38 336 GLY A C 1
ATOM 2588 O O . GLY A 1 336 ? -0.639 -1.174 -0.613 1.00 86.38 336 GLY A O 1
ATOM 2589 N N . GLY A 1 337 ? -0.053 -3.105 0.356 1.00 79.06 337 GLY A N 1
ATOM 2590 C CA . GLY A 1 337 ? -1.105 -3.082 1.380 1.00 79.06 337 GLY A CA 1
ATOM 2591 C C . GLY A 1 337 ? -2.518 -3.336 0.846 1.00 79.06 337 GLY A C 1
ATOM 2592 O O . GLY A 1 337 ? -3.472 -2.878 1.464 1.00 79.06 337 GLY A O 1
ATOM 2593 N N . SER A 1 338 ? -2.643 -4.003 -0.305 1.00 87.06 338 SER A N 1
ATOM 2594 C CA . SER A 1 338 ? -3.925 -4.439 -0.872 1.00 87.06 338 SER A CA 1
ATOM 2595 C C . SER A 1 338 ? -4.266 -5.897 -0.539 1.00 87.06 338 SER A C 1
ATOM 2597 O O . SER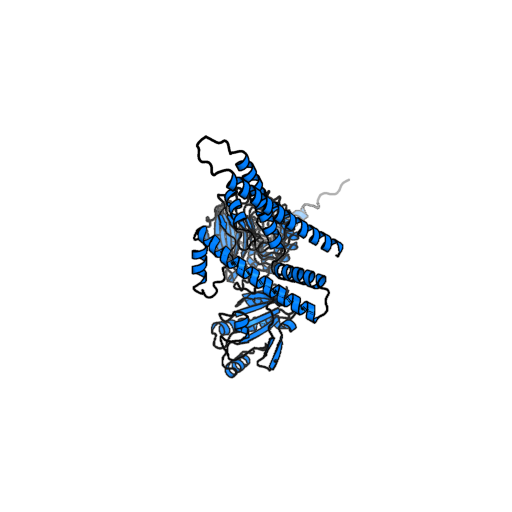 A 1 338 ? -3.477 -6.617 0.078 1.00 87.06 338 SER A O 1
ATOM 2599 N N . GLU A 1 339 ? -5.442 -6.359 -0.966 1.00 86.44 339 GLU A N 1
ATOM 2600 C CA . GLU A 1 339 ? -5.916 -7.735 -0.767 1.00 86.44 339 GLU A CA 1
ATOM 2601 C C . GLU A 1 339 ? -5.468 -8.706 -1.872 1.00 86.44 339 GLU A C 1
ATOM 2603 O O . GLU A 1 339 ? -5.899 -9.861 -1.915 1.00 86.44 339 GLU A O 1
ATOM 2608 N N . VAL A 1 340 ? -4.569 -8.266 -2.756 1.00 90.94 340 VAL A N 1
ATOM 2609 C CA . VAL A 1 340 ? -4.031 -9.076 -3.851 1.00 90.94 340 VAL A CA 1
ATOM 2610 C C . VAL A 1 340 ? -3.325 -10.335 -3.334 1.00 90.94 340 VAL A C 1
ATOM 2612 O O . VAL A 1 340 ? -2.551 -10.319 -2.371 1.00 90.94 340 VAL A O 1
ATOM 2615 N N . THR A 1 341 ? -3.574 -11.446 -4.025 1.00 94.50 341 THR A N 1
ATOM 2616 C CA . THR A 1 341 ? -2.952 -12.755 -3.781 1.00 94.50 341 THR A CA 1
ATOM 2617 C C . THR A 1 341 ? -2.255 -13.271 -5.044 1.00 94.50 341 THR A C 1
ATOM 2619 O O . THR A 1 341 ? -2.259 -12.612 -6.085 1.00 94.50 341 THR A O 1
ATOM 2622 N N . ASP A 1 342 ? -1.708 -14.487 -4.985 1.00 97.50 342 ASP A N 1
ATOM 2623 C CA . ASP A 1 342 ? -1.090 -15.160 -6.135 1.00 97.50 342 ASP A CA 1
ATOM 2624 C C . ASP A 1 342 ? -2.014 -15.216 -7.365 1.00 97.50 342 ASP A C 1
ATOM 2626 O O . ASP A 1 342 ? -1.563 -14.993 -8.488 1.00 97.50 342 ASP A O 1
ATOM 2630 N N . ALA A 1 343 ? -3.318 -15.436 -7.153 1.00 96.94 343 ALA A N 1
ATOM 2631 C CA . ALA A 1 343 ? -4.305 -15.471 -8.232 1.00 96.94 343 ALA A CA 1
ATOM 2632 C C . ALA A 1 343 ? -4.449 -14.113 -8.941 1.00 96.94 343 ALA A C 1
ATOM 2634 O O . ALA A 1 343 ? -4.607 -14.073 -10.158 1.00 96.94 343 ALA A O 1
ATOM 2635 N N . GLY A 1 344 ? -4.332 -13.003 -8.206 1.00 96.69 344 GLY A N 1
ATOM 2636 C CA . GLY A 1 344 ? -4.370 -11.656 -8.771 1.00 96.69 344 GLY A CA 1
ATOM 2637 C C . GLY A 1 344 ? -3.172 -11.379 -9.681 1.00 96.69 344 GLY A C 1
ATOM 2638 O O . GLY A 1 344 ? -3.342 -10.852 -10.781 1.00 96.69 344 GLY A O 1
ATOM 2639 N N . LEU A 1 345 ? -1.966 -11.809 -9.284 1.00 97.62 345 LEU A N 1
ATOM 2640 C CA . LEU A 1 345 ? -0.757 -11.641 -10.104 1.00 97.62 345 LEU A CA 1
ATOM 2641 C C . LEU A 1 345 ? -0.832 -12.370 -11.453 1.00 97.62 345 LEU A C 1
ATOM 2643 O O . LEU A 1 345 ? -0.204 -11.929 -12.417 1.00 97.62 345 LEU A O 1
ATOM 2647 N N . ALA A 1 346 ? -1.632 -13.434 -11.570 1.00 97.06 346 ALA A N 1
ATOM 2648 C CA . ALA A 1 346 ? -1.833 -14.136 -12.837 1.00 97.06 346 ALA A CA 1
ATOM 2649 C C . ALA A 1 346 ? -2.404 -13.230 -13.946 1.00 97.06 346 ALA A C 1
ATOM 2651 O O . ALA A 1 346 ? -2.177 -13.493 -15.132 1.00 97.06 346 ALA A O 1
ATOM 2652 N N . HIS A 1 347 ? -3.108 -12.151 -13.584 1.00 97.06 347 HIS A N 1
ATOM 2653 C CA . HIS A 1 347 ? -3.651 -11.176 -14.532 1.00 97.06 347 HIS A CA 1
ATOM 2654 C C . HIS A 1 347 ? -2.596 -10.225 -15.112 1.00 97.06 347 HIS A C 1
ATOM 2656 O O . HIS A 1 347 ? -2.844 -9.624 -16.155 1.00 97.06 347 HIS A O 1
ATOM 2662 N N . LEU A 1 348 ? -1.409 -10.134 -14.502 1.00 95.94 348 LEU A N 1
ATOM 2663 C CA . LEU A 1 348 ? -0.332 -9.241 -14.945 1.00 95.94 348 LEU A CA 1
ATOM 2664 C C . LEU A 1 348 ? 0.589 -9.872 -15.999 1.00 95.94 348 LEU A C 1
ATOM 2666 O O . LEU A 1 348 ? 1.390 -9.170 -16.606 1.00 95.94 348 LEU A O 1
ATOM 2670 N N . ARG A 1 349 ? 0.464 -11.181 -16.261 1.00 92.44 349 ARG A N 1
ATOM 2671 C CA . ARG A 1 349 ? 1.382 -11.959 -17.120 1.00 92.44 349 ARG A CA 1
ATOM 2672 C C . ARG A 1 349 ? 1.587 -11.404 -18.538 1.00 92.44 349 ARG A C 1
ATOM 2674 O O . ARG A 1 349 ? 2.600 -11.687 -19.160 1.00 92.44 349 ARG A O 1
ATOM 2681 N N . ASN A 1 350 ? 0.607 -10.660 -19.057 1.00 89.75 350 ASN A N 1
ATOM 2682 C CA . ASN A 1 350 ? 0.624 -10.108 -20.415 1.00 89.75 350 ASN A CA 1
ATOM 2683 C C . ASN A 1 350 ? 1.033 -8.626 -20.455 1.00 89.75 350 ASN A C 1
ATOM 2685 O O . ASN A 1 350 ? 1.107 -8.048 -21.538 1.00 89.75 350 ASN A O 1
ATOM 2689 N N . LEU A 1 351 ? 1.300 -8.001 -19.305 1.00 95.62 351 LEU A N 1
ATOM 2690 C CA . LEU A 1 351 ? 1.718 -6.603 -19.216 1.00 95.62 351 LEU A CA 1
ATOM 2691 C C . LEU A 1 351 ? 3.234 -6.496 -19.419 1.00 95.62 351 LEU A C 1
ATOM 2693 O O . LEU A 1 351 ? 3.975 -6.105 -18.525 1.00 95.62 351 LEU A O 1
ATOM 2697 N N . GLY A 1 352 ? 3.708 -6.885 -20.606 1.00 93.88 352 GLY A N 1
ATOM 2698 C CA . GLY A 1 352 ? 5.141 -6.949 -20.927 1.00 93.88 352 GLY A CA 1
ATOM 2699 C C . GLY A 1 352 ? 5.876 -5.602 -20.887 1.00 93.88 352 GLY A C 1
ATOM 2700 O O . GLY A 1 352 ? 7.103 -5.583 -20.894 1.00 93.88 352 GLY A O 1
ATOM 2701 N N . THR A 1 353 ? 5.142 -4.488 -20.825 1.00 96.19 353 THR A N 1
ATOM 2702 C CA . THR A 1 353 ? 5.662 -3.126 -20.633 1.00 96.19 353 THR A CA 1
ATOM 2703 C C . THR A 1 353 ? 5.943 -2.781 -19.172 1.00 96.19 353 THR A C 1
ATOM 2705 O O . THR A 1 353 ? 6.438 -1.691 -18.906 1.00 96.19 353 THR A O 1
ATOM 2708 N N . LEU A 1 354 ? 5.599 -3.656 -18.220 1.00 98.06 354 LEU A N 1
ATOM 2709 C CA . LEU A 1 354 ? 5.726 -3.358 -16.800 1.00 98.06 354 LEU A CA 1
ATOM 2710 C C . LEU A 1 354 ? 7.202 -3.293 -16.380 1.00 98.06 354 LEU A C 1
ATOM 2712 O O . LEU A 1 354 ? 7.938 -4.276 -16.446 1.00 98.06 354 LEU A O 1
ATOM 2716 N N . GLU A 1 355 ? 7.609 -2.122 -15.903 1.00 98.38 355 GLU A N 1
ATOM 2717 C CA . GLU A 1 355 ? 8.961 -1.798 -15.444 1.00 98.38 355 GLU A CA 1
ATOM 2718 C C . GLU A 1 355 ? 9.034 -1.769 -13.912 1.00 98.38 355 GLU A C 1
ATOM 2720 O O . GLU A 1 355 ? 10.065 -2.103 -13.327 1.00 98.38 355 GLU A O 1
ATOM 2725 N N . GLN A 1 356 ? 7.947 -1.392 -13.232 1.00 98.62 356 GLN A N 1
ATOM 2726 C CA . GLN A 1 356 ? 7.912 -1.251 -11.777 1.00 98.62 356 GLN A CA 1
ATOM 2727 C C . GLN A 1 356 ? 6.655 -1.886 -11.182 1.00 98.62 356 GLN A C 1
ATOM 2729 O O . GLN A 1 356 ? 5.531 -1.528 -11.536 1.00 98.62 356 GLN A O 1
ATOM 2734 N N . LEU A 1 357 ? 6.853 -2.797 -10.229 1.00 98.50 357 LEU A N 1
ATOM 2735 C CA . LEU A 1 357 ? 5.783 -3.481 -9.509 1.00 98.50 357 LEU A CA 1
ATOM 2736 C C . LEU A 1 357 ? 6.009 -3.398 -7.998 1.00 98.50 357 LEU A C 1
ATOM 2738 O O . LEU A 1 357 ? 7.036 -3.836 -7.474 1.00 98.50 357 LEU A O 1
ATOM 2742 N N . CYS A 1 358 ? 5.014 -2.880 -7.283 1.00 96.75 358 CYS A N 1
ATOM 2743 C CA . CYS A 1 358 ? 5.016 -2.823 -5.827 1.00 96.75 358 CYS A CA 1
ATOM 2744 C C . CYS A 1 358 ? 3.773 -3.519 -5.270 1.00 96.75 358 CYS A C 1
ATOM 2746 O O . CYS A 1 358 ? 2.659 -3.062 -5.491 1.00 96.75 358 CYS A O 1
ATOM 2748 N N . VAL A 1 359 ? 3.960 -4.626 -4.554 1.00 94.81 359 VAL A N 1
ATOM 2749 C CA . VAL A 1 359 ? 2.887 -5.463 -3.983 1.00 94.81 359 VAL A CA 1
ATOM 2750 C C . VAL A 1 359 ? 3.255 -5.932 -2.567 1.00 94.81 359 VAL A C 1
ATOM 2752 O O . VAL A 1 359 ? 2.946 -7.046 -2.151 1.00 94.81 359 VAL A O 1
ATOM 2755 N N . HIS A 1 360 ? 3.970 -5.093 -1.815 1.00 84.69 360 HIS A N 1
ATOM 2756 C CA . HIS A 1 360 ? 4.364 -5.378 -0.433 1.00 84.69 360 HIS A CA 1
ATOM 2757 C C . HIS A 1 360 ? 3.162 -5.417 0.521 1.00 84.69 360 HIS A C 1
ATOM 2759 O O . HIS A 1 360 ? 2.115 -4.858 0.213 1.00 84.69 360 HIS A O 1
ATOM 2765 N N . ASN A 1 361 ? 3.314 -5.981 1.724 1.00 77.62 361 ASN A N 1
ATOM 2766 C CA . ASN A 1 361 ? 2.220 -6.108 2.708 1.00 77.62 361 ASN A CA 1
ATOM 2767 C C . ASN A 1 361 ? 0.961 -6.800 2.135 1.00 77.62 361 ASN A C 1
ATOM 2769 O O . ASN A 1 361 ? -0.158 -6.405 2.449 1.00 77.62 361 ASN A O 1
ATOM 2773 N N . THR A 1 362 ? 1.134 -7.799 1.272 1.00 83.25 362 THR A N 1
ATOM 2774 C CA . THR A 1 362 ? 0.041 -8.580 0.666 1.00 83.25 362 THR A CA 1
ATOM 2775 C C . THR A 1 362 ? 0.184 -10.063 1.018 1.00 83.25 362 THR A C 1
ATOM 2777 O O . THR A 1 362 ? 1.152 -10.484 1.658 1.00 83.25 362 THR A O 1
ATOM 2780 N N . LYS A 1 363 ? -0.768 -10.894 0.577 1.00 84.31 363 LYS A N 1
ATOM 2781 C CA . LYS A 1 363 ? -0.770 -12.348 0.825 1.00 84.31 363 LYS A CA 1
ATOM 2782 C C . LYS A 1 363 ? -0.052 -13.146 -0.274 1.00 84.31 363 LYS A C 1
ATOM 2784 O O . LYS A 1 363 ? -0.358 -14.316 -0.482 1.00 84.31 363 LYS A O 1
ATOM 2789 N N . ILE A 1 364 ? 0.883 -12.519 -0.988 1.00 91.38 364 ILE A N 1
ATOM 2790 C CA . ILE A 1 364 ? 1.650 -13.162 -2.061 1.00 91.38 364 ILE A CA 1
ATOM 2791 C C . ILE A 1 364 ? 2.616 -14.208 -1.488 1.00 91.38 364 ILE A C 1
ATOM 2793 O O . ILE A 1 364 ? 3.265 -13.992 -0.459 1.00 91.38 364 ILE A O 1
ATOM 2797 N N . THR A 1 365 ? 2.718 -15.338 -2.183 1.00 95.62 365 THR A N 1
ATOM 2798 C CA . THR A 1 365 ? 3.617 -16.457 -1.895 1.00 95.62 365 THR A CA 1
ATOM 2799 C C . THR A 1 365 ? 4.535 -16.741 -3.093 1.00 95.62 365 THR A C 1
ATOM 2801 O O . THR A 1 365 ? 4.563 -16.016 -4.090 1.00 95.62 365 THR A O 1
ATOM 2804 N N . ASN A 1 366 ? 5.292 -17.838 -3.025 1.00 97.25 366 ASN A N 1
ATOM 2805 C CA . ASN A 1 366 ? 6.118 -18.315 -4.135 1.00 97.25 366 ASN A CA 1
ATOM 2806 C C . ASN A 1 366 ? 5.312 -18.570 -5.421 1.00 97.25 366 ASN A C 1
ATOM 2808 O O . ASN A 1 366 ? 5.849 -18.382 -6.511 1.00 97.25 366 ASN A O 1
ATOM 2812 N N . ALA A 1 367 ? 4.046 -18.990 -5.308 1.00 97.12 367 ALA A N 1
ATOM 2813 C CA . ALA A 1 367 ? 3.207 -19.259 -6.475 1.00 97.12 367 ALA A CA 1
ATOM 2814 C C . ALA A 1 367 ? 2.892 -17.976 -7.261 1.00 97.12 367 ALA A C 1
ATOM 2816 O O . ALA A 1 367 ? 2.882 -18.003 -8.489 1.00 97.12 367 ALA A O 1
ATOM 2817 N N . GLY A 1 368 ? 2.736 -16.839 -6.579 1.00 97.25 368 GLY A N 1
ATOM 2818 C CA . GLY A 1 368 ? 2.515 -15.546 -7.219 1.00 97.25 368 GLY A CA 1
ATOM 2819 C C . GLY A 1 368 ? 3.701 -15.096 -8.070 1.00 97.25 368 GLY A C 1
ATOM 2820 O O . GLY A 1 368 ? 3.511 -14.624 -9.191 1.00 97.25 368 GLY A O 1
ATOM 2821 N N . LEU A 1 369 ? 4.935 -15.311 -7.596 1.00 97.75 369 LEU A N 1
ATOM 2822 C CA . LEU A 1 369 ? 6.142 -14.952 -8.355 1.00 97.75 369 LEU A CA 1
ATOM 2823 C C . LEU A 1 369 ? 6.299 -15.755 -9.652 1.00 97.75 369 LEU A C 1
ATOM 2825 O O . LEU A 1 369 ? 6.886 -15.251 -10.611 1.00 97.75 369 LEU A O 1
ATOM 2829 N N . ALA A 1 370 ? 5.725 -16.959 -9.735 1.00 97.19 370 ALA A N 1
ATOM 2830 C CA . ALA A 1 370 ? 5.735 -17.749 -10.964 1.00 97.19 370 ALA A CA 1
ATOM 2831 C C . ALA A 1 370 ? 5.024 -17.043 -12.133 1.00 97.19 370 ALA A C 1
ATOM 2833 O O . ALA A 1 370 ? 5.360 -17.294 -13.292 1.00 97.19 370 ALA A O 1
ATOM 2834 N N . HIS A 1 371 ? 4.078 -16.143 -11.846 1.00 97.50 371 HIS A N 1
ATOM 2835 C CA . HIS A 1 371 ? 3.368 -15.348 -12.852 1.00 97.50 371 HIS A CA 1
ATOM 2836 C C . HIS A 1 371 ? 4.166 -14.142 -13.362 1.00 97.50 371 HIS A C 1
ATOM 2838 O O . HIS A 1 371 ? 3.802 -13.573 -14.388 1.00 97.50 371 HIS A O 1
ATOM 2844 N N . LEU A 1 372 ? 5.252 -13.765 -12.679 1.00 96.62 372 LEU A N 1
ATOM 2845 C CA . LEU A 1 372 ? 6.076 -12.604 -13.030 1.00 96.62 372 LEU A CA 1
ATOM 2846 C C . LEU A 1 372 ? 7.302 -12.966 -13.876 1.00 96.62 372 LEU A C 1
ATOM 2848 O O . LEU A 1 372 ? 7.955 -12.072 -14.402 1.00 96.62 372 LEU A O 1
ATOM 2852 N N . LYS A 1 373 ? 7.624 -14.258 -14.018 1.00 95.12 373 LYS A N 1
ATOM 2853 C CA . LYS A 1 373 ? 8.870 -14.747 -14.641 1.00 95.12 373 LYS A CA 1
ATOM 2854 C C . LYS A 1 373 ? 9.110 -14.248 -16.077 1.00 95.12 373 LYS A C 1
ATOM 2856 O O . LYS A 1 373 ? 10.260 -14.147 -16.493 1.00 95.12 373 LYS A O 1
ATOM 2861 N N . ASP A 1 374 ? 8.036 -13.956 -16.813 1.00 94.56 374 ASP A N 1
ATOM 2862 C CA . ASP A 1 374 ? 8.079 -13.532 -18.218 1.00 94.56 374 ASP A CA 1
ATOM 2863 C C . ASP A 1 374 ? 8.084 -11.993 -18.364 1.00 94.56 374 ASP A C 1
ATOM 2865 O O . ASP A 1 374 ? 8.239 -11.472 -19.466 1.00 94.56 374 ASP A O 1
ATOM 2869 N N . LEU A 1 375 ? 7.977 -11.244 -17.256 1.00 96.62 375 LEU A N 1
ATOM 2870 C CA . LEU A 1 375 ? 8.054 -9.778 -17.228 1.00 96.62 375 LEU A CA 1
ATOM 2871 C C . LEU A 1 375 ? 9.516 -9.306 -17.220 1.00 96.62 375 LEU A C 1
ATOM 2873 O O . LEU A 1 375 ? 9.965 -8.600 -16.321 1.00 96.62 375 LEU A O 1
ATOM 2877 N N . THR A 1 376 ? 10.295 -9.710 -18.222 1.00 95.44 376 THR A N 1
ATOM 2878 C CA . THR A 1 376 ? 11.756 -9.496 -18.273 1.00 95.44 376 THR A CA 1
ATOM 2879 C C . THR A 1 376 ? 12.182 -8.022 -18.358 1.00 95.44 376 THR A C 1
ATOM 2881 O O . THR A 1 376 ? 13.365 -7.712 -18.196 1.00 95.44 376 THR A O 1
ATOM 2884 N N . GLY A 1 377 ? 11.235 -7.115 -18.619 1.00 96.62 377 GLY A N 1
ATOM 2885 C CA . GLY A 1 377 ? 11.422 -5.662 -18.566 1.00 96.62 377 GLY A CA 1
ATOM 2886 C C . GLY A 1 377 ? 11.414 -5.072 -17.151 1.00 96.62 377 GLY A C 1
ATOM 2887 O O . GLY A 1 377 ? 11.763 -3.908 -16.992 1.00 96.62 377 GLY A O 1
ATOM 2888 N N . LEU A 1 378 ? 11.065 -5.855 -16.124 1.00 98.31 378 LEU A N 1
ATOM 2889 C CA . LEU A 1 378 ? 10.928 -5.360 -14.758 1.00 98.31 378 LEU A CA 1
ATOM 2890 C C . LEU A 1 378 ? 12.274 -4.869 -14.195 1.00 98.31 378 LEU A C 1
ATOM 2892 O O . LEU A 1 378 ? 13.246 -5.621 -14.112 1.00 98.31 378 LEU A O 1
ATOM 2896 N N . GLU A 1 379 ? 12.311 -3.611 -13.767 1.00 98.56 379 GLU A N 1
ATOM 2897 C CA . GLU A 1 379 ? 13.471 -2.935 -13.183 1.00 98.56 379 GLU A CA 1
ATOM 2898 C C . GLU A 1 379 ? 13.330 -2.723 -11.667 1.00 98.56 379 GLU A C 1
ATOM 2900 O O . GLU A 1 379 ? 14.332 -2.669 -10.947 1.00 98.56 379 GLU A O 1
ATOM 2905 N N . TYR A 1 380 ? 12.100 -2.618 -11.162 1.00 98.62 380 TYR A N 1
ATOM 2906 C CA . TYR A 1 380 ? 11.805 -2.355 -9.754 1.00 98.62 380 TYR A CA 1
ATOM 2907 C C . TYR A 1 380 ? 10.760 -3.338 -9.223 1.00 98.62 380 TYR A C 1
ATOM 2909 O O . TYR A 1 380 ? 9.637 -3.389 -9.726 1.00 98.62 380 TYR A O 1
ATOM 2917 N N . LEU A 1 381 ? 11.106 -4.088 -8.173 1.00 98.56 381 LEU A N 1
ATOM 2918 C CA . LEU A 1 381 ? 10.199 -5.037 -7.529 1.00 98.56 381 LEU A CA 1
ATOM 2919 C C . LEU A 1 381 ? 10.194 -4.882 -6.003 1.00 98.56 381 LEU A C 1
ATOM 2921 O O . LEU A 1 381 ? 11.211 -5.067 -5.330 1.00 98.56 381 LEU A O 1
ATOM 2925 N N . CYS A 1 382 ? 9.018 -4.605 -5.443 1.00 95.75 382 CYS A N 1
ATOM 2926 C CA . CYS A 1 382 ? 8.788 -4.551 -4.001 1.00 95.75 382 CYS A CA 1
ATOM 2927 C C . CYS A 1 382 ? 7.797 -5.619 -3.548 1.00 95.75 382 CYS A C 1
ATOM 2929 O O . CYS A 1 382 ? 6.600 -5.509 -3.799 1.00 95.75 382 CYS A O 1
ATOM 2931 N N . ILE A 1 383 ? 8.305 -6.619 -2.826 1.00 94.19 383 ILE A N 1
ATOM 2932 C CA . ILE A 1 383 ? 7.555 -7.791 -2.338 1.00 94.19 383 ILE A CA 1
ATOM 2933 C C . ILE A 1 383 ? 7.869 -8.080 -0.860 1.00 94.19 383 ILE A C 1
ATOM 2935 O O . ILE A 1 383 ? 7.786 -9.211 -0.392 1.00 94.19 383 ILE A O 1
ATOM 2939 N N . HIS A 1 384 ? 8.278 -7.057 -0.114 1.00 84.06 384 HIS A N 1
ATOM 2940 C CA . HIS A 1 384 ? 8.593 -7.156 1.309 1.00 84.06 384 HIS A CA 1
ATOM 2941 C C . HIS A 1 384 ? 7.326 -7.334 2.165 1.00 84.06 384 HIS A C 1
ATOM 2943 O O . HIS A 1 384 ? 6.229 -6.975 1.733 1.00 84.06 384 HIS A O 1
ATOM 2949 N N . ASN A 1 385 ? 7.469 -7.878 3.379 1.00 76.44 385 ASN A N 1
ATOM 2950 C CA . ASN A 1 385 ? 6.337 -8.279 4.235 1.00 76.44 385 ASN A CA 1
ATOM 2951 C C . ASN A 1 385 ? 5.327 -9.192 3.500 1.00 76.44 385 ASN A C 1
ATOM 2953 O O . ASN A 1 385 ? 4.118 -8.972 3.558 1.00 76.44 385 ASN A O 1
ATOM 2957 N N . THR A 1 386 ? 5.829 -10.190 2.774 1.00 81.56 386 THR A N 1
ATOM 2958 C CA . THR A 1 386 ? 5.024 -11.225 2.103 1.00 81.56 386 THR A CA 1
ATOM 2959 C C . THR A 1 386 ? 5.504 -12.616 2.527 1.00 81.56 386 THR A C 1
ATOM 2961 O O . THR A 1 386 ? 6.472 -12.755 3.279 1.00 81.56 386 THR A O 1
ATOM 2964 N N . PHE A 1 387 ? 4.853 -13.670 2.032 1.00 84.81 387 PHE A N 1
ATOM 2965 C CA . PHE A 1 387 ? 5.172 -15.062 2.366 1.00 84.81 387 PHE A CA 1
ATOM 2966 C C . PHE A 1 387 ? 6.159 -15.712 1.381 1.00 84.81 387 PHE A C 1
ATOM 2968 O O . PHE A 1 387 ? 6.232 -16.938 1.287 1.00 84.81 387 PHE A O 1
ATOM 2975 N N . VAL A 1 388 ? 6.919 -14.904 0.637 1.00 92.25 388 VAL A N 1
ATOM 2976 C CA . VAL A 1 388 ? 7.954 -15.374 -0.294 1.00 92.25 388 VAL A CA 1
ATOM 2977 C C . VAL A 1 388 ? 9.133 -15.999 0.465 1.00 92.25 388 VAL A C 1
ATOM 2979 O O . VAL A 1 388 ? 9.580 -15.479 1.491 1.00 92.25 388 VAL A O 1
ATOM 2982 N N . SER A 1 389 ? 9.651 -17.110 -0.062 1.00 95.12 389 SER A N 1
ATOM 2983 C CA . SER A 1 389 ? 10.855 -17.810 0.402 1.00 95.12 389 SER A CA 1
ATOM 2984 C C . SER A 1 389 ? 11.832 -18.075 -0.752 1.00 95.12 389 SER A C 1
ATOM 2986 O O . SER A 1 389 ? 11.618 -17.627 -1.879 1.00 95.12 389 SER A O 1
ATOM 2988 N N . ASP A 1 390 ? 12.898 -18.832 -0.486 1.00 97.50 390 ASP A N 1
ATOM 2989 C CA . ASP A 1 390 ? 13.940 -19.185 -1.464 1.00 97.50 390 ASP A CA 1
ATOM 2990 C C . ASP A 1 390 ? 13.374 -19.771 -2.765 1.00 97.50 390 ASP A C 1
ATOM 2992 O O . ASP A 1 390 ? 13.785 -19.384 -3.858 1.00 97.50 390 ASP A O 1
ATOM 2996 N N . ALA A 1 391 ? 12.357 -20.633 -2.658 1.00 97.12 391 ALA A N 1
ATOM 2997 C CA . ALA A 1 391 ? 11.697 -21.234 -3.816 1.00 97.12 391 ALA A CA 1
ATOM 2998 C C . ALA A 1 391 ? 10.998 -20.196 -4.712 1.00 97.12 391 ALA A C 1
ATOM 3000 O O . ALA A 1 391 ? 10.895 -20.395 -5.919 1.00 97.12 391 ALA A O 1
ATOM 3001 N N . GLY A 1 392 ? 10.530 -19.083 -4.144 1.00 97.25 392 GLY A N 1
ATOM 3002 C CA . GLY A 1 392 ? 9.959 -17.978 -4.907 1.00 97.25 392 GLY A CA 1
ATOM 3003 C C . GLY A 1 392 ? 11.018 -17.209 -5.696 1.00 97.25 392 GLY A C 1
ATOM 3004 O O . GLY A 1 392 ? 10.779 -16.846 -6.847 1.00 97.25 392 GLY A O 1
ATOM 3005 N N . LEU A 1 393 ? 12.210 -17.010 -5.121 1.00 97.94 393 LEU A N 1
ATOM 3006 C CA . LEU A 1 393 ? 13.303 -16.289 -5.786 1.00 97.94 393 LEU A CA 1
ATOM 3007 C C . LEU A 1 393 ? 13.814 -17.001 -7.042 1.00 97.94 393 LEU A C 1
ATOM 3009 O O . LEU A 1 393 ? 14.298 -16.336 -7.958 1.00 97.94 393 LEU A O 1
ATOM 3013 N N . ALA A 1 394 ? 13.643 -18.322 -7.140 1.00 97.25 394 ALA A N 1
ATOM 3014 C CA . ALA A 1 394 ? 13.971 -19.079 -8.347 1.00 97.25 394 ALA A CA 1
ATOM 3015 C C . ALA A 1 394 ? 13.264 -18.532 -9.604 1.00 97.25 394 ALA A C 1
ATOM 3017 O O . ALA A 1 394 ? 13.851 -18.541 -10.688 1.00 97.25 394 ALA A O 1
ATOM 3018 N N . TYR A 1 395 ? 12.044 -17.994 -9.465 1.00 97.94 395 TYR A N 1
ATOM 3019 C CA . TYR A 1 395 ? 11.290 -17.396 -10.573 1.00 97.94 395 TYR A CA 1
ATOM 3020 C C . TYR A 1 395 ? 11.809 -16.019 -11.003 1.00 97.94 395 TYR A C 1
ATOM 3022 O O . TYR A 1 395 ? 11.502 -15.575 -12.106 1.00 97.94 395 TYR A O 1
ATOM 3030 N N . LEU A 1 396 ? 12.621 -15.354 -10.174 1.00 97.19 396 LEU A N 1
ATOM 3031 C CA . LEU A 1 396 ? 13.181 -14.035 -10.481 1.00 97.19 396 LEU A CA 1
ATOM 3032 C C . LEU A 1 396 ? 14.498 -14.111 -11.263 1.00 97.19 396 LEU A C 1
ATOM 3034 O O . LEU A 1 396 ? 14.944 -13.099 -11.794 1.00 97.19 396 LEU A O 1
ATOM 3038 N N . LYS A 1 397 ? 15.112 -15.298 -11.384 1.00 95.44 397 LYS A N 1
ATOM 3039 C CA . LYS A 1 397 ? 16.419 -15.493 -12.041 1.00 95.44 397 LYS A CA 1
ATOM 3040 C C . LYS A 1 397 ? 16.470 -14.951 -13.479 1.00 95.44 397 LYS A C 1
ATOM 3042 O O . LYS A 1 397 ? 17.529 -14.527 -13.932 1.00 95.44 397 LYS A O 1
ATOM 3047 N N . GLY A 1 398 ? 15.344 -14.984 -14.198 1.00 94.69 398 GLY A N 1
ATOM 3048 C CA . GLY A 1 398 ? 15.222 -14.489 -15.575 1.00 94.69 398 GLY A CA 1
ATOM 3049 C C . GLY A 1 398 ? 14.992 -12.979 -15.702 1.00 94.69 398 GLY A C 1
ATOM 3050 O O . GLY A 1 398 ? 15.071 -12.447 -16.805 1.00 94.69 398 GLY A O 1
ATOM 3051 N N . LEU A 1 399 ? 14.735 -12.269 -14.599 1.00 97.38 399 LEU A N 1
ATOM 3052 C CA . LEU A 1 399 ? 14.423 -10.837 -14.597 1.00 97.38 399 LEU A CA 1
ATOM 3053 C C . LEU A 1 399 ? 15.702 -9.994 -14.578 1.00 97.38 399 LEU A C 1
ATOM 3055 O O . LEU A 1 399 ? 15.949 -9.197 -13.677 1.00 97.38 399 LEU A O 1
ATOM 3059 N N . THR A 1 400 ? 16.548 -10.185 -15.588 1.00 96.12 400 THR A N 1
ATOM 3060 C CA . THR A 1 400 ? 17.903 -9.613 -15.657 1.00 96.12 400 THR A CA 1
ATOM 3061 C C . THR A 1 400 ? 17.939 -8.086 -15.758 1.00 96.12 400 THR A C 1
ATOM 3063 O O . THR A 1 400 ? 19.016 -7.502 -15.651 1.00 96.12 400 THR A O 1
ATOM 3066 N N . SER A 1 401 ? 16.793 -7.434 -15.975 1.00 97.62 401 SER A N 1
ATOM 3067 C CA . SER A 1 401 ? 16.650 -5.972 -15.976 1.00 97.62 401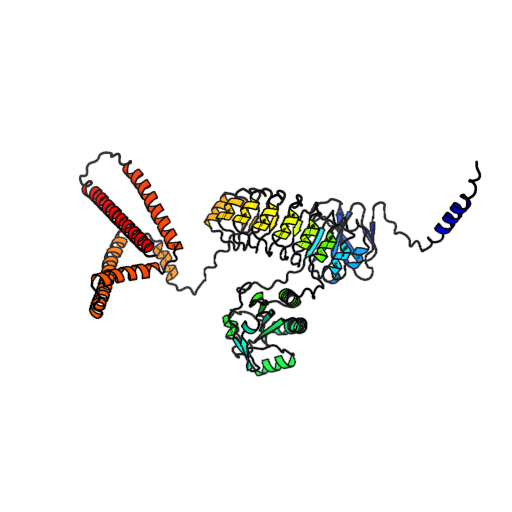 SER A CA 1
ATOM 3068 C C . SER A 1 401 ? 16.480 -5.370 -14.578 1.00 97.62 401 SER A C 1
ATOM 3070 O O . SER A 1 401 ? 16.584 -4.151 -14.449 1.00 97.62 401 SER A O 1
ATOM 3072 N N . LEU A 1 402 ? 16.270 -6.192 -13.539 1.00 98.38 402 LEU A N 1
ATOM 3073 C CA . LEU A 1 402 ? 16.056 -5.721 -12.171 1.00 98.38 402 LEU A CA 1
ATOM 3074 C C . LEU A 1 402 ? 17.233 -4.878 -11.667 1.00 98.38 402 LEU A C 1
ATOM 3076 O O . LEU A 1 402 ? 18.368 -5.346 -11.598 1.00 98.38 402 LEU A O 1
ATOM 3080 N N . LYS A 1 403 ? 16.917 -3.651 -11.247 1.00 98.44 403 LYS A N 1
ATOM 3081 C CA . LYS A 1 403 ? 17.817 -2.689 -10.596 1.00 98.44 403 LYS A CA 1
ATOM 3082 C C . LYS A 1 403 ? 17.529 -2.571 -9.106 1.00 98.44 403 LYS A C 1
ATOM 3084 O O . LYS A 1 403 ? 18.450 -2.416 -8.311 1.00 98.44 403 LYS A O 1
ATOM 3089 N N . THR A 1 404 ? 16.261 -2.641 -8.701 1.00 98.38 404 THR A N 1
ATOM 3090 C CA . THR A 1 404 ? 15.860 -2.528 -7.293 1.00 98.38 404 THR A CA 1
ATOM 3091 C C . THR A 1 404 ? 14.966 -3.686 -6.874 1.00 98.38 404 THR A C 1
ATOM 3093 O O . THR A 1 404 ? 13.943 -3.943 -7.503 1.00 98.38 404 THR A O 1
ATOM 3096 N N . LEU A 1 405 ? 15.328 -4.349 -5.773 1.00 98.38 405 LEU A N 1
ATOM 3097 C CA . LEU A 1 405 ? 14.572 -5.457 -5.196 1.00 98.38 405 LEU A CA 1
ATOM 3098 C C . LEU A 1 405 ? 14.449 -5.310 -3.672 1.00 98.38 405 LEU A C 1
ATOM 3100 O O . LEU A 1 405 ? 15.445 -5.320 -2.946 1.00 98.38 405 LEU A O 1
ATOM 3104 N N . TYR A 1 406 ? 13.223 -5.195 -3.157 1.00 95.88 406 TYR A N 1
ATOM 3105 C CA . TYR A 1 406 ? 12.964 -5.149 -1.712 1.00 95.88 406 TYR A CA 1
ATOM 3106 C C . TYR A 1 406 ? 12.332 -6.451 -1.216 1.00 95.88 406 TYR A C 1
ATOM 3108 O O . TYR A 1 406 ? 11.185 -6.754 -1.541 1.00 95.88 406 TYR A O 1
ATOM 3116 N N . LEU A 1 407 ? 13.084 -7.167 -0.372 1.00 93.19 407 LEU A N 1
ATOM 3117 C CA . LEU A 1 407 ? 12.757 -8.481 0.200 1.00 93.19 407 LEU A CA 1
ATOM 3118 C C . LEU A 1 407 ? 12.689 -8.472 1.731 1.00 93.19 407 LEU A C 1
ATOM 3120 O O . LEU A 1 407 ? 12.655 -9.529 2.356 1.00 93.19 407 LEU A O 1
ATOM 3124 N N . HIS A 1 408 ? 12.722 -7.305 2.367 1.00 83.44 408 HIS A N 1
ATOM 3125 C CA . HIS A 1 408 ? 12.776 -7.254 3.820 1.00 83.44 408 HIS A CA 1
ATOM 3126 C C . HIS A 1 408 ? 11.540 -7.904 4.470 1.00 83.44 408 HIS A C 1
ATOM 3128 O O . HIS A 1 408 ? 10.446 -7.885 3.908 1.00 83.44 408 HIS A O 1
ATOM 3134 N N . ASN A 1 409 ? 11.720 -8.504 5.646 1.00 79.50 409 ASN A N 1
ATOM 3135 C CA . ASN A 1 409 ? 10.683 -9.252 6.368 1.00 79.50 409 ASN A CA 1
ATOM 3136 C C . ASN A 1 409 ? 10.003 -10.343 5.509 1.00 79.50 409 ASN A C 1
ATOM 3138 O O . ASN A 1 409 ? 8.781 -10.490 5.527 1.00 79.50 409 ASN A O 1
ATOM 3142 N N . THR A 1 410 ? 10.791 -11.086 4.733 1.00 85.94 410 THR A N 1
ATOM 3143 C CA . THR A 1 410 ? 10.355 -12.295 4.010 1.00 85.94 410 THR A CA 1
ATOM 3144 C C . THR A 1 410 ? 11.063 -13.531 4.571 1.00 85.94 410 THR A C 1
ATOM 3146 O O . THR A 1 410 ? 11.936 -13.429 5.435 1.00 85.94 410 THR A O 1
ATOM 3149 N N . GLN A 1 411 ? 10.713 -14.718 4.072 1.00 88.31 411 GLN A N 1
ATOM 3150 C CA . GLN A 1 411 ? 11.242 -15.999 4.553 1.00 88.31 411 GLN A CA 1
ATOM 3151 C C . GLN A 1 411 ? 12.507 -16.453 3.805 1.00 88.31 411 GLN A C 1
ATOM 3153 O O . GLN A 1 411 ? 12.828 -17.641 3.822 1.00 88.31 411 GLN A O 1
ATOM 3158 N N . VAL A 1 412 ? 13.203 -15.524 3.146 1.00 94.38 412 VAL A N 1
ATOM 3159 C CA . VAL A 1 412 ? 14.430 -15.777 2.376 1.00 94.38 412 VAL A CA 1
ATOM 3160 C C . VAL A 1 412 ? 15.609 -16.106 3.299 1.00 94.38 412 VAL A C 1
ATOM 3162 O O . VAL A 1 412 ? 15.795 -15.467 4.340 1.00 94.38 412 VAL A O 1
ATOM 3165 N N . THR A 1 413 ? 16.403 -17.093 2.892 1.00 96.06 413 THR A N 1
ATOM 3166 C CA . THR A 1 413 ? 17.646 -17.563 3.516 1.00 96.06 413 THR A CA 1
ATOM 3167 C C . THR A 1 413 ? 18.818 -17.451 2.531 1.00 96.06 413 THR A C 1
ATOM 3169 O O . THR A 1 413 ? 18.656 -16.975 1.406 1.00 96.06 413 THR A O 1
ATOM 3172 N N . ASP A 1 414 ? 20.006 -17.907 2.937 1.00 96.06 414 ASP A N 1
ATOM 3173 C CA . ASP A 1 414 ? 21.197 -17.949 2.078 1.00 96.06 414 ASP A CA 1
ATOM 3174 C C . ASP A 1 414 ? 20.956 -18.724 0.776 1.00 96.06 414 ASP A C 1
ATOM 3176 O O . ASP A 1 414 ? 21.401 -18.289 -0.283 1.00 96.06 414 ASP A O 1
ATOM 3180 N N . THR A 1 415 ? 20.181 -19.814 0.822 1.00 96.06 415 THR A N 1
ATOM 3181 C CA . THR A 1 415 ? 19.856 -20.624 -0.364 1.00 96.06 415 THR A CA 1
ATOM 3182 C C . THR A 1 415 ? 19.126 -19.812 -1.433 1.00 96.06 415 THR A C 1
ATOM 3184 O O . THR A 1 415 ? 19.374 -19.981 -2.624 1.00 96.06 415 THR A O 1
ATOM 3187 N N . GLY A 1 416 ? 18.249 -18.888 -1.035 1.00 96.44 416 GLY A N 1
ATOM 3188 C CA . GLY A 1 416 ? 17.530 -18.037 -1.978 1.00 96.44 416 GLY A CA 1
ATOM 3189 C C . GLY A 1 416 ? 18.435 -17.049 -2.713 1.00 96.44 416 GLY A C 1
ATOM 3190 O O . GLY A 1 416 ? 18.132 -16.662 -3.844 1.00 96.44 416 GLY A O 1
ATOM 3191 N N . LEU A 1 417 ? 19.562 -16.656 -2.109 1.00 96.75 417 LEU A N 1
ATOM 3192 C CA . LEU A 1 417 ? 20.480 -15.676 -2.692 1.00 96.75 417 LEU A CA 1
ATOM 3193 C C . LEU A 1 417 ? 21.202 -16.206 -3.931 1.00 96.75 417 LEU A C 1
ATOM 3195 O O . LEU A 1 417 ? 21.544 -15.416 -4.812 1.00 96.75 417 LEU A O 1
ATOM 3199 N N . ASP A 1 418 ? 21.364 -17.525 -4.059 1.00 95.50 418 ASP A N 1
ATOM 3200 C CA . ASP A 1 418 ? 21.940 -18.150 -5.254 1.00 95.50 418 ASP A CA 1
ATOM 3201 C C . ASP A 1 418 ? 21.156 -17.811 -6.527 1.00 95.50 418 ASP A C 1
ATOM 3203 O O . ASP A 1 418 ? 21.733 -17.673 -7.609 1.00 95.50 418 ASP A O 1
ATOM 3207 N N . HIS A 1 419 ? 19.843 -17.599 -6.407 1.00 97.25 419 HIS A N 1
ATOM 3208 C CA . HIS A 1 419 ? 18.992 -17.198 -7.526 1.00 97.25 419 HIS A CA 1
ATOM 3209 C C . HIS A 1 419 ? 19.187 -15.735 -7.946 1.00 97.25 419 HIS A C 1
ATOM 3211 O O . HIS A 1 419 ? 18.850 -15.382 -9.076 1.00 97.25 419 HIS A O 1
ATOM 3217 N N . LEU A 1 420 ? 19.762 -14.897 -7.076 1.00 96.75 420 LEU A N 1
ATOM 3218 C CA . LEU A 1 420 ? 19.987 -13.471 -7.323 1.00 96.75 420 LEU A CA 1
ATOM 3219 C C . LEU A 1 420 ? 21.382 -13.171 -7.891 1.00 96.75 420 LEU A C 1
ATOM 3221 O O . LEU A 1 420 ? 21.566 -12.119 -8.495 1.00 96.75 420 LEU A O 1
ATOM 3225 N N . LYS A 1 421 ? 22.351 -14.093 -7.762 1.00 94.62 421 LYS A N 1
ATOM 3226 C CA . LYS A 1 421 ? 23.746 -13.910 -8.224 1.00 94.62 421 LYS A CA 1
ATOM 3227 C C . LYS A 1 421 ? 23.853 -13.548 -9.720 1.00 94.62 421 LYS A C 1
ATOM 3229 O O . LYS A 1 421 ? 24.801 -12.887 -10.123 1.00 94.62 421 LYS A O 1
ATOM 3234 N N . GLY A 1 422 ? 22.878 -13.954 -10.544 1.00 93.62 422 GLY A N 1
ATOM 3235 C CA . GLY A 1 422 ? 22.820 -13.636 -11.979 1.00 93.62 422 GLY A CA 1
ATOM 3236 C C . GLY A 1 422 ? 22.228 -12.262 -12.328 1.00 93.62 422 GLY A C 1
ATOM 3237 O O . GLY A 1 422 ? 22.290 -11.852 -13.487 1.00 93.62 422 GLY A O 1
ATOM 3238 N N . LEU A 1 423 ? 21.661 -11.538 -11.359 1.00 96.81 423 LEU A N 1
ATOM 3239 C CA . LEU A 1 423 ? 21.023 -10.234 -11.564 1.00 96.81 423 LEU A CA 1
ATOM 3240 C C . LEU A 1 423 ? 22.062 -9.108 -11.508 1.00 96.81 423 LEU A C 1
ATOM 3242 O O . LEU A 1 423 ? 22.025 -8.237 -10.648 1.00 96.81 423 LEU A O 1
ATOM 3246 N N . ILE A 1 424 ? 23.013 -9.123 -12.440 1.00 94.81 424 ILE A N 1
ATOM 3247 C CA . ILE A 1 424 ? 24.181 -8.223 -12.446 1.00 94.81 424 ILE A CA 1
ATOM 3248 C C . ILE A 1 424 ? 23.843 -6.727 -12.575 1.00 94.81 424 ILE A C 1
ATOM 3250 O O . ILE A 1 424 ? 24.706 -5.885 -12.340 1.00 94.81 424 ILE A O 1
ATOM 3254 N N . ARG A 1 425 ? 22.605 -6.390 -12.965 1.00 96.94 425 ARG A N 1
ATOM 3255 C CA . ARG A 1 425 ? 22.095 -5.010 -13.043 1.00 96.94 425 ARG A CA 1
ATOM 3256 C C . ARG A 1 425 ? 21.502 -4.515 -11.722 1.00 96.94 425 ARG A C 1
ATOM 3258 O O . ARG A 1 425 ? 21.076 -3.368 -11.662 1.00 96.94 425 ARG A O 1
ATOM 3265 N N . LEU A 1 426 ? 21.472 -5.351 -10.683 1.00 97.75 426 LEU A N 1
ATOM 3266 C CA . LEU A 1 426 ? 20.911 -4.983 -9.392 1.00 97.75 426 LEU A CA 1
ATOM 3267 C C . LEU A 1 426 ? 21.786 -3.915 -8.720 1.00 97.75 426 LEU A C 1
ATOM 3269 O O . LEU A 1 426 ? 22.966 -4.122 -8.454 1.00 97.75 426 LEU A O 1
ATOM 3273 N N . GLU A 1 427 ? 21.182 -2.767 -8.441 1.00 97.62 427 GLU A N 1
ATOM 3274 C CA . GLU A 1 427 ? 21.804 -1.601 -7.811 1.00 97.62 427 GLU A CA 1
ATOM 3275 C C . GLU A 1 427 ? 21.405 -1.484 -6.337 1.00 97.62 427 GLU A C 1
ATOM 3277 O O . GLU A 1 427 ? 22.170 -0.971 -5.522 1.00 97.62 427 GLU A O 1
ATOM 3282 N N . LYS A 1 428 ? 20.192 -1.926 -5.976 1.00 97.75 428 LYS A N 1
ATOM 3283 C CA . LYS A 1 428 ? 19.643 -1.820 -4.618 1.00 97.75 428 LYS A CA 1
ATOM 3284 C C . LYS A 1 428 ? 18.922 -3.098 -4.216 1.00 97.75 428 LYS A C 1
ATOM 3286 O O . LYS A 1 428 ? 17.939 -3.492 -4.840 1.00 97.75 428 LYS A O 1
ATOM 3291 N N . LEU A 1 429 ? 19.344 -3.681 -3.101 1.00 97.50 429 LEU A N 1
ATOM 3292 C CA . LEU A 1 429 ? 18.732 -4.863 -2.509 1.00 97.50 429 LEU A CA 1
ATOM 3293 C C . LEU A 1 429 ? 18.484 -4.634 -1.019 1.00 97.50 429 LEU A C 1
ATOM 3295 O O . LEU A 1 429 ? 19.380 -4.218 -0.289 1.00 97.50 429 LEU A O 1
ATOM 3299 N N . ASN A 1 430 ? 17.274 -4.914 -0.539 1.00 93.62 430 ASN A N 1
ATOM 3300 C CA . ASN A 1 430 ? 16.961 -4.803 0.886 1.00 93.62 430 ASN A CA 1
ATOM 3301 C C . ASN A 1 430 ? 16.603 -6.161 1.493 1.00 93.62 430 ASN A C 1
ATOM 3303 O O . ASN A 1 430 ? 15.560 -6.718 1.153 1.00 93.62 430 ASN A O 1
ATOM 3307 N N . LEU A 1 431 ? 17.452 -6.645 2.409 1.00 93.69 431 LEU A N 1
ATOM 3308 C CA . LEU A 1 431 ? 17.345 -7.946 3.082 1.00 93.69 431 LEU A CA 1
ATOM 3309 C C . LEU A 1 431 ? 17.056 -7.823 4.590 1.00 93.69 431 LEU A C 1
ATOM 3311 O O . LEU A 1 431 ? 17.176 -8.805 5.326 1.00 93.69 431 LEU A O 1
ATOM 3315 N N . ARG A 1 432 ? 16.681 -6.637 5.090 1.00 84.50 432 ARG A N 1
ATOM 3316 C CA . ARG A 1 432 ? 16.372 -6.439 6.520 1.00 84.50 432 ARG A CA 1
ATOM 3317 C C . ARG A 1 432 ? 15.306 -7.429 7.003 1.00 84.50 432 ARG A C 1
ATOM 3319 O O . ARG A 1 432 ? 14.324 -7.657 6.318 1.00 84.50 432 ARG A O 1
ATOM 3326 N N . GLY A 1 433 ? 15.473 -8.028 8.179 1.00 79.50 433 GLY A N 1
ATOM 3327 C CA . GLY A 1 433 ? 14.468 -8.949 8.737 1.00 79.50 433 GLY A CA 1
ATOM 3328 C C . GLY A 1 433 ? 14.251 -10.248 7.945 1.00 79.50 433 GLY A C 1
ATOM 3329 O O . GLY A 1 433 ? 13.248 -10.918 8.168 1.00 79.50 433 GLY A O 1
ATOM 3330 N N . THR A 1 434 ? 15.159 -10.601 7.029 1.00 88.56 434 THR A N 1
ATOM 3331 C CA . THR A 1 434 ? 15.234 -11.945 6.428 1.00 88.56 434 THR A CA 1
ATOM 3332 C C . THR A 1 434 ? 16.068 -12.884 7.309 1.00 88.56 434 THR A C 1
ATOM 3334 O O . THR A 1 434 ? 16.597 -12.470 8.344 1.00 88.56 434 THR A O 1
ATOM 3337 N N . LYS A 1 435 ? 16.203 -14.151 6.904 1.00 90.12 435 LYS A N 1
ATOM 3338 C CA . LYS A 1 435 ? 17.010 -15.175 7.592 1.00 90.12 435 LYS A CA 1
ATOM 3339 C C . LYS A 1 435 ? 18.373 -15.400 6.925 1.00 90.12 435 LYS A C 1
ATOM 3341 O O . LYS A 1 435 ? 18.981 -16.450 7.113 1.00 90.12 435 LYS A O 1
ATOM 3346 N N . VAL A 1 436 ? 18.826 -14.437 6.128 1.00 93.56 436 VAL A N 1
ATOM 3347 C CA . VAL A 1 436 ? 20.148 -14.439 5.494 1.00 93.56 436 VAL A CA 1
ATOM 3348 C C . VAL A 1 436 ? 21.236 -14.284 6.558 1.00 93.56 436 VAL A C 1
ATOM 3350 O O . VAL A 1 436 ? 21.138 -13.422 7.434 1.00 93.56 436 VAL A O 1
ATOM 3353 N N . SER A 1 437 ? 22.274 -15.110 6.479 1.00 92.69 437 SER A N 1
ATOM 3354 C CA . SER A 1 437 ? 23.445 -15.051 7.346 1.00 92.69 437 SER A CA 1
ATOM 3355 C C . SER A 1 437 ? 24.500 -14.074 6.814 1.00 92.69 437 SER A C 1
ATOM 3357 O O . SER A 1 437 ? 24.479 -13.640 5.659 1.00 92.69 437 SER A O 1
ATOM 3359 N N . ASN A 1 438 ? 25.490 -13.758 7.651 1.00 91.12 438 ASN A N 1
ATOM 3360 C CA . ASN A 1 438 ? 26.646 -12.964 7.226 1.00 91.12 438 ASN A CA 1
ATOM 3361 C C . ASN A 1 438 ? 27.466 -13.669 6.131 1.00 91.12 438 ASN A C 1
ATOM 3363 O O . ASN A 1 438 ? 28.083 -12.992 5.306 1.00 91.12 438 ASN A O 1
ATOM 3367 N N . VAL A 1 439 ? 27.460 -15.009 6.105 1.00 91.75 439 VAL A N 1
ATOM 3368 C CA . VAL A 1 439 ? 28.163 -15.805 5.089 1.00 91.75 439 VAL A CA 1
ATOM 3369 C C . VAL A 1 439 ? 27.476 -15.623 3.739 1.00 91.75 439 VAL A C 1
ATOM 3371 O O . VAL A 1 439 ? 28.114 -15.149 2.800 1.00 91.75 439 VAL A O 1
ATOM 3374 N N . GLY A 1 440 ? 26.162 -15.864 3.666 1.00 93.44 440 GLY A N 1
ATOM 3375 C CA . GLY A 1 440 ? 25.389 -15.655 2.438 1.00 93.44 440 GLY A CA 1
ATOM 3376 C C . GLY A 1 440 ? 25.449 -14.209 1.936 1.00 93.44 440 GLY A C 1
ATOM 3377 O O . GLY A 1 440 ? 25.600 -13.966 0.738 1.00 93.44 440 GLY A O 1
ATOM 3378 N N . LEU A 1 441 ? 25.429 -13.228 2.846 1.00 93.25 441 LEU A N 1
ATOM 3379 C CA . LEU A 1 441 ? 25.620 -11.819 2.495 1.00 93.25 441 LEU A CA 1
ATOM 3380 C C . LEU A 1 441 ? 27.000 -11.551 1.877 1.00 93.25 441 LEU A C 1
ATOM 3382 O O . LEU A 1 441 ? 27.105 -10.782 0.921 1.00 93.25 441 LEU A O 1
ATOM 3386 N N . THR A 1 442 ? 28.054 -12.164 2.418 1.00 93.44 442 THR A N 1
ATOM 3387 C CA . THR A 1 442 ? 29.424 -12.009 1.910 1.00 93.44 442 THR A CA 1
ATOM 3388 C C . THR A 1 442 ? 29.549 -12.566 0.500 1.00 93.44 442 THR A C 1
ATOM 3390 O O . THR A 1 442 ? 30.057 -11.880 -0.386 1.00 93.44 442 THR A O 1
ATOM 3393 N N . GLU A 1 443 ? 29.026 -13.767 0.264 1.00 94.50 443 GLU A N 1
ATOM 3394 C CA . GLU A 1 443 ? 29.014 -14.370 -1.069 1.00 94.50 443 GLU A CA 1
ATOM 3395 C C . GLU A 1 443 ? 28.220 -13.535 -2.076 1.00 94.50 443 GLU A C 1
ATOM 3397 O O . GLU A 1 443 ? 28.651 -13.341 -3.214 1.00 94.50 443 GLU A O 1
ATOM 3402 N N . LEU A 1 444 ? 27.065 -13.002 -1.667 1.00 95.44 444 LEU A N 1
ATOM 3403 C CA . LEU A 1 444 ? 26.246 -12.180 -2.548 1.00 95.44 444 LEU A CA 1
ATOM 3404 C C . LEU A 1 444 ? 26.935 -10.856 -2.896 1.00 95.44 444 LEU A C 1
ATOM 3406 O O . LEU A 1 444 ? 26.884 -10.439 -4.050 1.00 95.44 444 LEU A O 1
ATOM 3410 N N . LYS A 1 445 ? 27.623 -10.219 -1.938 1.00 95.06 445 LYS A N 1
ATOM 3411 C CA . LYS A 1 445 ? 28.435 -9.014 -2.188 1.00 95.06 445 LYS A CA 1
ATOM 3412 C C . LYS A 1 445 ? 29.570 -9.289 -3.180 1.00 95.06 445 LYS A C 1
ATOM 3414 O O . LYS A 1 445 ? 29.874 -8.425 -3.994 1.00 95.06 445 LYS A O 1
ATOM 3419 N N . GLN A 1 446 ? 30.174 -10.480 -3.147 1.00 94.69 446 GLN A N 1
ATOM 3420 C CA . GLN A 1 446 ? 31.185 -10.876 -4.136 1.00 94.69 446 GLN A CA 1
ATOM 3421 C C . GLN A 1 446 ? 30.582 -11.059 -5.535 1.00 94.69 446 GLN A C 1
ATOM 3423 O O . GLN A 1 446 ? 31.190 -10.649 -6.520 1.00 94.69 446 GLN A O 1
ATOM 3428 N N . ALA A 1 447 ? 29.385 -11.646 -5.628 1.00 95.31 447 ALA A N 1
ATOM 3429 C CA . ALA A 1 447 ? 28.691 -11.838 -6.900 1.00 95.31 447 ALA A CA 1
ATOM 3430 C C . ALA A 1 447 ? 28.130 -10.529 -7.490 1.00 95.31 447 ALA A C 1
ATOM 3432 O O . ALA A 1 447 ? 28.108 -10.366 -8.708 1.00 95.31 447 ALA A O 1
ATOM 3433 N N . LEU A 1 448 ? 27.690 -9.595 -6.639 1.00 95.94 448 LEU A N 1
ATOM 3434 C CA . LEU A 1 448 ? 27.057 -8.324 -7.010 1.00 95.94 448 LEU A CA 1
ATOM 3435 C C . LEU A 1 448 ? 27.799 -7.125 -6.380 1.00 95.94 448 LEU A C 1
ATOM 3437 O O . LEU A 1 448 ? 27.236 -6.426 -5.534 1.00 95.94 448 LEU A O 1
ATOM 3441 N N . PRO A 1 449 ? 29.051 -6.842 -6.786 1.00 93.00 449 PRO A N 1
ATOM 3442 C CA . PRO A 1 449 ? 29.911 -5.864 -6.109 1.00 93.00 449 PRO A CA 1
ATOM 3443 C C . PRO A 1 449 ? 29.405 -4.415 -6.183 1.00 93.00 449 PRO A C 1
ATOM 3445 O O . PRO A 1 449 ? 29.763 -3.598 -5.339 1.00 93.00 449 PRO A O 1
ATOM 3448 N N . ASN A 1 450 ? 28.559 -4.095 -7.166 1.00 92.75 450 ASN A N 1
ATOM 3449 C CA . ASN A 1 450 ? 27.993 -2.755 -7.359 1.00 92.75 450 ASN A CA 1
ATOM 3450 C C . ASN A 1 450 ? 26.607 -2.581 -6.710 1.00 92.75 450 ASN A C 1
ATOM 3452 O O . ASN A 1 450 ? 26.043 -1.488 -6.755 1.00 92.75 450 ASN A O 1
ATOM 3456 N N . CYS A 1 451 ? 26.044 -3.640 -6.119 1.00 95.62 451 CYS A N 1
ATOM 3457 C CA . CYS A 1 451 ? 24.727 -3.592 -5.499 1.00 95.62 451 CYS A CA 1
ATOM 3458 C C . CYS A 1 451 ? 24.825 -3.056 -4.066 1.00 95.62 451 CYS A C 1
ATOM 3460 O O . CYS A 1 451 ? 25.533 -3.600 -3.217 1.00 95.62 451 CYS A O 1
ATOM 3462 N N . ILE A 1 452 ? 24.038 -2.031 -3.750 1.00 94.69 452 ILE A N 1
ATOM 3463 C CA . ILE A 1 452 ? 23.862 -1.535 -2.387 1.00 94.69 452 ILE A CA 1
ATOM 3464 C C . ILE A 1 452 ? 22.914 -2.486 -1.651 1.00 94.69 452 ILE A C 1
ATOM 3466 O O . ILE A 1 452 ? 21.708 -2.502 -1.911 1.00 94.69 452 ILE A O 1
ATOM 3470 N N . ILE A 1 453 ? 23.454 -3.274 -0.720 1.00 94.12 453 ILE A N 1
ATOM 3471 C CA . ILE A 1 453 ? 22.690 -4.267 0.046 1.00 94.12 453 ILE A CA 1
ATOM 3472 C C . ILE A 1 453 ? 22.418 -3.748 1.463 1.00 94.12 453 ILE A C 1
ATOM 3474 O O . ILE A 1 453 ? 23.342 -3.514 2.239 1.00 94.12 453 ILE A O 1
ATOM 3478 N N . SER A 1 454 ? 21.140 -3.589 1.821 1.00 87.38 454 SER A N 1
ATOM 3479 C CA . SER A 1 454 ? 20.726 -3.316 3.203 1.00 87.38 454 SER A CA 1
ATOM 3480 C C . SER A 1 454 ? 20.701 -4.613 4.005 1.00 87.38 454 SER A C 1
ATOM 3482 O O . SER A 1 454 ? 19.947 -5.531 3.679 1.00 87.38 454 SER A O 1
ATOM 3484 N N . GLU A 1 455 ? 21.512 -4.665 5.055 1.00 81.50 455 GLU A N 1
ATOM 3485 C CA . GLU A 1 455 ? 21.814 -5.893 5.793 1.00 81.50 455 GLU A CA 1
ATOM 3486 C C . GLU A 1 455 ? 20.637 -6.368 6.668 1.00 81.50 455 GLU A C 1
ATOM 3488 O O . GLU A 1 455 ? 19.863 -5.533 7.156 1.00 81.50 455 GLU A O 1
ATOM 3493 N N . PRO A 1 456 ? 20.489 -7.690 6.897 1.00 72.25 456 PRO A N 1
ATOM 3494 C CA . PRO A 1 456 ? 19.601 -8.230 7.924 1.00 72.25 456 PRO A CA 1
ATOM 3495 C C . PRO A 1 456 ? 19.900 -7.530 9.252 1.00 72.25 456 PRO A C 1
ATOM 3497 O O . PRO A 1 456 ? 21.063 -7.363 9.611 1.00 72.25 456 PRO A O 1
ATOM 3500 N N . ALA A 1 457 ? 18.878 -7.062 9.976 1.00 56.72 457 ALA A N 1
ATOM 3501 C CA . ALA A 1 457 ? 19.117 -6.444 11.275 1.00 56.72 457 ALA A CA 1
ATOM 3502 C C . ALA A 1 457 ? 19.860 -7.456 12.156 1.00 56.72 457 ALA A C 1
ATOM 3504 O O . ALA A 1 457 ? 19.323 -8.531 12.426 1.00 56.72 457 ALA A O 1
ATOM 3505 N N . ALA A 1 458 ? 21.077 -7.115 12.592 1.00 50.81 458 ALA A N 1
ATOM 3506 C CA . ALA A 1 458 ? 21.773 -7.912 13.588 1.00 50.81 458 ALA A CA 1
ATOM 3507 C C . ALA A 1 458 ? 20.820 -8.098 14.779 1.00 50.81 458 ALA A C 1
ATOM 3509 O O . ALA A 1 458 ? 20.159 -7.122 15.174 1.00 50.81 458 ALA A O 1
ATOM 3510 N N . PRO A 1 459 ? 20.693 -9.311 15.347 1.00 43.66 459 PRO A N 1
ATOM 3511 C CA . PRO A 1 459 ? 19.955 -9.462 16.587 1.00 43.66 459 PRO A CA 1
ATOM 3512 C C . PRO A 1 459 ? 20.537 -8.444 17.563 1.00 43.66 459 PRO A C 1
ATOM 3514 O O . PRO A 1 459 ? 21.740 -8.445 17.821 1.00 43.66 459 PRO A O 1
ATOM 3517 N N . LYS A 1 460 ? 19.704 -7.514 18.053 1.00 37.12 460 LYS A N 1
ATOM 3518 C CA . LYS A 1 460 ? 20.125 -6.613 19.123 1.00 37.12 460 LYS A CA 1
ATOM 3519 C C . LYS A 1 460 ? 20.558 -7.524 20.262 1.00 37.12 460 LYS A C 1
ATOM 3521 O O . LYS A 1 460 ? 19.701 -8.145 20.892 1.00 37.12 460 LYS A O 1
ATOM 3526 N N . ALA A 1 461 ? 21.864 -7.631 20.499 1.00 36.38 461 ALA A N 1
ATOM 3527 C CA . ALA A 1 461 ? 22.370 -8.222 21.719 1.00 36.38 461 ALA A CA 1
ATOM 3528 C C . ALA A 1 461 ? 21.637 -7.502 22.853 1.00 36.38 461 ALA A C 1
ATOM 3530 O O . ALA A 1 461 ? 21.699 -6.271 22.958 1.00 36.38 461 ALA A O 1
ATOM 3531 N N . ARG A 1 462 ? 20.831 -8.237 23.627 1.00 34.41 462 ARG A N 1
ATOM 3532 C CA . ARG A 1 462 ? 20.206 -7.668 24.817 1.00 34.41 462 ARG A CA 1
ATOM 3533 C C . ARG A 1 462 ? 21.358 -7.187 25.688 1.00 34.41 462 ARG A C 1
ATOM 3535 O O . ARG A 1 462 ? 22.093 -8.010 26.223 1.00 34.41 462 ARG A O 1
ATOM 3542 N N . ARG A 1 463 ? 21.517 -5.871 25.835 1.00 36.69 463 ARG A N 1
ATOM 3543 C CA . ARG A 1 463 ? 22.321 -5.320 26.926 1.00 36.69 463 ARG A CA 1
ATOM 3544 C C . ARG A 1 463 ? 21.532 -5.571 28.206 1.00 36.69 463 ARG A C 1
ATOM 3546 O O . ARG A 1 463 ? 20.717 -4.749 28.610 1.00 36.69 463 ARG A O 1
ATOM 3553 N N . GLY A 1 464 ? 21.704 -6.759 28.778 1.00 37.53 464 GLY A N 1
ATOM 3554 C CA . GLY A 1 464 ? 21.454 -6.956 30.200 1.00 37.53 464 GLY A CA 1
ATOM 3555 C C . GLY A 1 464 ? 22.428 -6.088 31.007 1.00 37.53 464 GLY A C 1
ATOM 3556 O O . GLY A 1 464 ? 23.430 -5.632 30.448 1.00 37.53 464 GLY A O 1
ATOM 3557 N N . PRO A 1 465 ? 22.145 -5.821 32.291 1.00 38.12 465 PRO A N 1
ATOM 3558 C CA . PRO A 1 465 ? 23.026 -5.016 33.126 1.00 38.12 465 PRO A CA 1
ATOM 3559 C C . PRO A 1 465 ? 24.422 -5.647 33.121 1.00 38.12 465 PRO A C 1
ATOM 3561 O O . PRO A 1 465 ? 24.596 -6.806 33.492 1.00 38.12 465 PRO A O 1
ATOM 3564 N N . THR A 1 466 ? 25.403 -4.893 32.631 1.00 39.59 466 THR A N 1
ATOM 3565 C CA . THR A 1 466 ? 26.795 -5.319 32.507 1.00 39.59 466 THR A CA 1
ATOM 3566 C C . THR A 1 466 ? 27.347 -5.642 33.888 1.00 39.59 466 THR A C 1
ATOM 3568 O O . THR A 1 466 ? 27.608 -4.745 34.689 1.00 39.59 466 THR A O 1
ATOM 3571 N N . THR A 1 467 ? 27.538 -6.925 34.182 1.00 38.59 467 THR A N 1
ATOM 3572 C CA . THR A 1 467 ? 28.389 -7.341 35.292 1.00 38.59 467 THR A CA 1
ATOM 3573 C C . THR A 1 467 ? 29.863 -7.282 34.850 1.00 38.59 467 THR A C 1
ATOM 3575 O O . THR A 1 467 ? 30.215 -8.005 33.915 1.00 38.59 467 THR A O 1
ATOM 3578 N N . PRO A 1 468 ? 30.737 -6.488 35.509 1.00 43.44 468 PRO A N 1
ATOM 3579 C CA . PRO A 1 468 ? 32.105 -6.159 35.050 1.00 43.44 468 PRO A CA 1
ATOM 3580 C C . PRO A 1 468 ? 33.121 -7.312 34.923 1.00 43.44 468 PRO A C 1
ATOM 3582 O O . PRO A 1 468 ? 34.297 -7.067 34.656 1.00 43.44 468 PRO A O 1
ATOM 3585 N N . TRP A 1 469 ? 32.720 -8.559 35.169 1.00 45.47 469 TRP A N 1
ATOM 3586 C CA . TRP A 1 469 ? 33.598 -9.734 35.108 1.00 45.47 469 TRP A CA 1
ATOM 3587 C C . TRP A 1 469 ? 33.551 -10.468 33.760 1.00 45.47 469 TRP A C 1
ATOM 3589 O O . TRP A 1 469 ? 34.468 -11.230 33.483 1.00 45.47 469 TRP A O 1
ATOM 3599 N N . VAL A 1 470 ? 32.525 -10.246 32.926 1.00 39.41 470 VAL A N 1
ATOM 3600 C CA . VAL A 1 470 ? 32.373 -10.962 31.640 1.00 39.41 470 VAL A CA 1
ATOM 3601 C C . VAL A 1 470 ? 33.264 -10.360 30.548 1.00 39.41 470 VAL A C 1
ATOM 3603 O O . VAL A 1 470 ? 33.951 -11.110 29.866 1.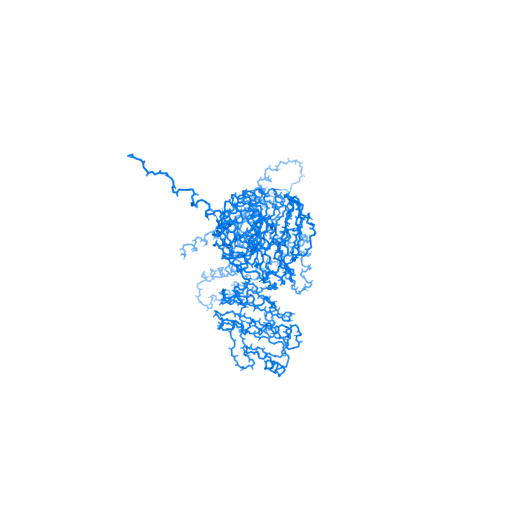00 39.41 470 VAL A O 1
ATOM 3606 N N . GLU A 1 471 ? 33.386 -9.030 30.476 1.00 39.28 471 GLU A N 1
ATOM 3607 C CA . GLU A 1 471 ? 34.352 -8.365 29.574 1.00 39.28 471 GLU A CA 1
ATOM 3608 C C . GLU A 1 471 ? 35.808 -8.712 29.927 1.00 39.28 471 GLU A C 1
ATOM 3610 O O . GLU A 1 471 ? 36.680 -8.722 29.070 1.00 39.28 471 GLU A O 1
ATOM 3615 N N . ARG A 1 472 ? 36.075 -9.092 31.185 1.00 39.41 472 ARG A N 1
ATOM 3616 C CA . ARG A 1 472 ? 37.404 -9.532 31.624 1.00 39.41 472 ARG A CA 1
ATOM 3617 C C . ARG A 1 472 ? 37.712 -10.993 31.277 1.00 39.41 472 ARG A C 1
ATOM 3619 O O . ARG A 1 472 ? 38.854 -11.396 31.435 1.00 39.41 472 ARG A O 1
ATOM 3626 N N . LEU A 1 473 ? 36.720 -11.788 30.864 1.00 34.41 473 LEU A N 1
ATOM 3627 C CA . LEU A 1 473 ? 36.902 -13.194 30.483 1.00 34.41 473 LEU A CA 1
ATOM 3628 C C . LEU A 1 473 ? 37.137 -13.363 28.978 1.00 34.41 473 LEU A C 1
ATOM 3630 O O . LEU A 1 473 ? 37.920 -14.233 28.612 1.00 34.41 473 LEU A O 1
ATOM 3634 N N . GLU A 1 474 ? 36.543 -12.519 28.128 1.00 37.62 474 GLU A N 1
ATOM 3635 C CA . GLU A 1 474 ? 36.836 -12.509 26.684 1.00 37.62 474 GLU A CA 1
ATOM 3636 C C . GLU A 1 474 ? 38.294 -12.082 26.419 1.00 37.62 474 GLU A C 1
ATOM 3638 O O . GLU A 1 474 ? 39.008 -12.789 25.713 1.00 37.62 474 GLU A O 1
ATOM 3643 N N . ASP A 1 475 ? 38.808 -11.074 27.137 1.00 36.28 475 ASP A N 1
ATOM 3644 C CA . ASP A 1 475 ? 40.233 -10.690 27.083 1.00 36.28 475 ASP A CA 1
ATOM 3645 C C . ASP A 1 475 ? 41.197 -11.770 27.634 1.00 36.28 475 ASP A C 1
ATOM 3647 O O . ASP A 1 475 ? 42.382 -11.782 27.302 1.00 36.28 475 ASP A O 1
ATOM 3651 N N . ILE A 1 476 ? 40.721 -12.689 28.489 1.00 37.78 476 ILE A N 1
ATOM 3652 C CA . ILE A 1 476 ? 41.530 -13.805 29.023 1.00 37.78 476 ILE A CA 1
ATOM 3653 C C . ILE A 1 476 ? 41.513 -15.014 28.074 1.00 37.78 476 ILE A C 1
ATOM 3655 O O . ILE A 1 476 ? 42.452 -15.810 28.088 1.00 37.78 476 ILE A O 1
ATOM 3659 N N . MET A 1 477 ? 40.476 -15.163 27.247 1.00 34.12 477 MET A N 1
ATOM 3660 C CA . MET A 1 477 ? 40.337 -16.285 26.315 1.00 34.12 477 MET A CA 1
ATOM 3661 C C . MET A 1 477 ? 41.092 -16.087 24.994 1.00 34.12 477 MET A C 1
ATOM 3663 O O . MET A 1 477 ? 41.448 -17.086 24.370 1.00 34.12 477 MET A O 1
ATOM 3667 N N . ASP A 1 478 ? 41.407 -14.844 24.622 1.00 37.03 478 ASP A N 1
ATOM 3668 C CA . ASP A 1 478 ? 42.220 -14.516 23.438 1.00 37.03 478 ASP A CA 1
ATOM 3669 C C . ASP A 1 478 ? 43.735 -14.432 23.724 1.00 37.03 478 ASP A C 1
ATOM 3671 O O . ASP A 1 478 ? 44.542 -14.201 22.821 1.00 37.03 478 ASP A O 1
ATOM 3675 N N . ALA A 1 479 ? 44.163 -14.671 24.968 1.00 40.56 479 ALA A N 1
ATOM 3676 C CA . ALA A 1 479 ? 45.576 -14.832 25.294 1.00 40.56 479 ALA A CA 1
ATOM 3677 C C . ALA A 1 479 ? 46.006 -16.291 25.062 1.00 40.56 479 ALA A C 1
ATOM 3679 O O . ALA A 1 479 ? 45.527 -17.197 25.745 1.00 40.56 479 ALA A O 1
ATOM 3680 N N . GLU A 1 480 ? 46.938 -16.534 24.131 1.00 41.56 480 GLU A N 1
ATOM 3681 C CA . GLU A 1 480 ? 47.568 -17.849 23.933 1.00 41.56 480 GLU A CA 1
ATOM 3682 C C . GLU A 1 480 ? 48.079 -18.411 25.272 1.00 41.56 480 GLU A C 1
ATOM 3684 O O . GLU A 1 480 ? 49.098 -17.974 25.810 1.00 41.56 480 GLU A O 1
ATOM 3689 N N . ILE A 1 481 ? 47.366 -19.395 25.830 1.00 50.94 481 ILE A N 1
ATOM 3690 C CA . ILE A 1 481 ? 47.756 -20.048 27.081 1.00 50.94 481 ILE A CA 1
ATOM 3691 C C . ILE A 1 481 ? 49.032 -20.860 26.812 1.00 50.94 481 ILE A C 1
ATOM 3693 O O . ILE A 1 481 ? 48.972 -21.826 26.041 1.00 50.94 481 ILE A O 1
ATOM 3697 N N . PRO A 1 482 ? 50.172 -20.552 27.462 1.00 49.16 482 PRO A N 1
ATOM 3698 C CA . PRO A 1 482 ? 51.421 -21.267 27.237 1.00 49.16 482 PRO A CA 1
ATOM 3699 C C . PRO A 1 482 ? 51.260 -22.769 27.498 1.00 49.16 482 PRO A C 1
ATOM 3701 O O . PRO A 1 482 ? 50.666 -23.173 28.498 1.00 49.16 482 PRO A O 1
ATOM 3704 N N . PHE A 1 483 ? 51.842 -23.608 26.638 1.00 52.34 483 PHE A N 1
ATOM 3705 C CA . PHE A 1 483 ? 51.699 -25.074 26.663 1.00 52.34 483 PHE A CA 1
ATOM 3706 C C . PHE A 1 483 ? 51.925 -25.714 28.050 1.00 52.34 483 PHE A C 1
ATOM 3708 O O . PHE A 1 483 ? 51.250 -26.670 28.425 1.00 52.34 483 PHE A O 1
ATOM 3715 N N . HIS A 1 484 ? 52.822 -25.152 28.865 1.00 55.50 484 HIS A N 1
ATOM 3716 C CA . HIS A 1 484 ? 53.078 -25.636 30.223 1.00 55.50 484 HIS A CA 1
ATOM 3717 C C . HIS A 1 484 ? 51.893 -25.418 31.182 1.00 55.50 484 HIS A C 1
ATOM 3719 O O . HIS A 1 484 ? 51.653 -26.256 32.049 1.00 55.50 484 HIS A O 1
ATOM 3725 N N . LEU A 1 485 ? 51.116 -24.343 31.016 1.00 47.03 485 LEU A N 1
ATOM 3726 C CA . LEU A 1 485 ? 49.941 -24.060 31.842 1.00 47.03 485 LEU A CA 1
ATOM 3727 C C . LEU A 1 485 ? 48.753 -24.954 31.451 1.00 47.03 485 LEU A C 1
ATOM 3729 O O . LEU A 1 485 ? 48.006 -25.386 32.325 1.00 47.03 485 LEU A O 1
ATOM 3733 N N . GLN A 1 486 ? 48.639 -25.334 30.172 1.00 49.75 486 GLN A N 1
ATOM 3734 C CA . GLN A 1 486 ? 47.652 -26.322 29.711 1.00 49.75 486 GLN A CA 1
ATOM 3735 C C . GLN A 1 486 ? 47.880 -27.700 30.357 1.00 49.75 486 GLN A C 1
ATOM 3737 O O . GLN A 1 486 ? 46.927 -28.352 30.783 1.00 49.75 486 GLN A O 1
ATOM 3742 N N . ILE A 1 487 ? 49.144 -28.114 30.512 1.00 58.12 487 ILE A N 1
ATOM 3743 C CA . ILE A 1 487 ? 49.509 -29.362 31.203 1.00 58.12 487 ILE A CA 1
ATOM 3744 C C . ILE A 1 487 ? 49.149 -29.292 32.693 1.00 58.12 487 ILE A C 1
ATOM 3746 O O . ILE A 1 487 ? 48.627 -30.263 33.238 1.00 58.12 487 ILE A O 1
ATOM 3750 N N . VAL A 1 488 ? 49.376 -28.152 33.354 1.00 60.06 488 VAL A N 1
ATOM 3751 C CA . VAL A 1 488 ? 49.024 -27.963 34.775 1.00 60.06 488 VAL A CA 1
ATOM 3752 C C . VAL A 1 488 ? 47.506 -27.978 34.979 1.00 60.06 488 VAL A C 1
ATOM 3754 O O . VAL A 1 488 ? 47.020 -28.638 35.897 1.00 60.06 488 VAL A O 1
ATOM 3757 N N . ILE A 1 489 ? 46.743 -27.326 34.097 1.00 54.38 489 ILE A N 1
ATOM 3758 C CA . ILE A 1 489 ? 45.274 -27.341 34.129 1.00 54.38 489 ILE A CA 1
ATOM 3759 C C . ILE A 1 489 ? 44.750 -28.769 33.924 1.00 54.38 489 ILE A C 1
ATOM 3761 O O . ILE A 1 489 ? 43.905 -29.222 34.695 1.00 54.38 489 ILE A O 1
ATOM 3765 N N . ALA A 1 490 ? 45.293 -29.518 32.960 1.00 51.91 490 ALA A N 1
ATOM 3766 C CA . ALA A 1 490 ? 44.930 -30.919 32.744 1.00 51.91 490 ALA A CA 1
ATOM 3767 C C . ALA A 1 490 ? 45.295 -31.810 33.949 1.00 51.91 490 ALA A C 1
ATOM 3769 O O . ALA A 1 490 ? 44.494 -32.651 34.361 1.00 51.91 490 ALA A O 1
ATOM 3770 N N . ALA A 1 491 ? 46.457 -31.586 34.571 1.00 57.59 491 ALA A N 1
ATOM 3771 C CA . ALA A 1 491 ? 46.912 -32.332 35.745 1.00 57.59 491 ALA A CA 1
ATOM 3772 C C . ALA A 1 491 ? 46.047 -32.095 36.997 1.00 57.59 491 ALA A C 1
ATOM 3774 O O . ALA A 1 491 ? 45.992 -32.969 37.859 1.00 57.59 491 ALA A O 1
ATOM 3775 N N . ILE A 1 492 ? 45.350 -30.956 37.093 1.00 60.25 492 ILE A N 1
ATOM 3776 C CA . ILE A 1 492 ? 44.423 -30.636 38.194 1.00 60.25 492 ILE A CA 1
ATOM 3777 C C . ILE A 1 492 ? 42.986 -31.063 37.856 1.00 60.25 492 ILE A C 1
ATOM 3779 O O . ILE A 1 492 ? 42.279 -31.597 38.712 1.00 60.25 492 ILE A O 1
ATOM 3783 N N . ALA A 1 493 ? 42.554 -30.884 36.607 1.00 51.47 493 ALA A N 1
ATOM 3784 C CA . ALA A 1 493 ? 41.195 -31.198 36.172 1.00 51.47 493 ALA A CA 1
ATOM 3785 C C . ALA A 1 493 ? 40.913 -32.709 36.148 1.00 51.47 493 ALA A C 1
ATOM 3787 O O . ALA A 1 493 ? 39.842 -33.140 36.575 1.00 51.47 493 ALA A O 1
ATOM 3788 N N . ILE A 1 494 ? 41.875 -33.530 35.708 1.00 58.09 494 ILE A N 1
ATOM 3789 C CA . ILE A 1 494 ? 41.698 -34.987 35.596 1.00 58.09 494 ILE A CA 1
ATOM 3790 C C . ILE A 1 494 ? 41.428 -35.641 36.968 1.00 58.09 494 ILE A C 1
ATOM 3792 O O . ILE A 1 494 ? 40.447 -36.380 37.081 1.00 58.09 494 ILE A O 1
ATOM 3796 N N . PRO A 1 495 ? 42.192 -35.356 38.043 1.00 61.09 495 PRO A N 1
ATOM 3797 C CA . PRO A 1 495 ? 41.885 -35.869 39.377 1.00 61.09 495 PRO A CA 1
ATOM 3798 C C . PRO A 1 495 ? 40.511 -35.443 39.898 1.00 61.09 495 PRO A C 1
ATOM 3800 O O . PRO A 1 495 ? 39.824 -36.259 40.506 1.00 61.09 495 PRO A O 1
ATOM 3803 N N . ILE A 1 496 ? 40.090 -34.198 39.643 1.00 59.75 496 ILE A N 1
ATOM 3804 C CA . ILE A 1 496 ? 38.793 -33.670 40.098 1.00 59.75 496 ILE A CA 1
ATOM 3805 C C . ILE A 1 496 ? 37.642 -34.401 39.402 1.00 59.75 496 ILE A C 1
ATOM 3807 O O . ILE A 1 496 ? 36.707 -34.851 40.065 1.00 59.75 496 ILE A O 1
ATOM 3811 N N . VAL A 1 497 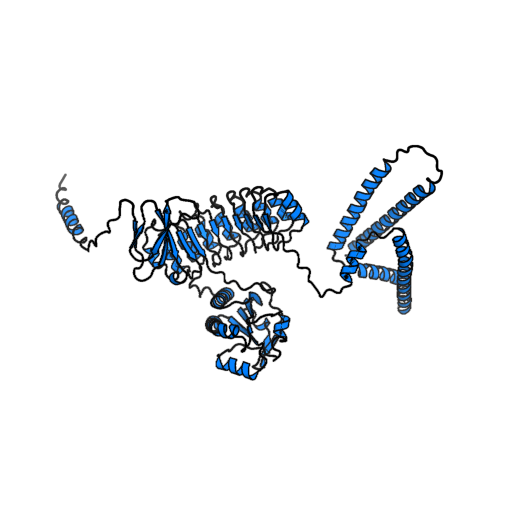? 37.733 -34.588 38.084 1.00 54.34 497 VAL A N 1
ATOM 3812 C CA . VAL A 1 497 ? 36.738 -35.342 37.308 1.00 54.34 497 VAL A CA 1
ATOM 3813 C C . VAL A 1 497 ? 36.689 -36.801 37.768 1.00 54.34 497 VAL A C 1
ATOM 3815 O O . VAL A 1 497 ? 35.605 -37.328 38.017 1.00 54.34 497 VAL A O 1
ATOM 3818 N N . CYS A 1 498 ? 37.842 -37.437 37.990 1.00 61.31 498 CYS A N 1
ATOM 3819 C CA . CYS A 1 498 ? 37.910 -38.788 38.548 1.00 61.31 498 CYS A CA 1
ATOM 3820 C C . CYS A 1 498 ? 37.273 -38.878 39.945 1.00 61.31 498 CYS A C 1
ATOM 3822 O O . CYS A 1 498 ? 36.597 -39.863 40.249 1.00 61.31 498 CYS A O 1
ATOM 3824 N N . LEU A 1 499 ? 37.436 -37.852 40.786 1.00 66.12 499 LEU A N 1
ATOM 3825 C CA . LEU A 1 499 ? 36.846 -37.803 42.125 1.00 66.12 499 LEU A CA 1
ATOM 3826 C C . LEU A 1 499 ? 35.319 -37.671 42.065 1.00 66.12 499 LEU A C 1
ATOM 3828 O O . LEU A 1 499 ? 34.614 -38.378 42.784 1.00 66.12 499 LEU A O 1
ATOM 3832 N N . ILE A 1 500 ? 34.803 -36.822 41.172 1.00 57.66 500 ILE A N 1
ATOM 3833 C CA . ILE A 1 500 ? 33.361 -36.645 40.943 1.00 57.66 500 ILE A CA 1
ATOM 3834 C C . ILE A 1 500 ? 32.739 -37.953 40.445 1.00 57.66 500 ILE A C 1
ATOM 3836 O O . ILE A 1 500 ? 31.724 -38.397 40.985 1.00 57.66 500 ILE A O 1
ATOM 3840 N N . VAL A 1 501 ? 33.379 -38.619 39.480 1.00 59.09 501 VAL A N 1
ATOM 3841 C CA . VAL A 1 501 ? 32.928 -39.920 38.962 1.00 59.09 501 VAL A CA 1
ATOM 3842 C C . VAL A 1 501 ? 32.956 -40.987 40.060 1.00 59.09 501 VAL A C 1
ATOM 3844 O O . VAL A 1 501 ? 31.997 -41.744 40.205 1.00 59.09 501 VAL A O 1
ATOM 3847 N N . ALA A 1 502 ? 33.994 -41.021 40.900 1.00 64.75 502 ALA A N 1
ATOM 3848 C CA . ALA A 1 502 ? 34.077 -41.957 42.021 1.00 64.75 502 ALA A CA 1
ATOM 3849 C C . ALA A 1 502 ? 32.992 -41.712 43.088 1.00 64.75 502 ALA A C 1
ATOM 3851 O O . ALA A 1 502 ? 32.435 -42.668 43.636 1.00 64.75 502 ALA A O 1
ATOM 3852 N N . VAL A 1 503 ? 32.658 -40.447 43.373 1.00 68.62 503 VAL A N 1
ATOM 3853 C CA . VAL A 1 503 ? 31.555 -40.077 44.276 1.00 68.62 503 VAL A CA 1
ATOM 3854 C C . VAL A 1 503 ? 30.217 -40.527 43.693 1.00 68.62 503 VAL A C 1
ATOM 3856 O O . VAL A 1 503 ? 29.438 -41.174 44.394 1.00 68.62 503 VAL A O 1
ATOM 3859 N N . PHE A 1 504 ? 29.980 -40.282 42.405 1.00 56.34 504 PHE A N 1
ATOM 3860 C CA . PHE A 1 504 ? 28.765 -40.724 41.720 1.00 56.34 504 PHE A CA 1
ATOM 3861 C C . PHE A 1 504 ? 28.627 -42.249 41.694 1.00 56.34 504 PHE A C 1
ATOM 3863 O O . PHE A 1 504 ? 27.561 -42.772 42.015 1.00 56.34 504 PHE A O 1
ATOM 3870 N N . LEU A 1 505 ? 29.708 -42.984 41.420 1.00 59.75 505 LEU A N 1
ATOM 3871 C CA . LEU A 1 505 ? 29.708 -44.449 41.462 1.00 59.75 505 LEU A CA 1
ATOM 3872 C C . LEU A 1 505 ? 29.460 -44.989 42.880 1.00 59.75 505 LEU A C 1
ATOM 3874 O O . LEU A 1 505 ? 28.766 -45.993 43.045 1.00 59.75 505 LEU A O 1
ATOM 3878 N N . ARG A 1 506 ? 29.956 -44.315 43.928 1.00 66.81 506 ARG A N 1
ATOM 3879 C CA . ARG A 1 506 ? 29.663 -44.673 45.330 1.00 66.81 506 ARG A CA 1
ATOM 3880 C C . ARG A 1 506 ? 28.207 -44.423 45.716 1.00 66.81 506 ARG A C 1
ATOM 3882 O O . ARG A 1 506 ? 27.629 -45.212 46.461 1.00 66.81 506 ARG A O 1
ATOM 3889 N N . ILE A 1 507 ? 27.613 -43.340 45.223 1.00 64.44 507 ILE A N 1
ATOM 3890 C CA . ILE A 1 507 ? 26.193 -43.041 45.442 1.00 64.44 507 ILE A CA 1
ATOM 3891 C C . ILE A 1 507 ? 25.332 -44.077 44.710 1.00 64.44 507 ILE A C 1
ATOM 3893 O O . ILE A 1 507 ? 24.441 -44.666 45.319 1.00 64.44 507 ILE A O 1
ATOM 3897 N N . ALA A 1 508 ? 25.658 -44.374 43.451 1.00 53.44 508 ALA A N 1
ATOM 3898 C CA . ALA A 1 508 ? 24.946 -45.353 42.637 1.00 53.44 508 ALA A CA 1
ATOM 3899 C C . ALA A 1 508 ? 25.028 -46.776 43.218 1.00 53.44 508 ALA A C 1
ATOM 3901 O O . ALA A 1 508 ? 24.027 -47.486 43.255 1.00 53.44 508 ALA A O 1
ATOM 3902 N N . THR A 1 509 ? 26.188 -47.186 43.741 1.00 55.75 509 THR A N 1
ATOM 3903 C CA . THR A 1 509 ? 26.354 -48.504 44.387 1.00 55.75 509 THR A CA 1
ATOM 3904 C C . THR A 1 509 ? 25.614 -48.601 45.721 1.00 55.75 509 THR A C 1
ATOM 3906 O O . THR A 1 509 ? 24.970 -49.615 45.981 1.00 55.75 509 THR A O 1
ATOM 3909 N N . ARG A 1 510 ? 25.606 -47.543 46.547 1.00 62.59 510 ARG A N 1
ATOM 3910 C CA . ARG A 1 510 ? 24.778 -47.495 47.769 1.00 62.59 510 ARG A CA 1
ATOM 3911 C C . ARG A 1 510 ? 23.282 -47.532 47.467 1.00 62.59 510 ARG A C 1
ATOM 3913 O O . ARG A 1 510 ? 22.534 -48.178 48.197 1.00 62.59 510 ARG A O 1
ATOM 3920 N N . TRP A 1 511 ? 22.857 -46.863 46.401 1.00 60.88 511 TRP A N 1
ATOM 3921 C CA . TRP A 1 511 ? 21.477 -46.899 45.930 1.00 60.88 511 TRP A CA 1
ATOM 3922 C C . TRP A 1 511 ? 21.097 -48.294 45.408 1.00 60.88 511 TRP A C 1
ATOM 3924 O O . TRP A 1 511 ? 20.065 -48.823 45.800 1.00 60.88 511 TRP A O 1
ATOM 3934 N N . ALA A 1 512 ? 21.967 -48.955 44.639 1.00 51.25 512 ALA A N 1
ATOM 3935 C CA . ALA A 1 512 ? 21.723 -50.312 44.140 1.00 51.25 512 ALA A CA 1
ATOM 3936 C C . ALA A 1 512 ? 21.571 -51.354 45.266 1.00 51.25 512 ALA A C 1
ATOM 3938 O O . ALA A 1 512 ? 20.675 -52.193 45.209 1.00 51.25 512 ALA A O 1
ATOM 3939 N N . VAL A 1 513 ? 22.390 -51.263 46.324 1.00 59.66 513 VAL A N 1
ATOM 3940 C CA . VAL A 1 513 ? 22.296 -52.145 47.506 1.00 59.66 513 VAL A CA 1
ATOM 3941 C C . VAL A 1 513 ? 21.018 -51.886 48.316 1.00 59.66 513 VAL A C 1
ATOM 3943 O O . VAL A 1 513 ? 20.461 -52.813 48.893 1.00 59.66 513 VAL A O 1
ATOM 3946 N N . ARG A 1 514 ? 20.515 -50.643 48.339 1.00 58.88 514 ARG A N 1
ATOM 3947 C CA . ARG A 1 514 ? 19.281 -50.256 49.050 1.00 58.88 514 ARG A CA 1
ATOM 3948 C C . ARG A 1 514 ? 18.012 -50.868 48.435 1.00 58.88 514 ARG A C 1
ATOM 3950 O O . ARG A 1 514 ? 17.022 -50.985 49.150 1.00 58.88 514 ARG A O 1
ATOM 3957 N N . PHE A 1 515 ? 18.039 -51.235 47.153 1.00 52.69 515 PHE A N 1
ATOM 3958 C CA . PHE A 1 515 ? 16.861 -51.667 46.387 1.00 52.69 515 PHE A CA 1
ATOM 3959 C C . PHE A 1 515 ? 16.997 -53.068 45.758 1.00 52.69 515 PHE A C 1
ATOM 3961 O O . PHE A 1 515 ? 16.229 -53.396 44.861 1.00 52.69 515 PHE A O 1
ATOM 3968 N N . GLU A 1 516 ? 17.964 -53.884 46.205 1.00 51.88 516 GLU A N 1
ATOM 3969 C CA . GLU A 1 516 ? 18.184 -55.274 45.744 1.00 51.88 516 GLU A CA 1
ATOM 3970 C C . GLU A 1 516 ? 18.266 -55.436 44.208 1.00 51.88 516 GLU A C 1
ATOM 3972 O O . GLU A 1 516 ? 17.917 -56.472 43.642 1.00 51.88 516 GLU A O 1
ATOM 3977 N N . VAL A 1 517 ? 18.754 -54.410 43.502 1.00 54.56 517 VAL A N 1
ATOM 3978 C CA . VAL A 1 517 ? 18.850 -54.428 42.035 1.00 54.56 517 VAL A CA 1
ATOM 3979 C C . VAL A 1 517 ? 20.136 -55.158 41.612 1.00 54.56 517 VAL A C 1
ATOM 3981 O O . VAL A 1 517 ? 21.213 -54.809 42.105 1.00 54.56 517 VAL A O 1
ATOM 3984 N N . PRO A 1 518 ? 20.088 -56.130 40.674 1.00 58.06 518 PRO A N 1
ATOM 3985 C CA . PRO A 1 518 ? 21.277 -56.842 40.205 1.00 58.06 518 PRO A CA 1
ATOM 3986 C C . PRO A 1 518 ? 22.359 -55.876 39.699 1.00 58.06 518 PRO A C 1
ATOM 3988 O O . PRO A 1 518 ? 22.081 -54.978 38.901 1.00 58.06 518 PRO A O 1
ATOM 3991 N N . TYR A 1 519 ? 23.605 -56.080 40.139 1.00 50.06 519 TYR A N 1
ATOM 3992 C CA . TYR A 1 519 ? 24.732 -55.141 39.985 1.00 50.06 519 TYR A CA 1
ATOM 3993 C C . TYR A 1 519 ? 24.959 -54.659 38.536 1.00 50.06 519 TYR A C 1
ATOM 3995 O O . TYR A 1 519 ? 25.295 -53.501 38.289 1.00 50.06 519 TYR A O 1
ATOM 4003 N N . TRP A 1 520 ? 24.707 -55.533 37.559 1.00 50.75 520 TRP A N 1
ATOM 4004 C CA . TRP A 1 520 ? 24.842 -55.240 36.129 1.00 50.75 520 TRP A CA 1
ATOM 4005 C C . TRP A 1 520 ? 23.724 -54.358 35.557 1.00 50.75 520 TRP A C 1
ATOM 4007 O O . TRP A 1 520 ? 23.950 -53.629 34.591 1.00 50.75 520 TRP A O 1
ATOM 4017 N N . THR A 1 521 ? 22.535 -54.382 36.155 1.00 53.16 521 THR A N 1
ATOM 4018 C CA . THR A 1 521 ? 21.383 -53.582 35.721 1.00 53.16 521 THR A CA 1
ATOM 4019 C C . THR A 1 521 ? 21.511 -52.140 36.213 1.00 53.16 521 THR A C 1
ATOM 4021 O O . THR A 1 521 ? 21.281 -51.206 35.448 1.00 53.16 521 THR A O 1
ATOM 4024 N N . ALA A 1 522 ? 21.992 -51.939 37.444 1.00 49.44 522 ALA A N 1
ATOM 4025 C CA . ALA A 1 522 ? 22.268 -50.609 37.990 1.00 49.44 522 ALA A CA 1
ATOM 4026 C C . ALA A 1 522 ? 23.414 -49.888 37.250 1.00 49.44 522 ALA A C 1
ATOM 4028 O O . ALA A 1 522 ? 23.327 -48.687 37.000 1.00 49.44 522 ALA A O 1
ATOM 4029 N N . TYR A 1 523 ? 24.455 -50.623 36.834 1.00 53.22 523 TYR A N 1
ATOM 4030 C CA . TYR A 1 523 ? 25.575 -50.075 36.058 1.00 53.22 523 TYR A CA 1
ATOM 4031 C C . TYR A 1 523 ? 25.139 -49.572 34.672 1.00 53.22 523 TYR A C 1
ATOM 4033 O O . TYR A 1 523 ? 25.521 -48.478 34.257 1.00 53.22 523 TYR A O 1
ATOM 4041 N N . LYS A 1 524 ? 24.274 -50.328 33.979 1.00 52.00 524 LYS A N 1
ATOM 4042 C CA . LYS A 1 524 ? 23.702 -49.917 32.686 1.00 52.00 524 LYS A CA 1
ATOM 4043 C C . LYS A 1 524 ? 22.794 -48.695 32.823 1.00 52.00 524 LYS A C 1
ATOM 4045 O O . LYS A 1 524 ? 22.907 -47.777 32.019 1.00 52.00 524 LYS A O 1
ATOM 4050 N N . ILE A 1 525 ? 21.947 -48.647 33.855 1.00 53.03 525 ILE A N 1
ATOM 4051 C CA . ILE A 1 525 ? 21.058 -47.502 34.101 1.00 53.03 525 ILE A CA 1
ATOM 4052 C C . ILE A 1 525 ? 21.868 -46.241 34.416 1.00 53.03 525 ILE A C 1
ATOM 4054 O O . ILE A 1 525 ? 21.578 -45.207 33.832 1.00 53.03 525 ILE A O 1
ATOM 4058 N N . ALA A 1 526 ? 22.919 -46.326 35.241 1.00 50.03 526 ALA A N 1
ATOM 4059 C CA . ALA A 1 526 ? 23.760 -45.177 35.585 1.00 50.03 526 ALA A CA 1
ATOM 4060 C C . ALA A 1 526 ? 24.441 -44.555 34.352 1.00 50.03 526 ALA A C 1
ATOM 4062 O O . ALA A 1 526 ? 24.375 -43.340 34.166 1.00 50.03 526 ALA A O 1
ATOM 4063 N N . ILE A 1 527 ? 25.020 -45.381 33.470 1.00 54.12 527 ILE A N 1
ATOM 4064 C CA . ILE A 1 527 ? 25.628 -44.920 32.211 1.00 54.12 527 ILE A CA 1
ATOM 4065 C C . ILE A 1 527 ? 24.571 -44.289 31.301 1.00 54.12 527 ILE A C 1
ATOM 4067 O O . ILE A 1 527 ? 24.792 -43.201 30.774 1.00 54.12 527 ILE A O 1
ATOM 4071 N N . ILE A 1 528 ? 23.405 -44.925 31.164 1.00 52.72 528 ILE A N 1
ATOM 4072 C CA . ILE A 1 528 ? 22.311 -44.401 30.342 1.00 52.72 528 ILE A CA 1
ATOM 4073 C C . ILE A 1 528 ? 21.816 -43.063 30.904 1.00 52.72 528 ILE A C 1
ATOM 4075 O O . ILE A 1 528 ? 21.701 -42.115 30.144 1.00 52.72 528 ILE A O 1
ATOM 4079 N N . THR A 1 529 ? 21.614 -42.911 32.214 1.00 48.22 529 THR A N 1
ATOM 4080 C CA . THR A 1 529 ? 21.163 -41.638 32.805 1.00 48.22 529 THR A CA 1
ATOM 4081 C C . THR A 1 529 ? 22.210 -40.527 32.746 1.00 48.22 529 THR A C 1
ATOM 4083 O O . THR A 1 529 ? 21.840 -39.370 32.566 1.00 48.22 529 THR A O 1
ATOM 4086 N N . SER A 1 530 ? 23.507 -40.841 32.838 1.00 48.59 530 SER A N 1
ATOM 4087 C CA . SER A 1 530 ? 24.574 -39.841 32.686 1.00 48.59 530 SER A CA 1
ATOM 4088 C C . SER A 1 530 ? 24.738 -39.381 31.236 1.00 48.59 530 SER A C 1
ATOM 4090 O O . SER A 1 530 ? 24.979 -38.201 30.999 1.00 48.59 530 SER A O 1
ATOM 4092 N N . VAL A 1 531 ? 24.553 -40.278 30.263 1.00 49.94 531 VAL A N 1
ATOM 4093 C CA . VAL A 1 531 ? 24.606 -39.938 28.832 1.00 49.94 531 VAL A CA 1
ATOM 4094 C C . VAL A 1 531 ? 23.322 -39.228 28.391 1.00 49.94 531 VAL A C 1
ATOM 4096 O O . VAL A 1 531 ? 23.383 -38.200 27.728 1.00 49.94 531 VAL A O 1
ATOM 4099 N N . VAL A 1 532 ? 22.153 -39.699 28.826 1.00 46.69 532 VAL A N 1
ATOM 4100 C CA . VAL A 1 532 ? 20.848 -39.096 28.511 1.00 46.69 532 VAL A CA 1
ATOM 4101 C C . VAL A 1 532 ? 20.685 -37.732 29.195 1.00 46.69 532 VAL A C 1
ATOM 4103 O O . VAL A 1 532 ? 20.189 -36.798 28.572 1.00 46.69 532 VAL A O 1
ATOM 4106 N N . GLY A 1 533 ? 21.187 -37.559 30.423 1.00 45.88 533 GLY A N 1
ATOM 4107 C CA . GLY A 1 533 ? 21.209 -36.259 31.104 1.00 45.88 533 GLY A CA 1
ATOM 4108 C C . GLY A 1 533 ? 22.115 -35.222 30.430 1.00 45.88 533 GLY A C 1
ATOM 4109 O O . GLY A 1 533 ? 21.812 -34.034 30.471 1.00 45.88 533 GLY A O 1
ATOM 4110 N N . PHE A 1 534 ? 23.188 -35.659 29.764 1.00 43.88 534 PHE A N 1
ATOM 4111 C CA . PHE A 1 534 ? 24.076 -34.780 28.997 1.00 43.88 534 PHE A CA 1
ATOM 4112 C C . PHE A 1 534 ? 23.525 -34.462 27.592 1.00 43.88 534 PHE A C 1
ATOM 4114 O O . PHE A 1 534 ? 23.762 -33.380 27.065 1.00 43.88 534 PHE A O 1
ATOM 4121 N N . VAL A 1 535 ? 22.746 -35.374 26.997 1.00 46.22 535 VAL A N 1
ATOM 4122 C CA . VAL A 1 535 ? 22.220 -35.250 25.623 1.00 46.22 535 VAL A CA 1
ATOM 4123 C C . VAL A 1 535 ? 20.873 -34.510 25.550 1.00 46.22 535 VAL A C 1
ATOM 4125 O O . VAL A 1 535 ? 20.625 -33.817 24.569 1.00 46.22 535 VAL A O 1
ATOM 4128 N N . ILE A 1 536 ? 20.019 -34.556 26.581 1.00 45.72 536 ILE A N 1
ATOM 4129 C CA . ILE A 1 536 ? 18.704 -33.870 26.562 1.00 45.72 536 ILE A CA 1
ATOM 4130 C C . ILE A 1 536 ? 18.824 -32.327 26.594 1.00 45.72 536 ILE A C 1
ATOM 4132 O O . ILE A 1 536 ? 17.882 -31.625 26.231 1.00 45.72 536 ILE A O 1
ATOM 4136 N N . GLY A 1 537 ? 19.985 -31.773 26.959 1.00 43.91 537 GLY A N 1
ATOM 4137 C CA . GLY A 1 537 ? 20.216 -30.322 26.984 1.00 43.91 537 GLY A CA 1
ATOM 4138 C C . GLY A 1 537 ? 20.597 -29.684 25.642 1.00 43.91 537 GLY A C 1
ATOM 4139 O O . GLY A 1 537 ? 20.702 -28.460 25.575 1.00 43.91 537 GLY A O 1
ATOM 4140 N N . ILE A 1 538 ? 20.828 -30.470 24.585 1.00 41.91 538 ILE A N 1
ATOM 4141 C CA . ILE A 1 538 ? 21.355 -29.969 23.309 1.00 41.91 538 ILE A CA 1
ATOM 4142 C C . ILE A 1 538 ? 20.387 -30.356 22.180 1.00 41.91 538 ILE A C 1
ATOM 4144 O O . ILE A 1 538 ? 20.230 -31.544 21.899 1.00 41.91 538 ILE A O 1
ATOM 4148 N N . PRO A 1 539 ? 19.718 -29.395 21.510 1.00 41.41 539 PRO A N 1
ATOM 4149 C CA . PRO A 1 539 ? 18.808 -29.712 20.412 1.00 41.41 539 PRO A CA 1
ATOM 4150 C C . PRO A 1 539 ? 19.540 -30.483 19.301 1.00 41.41 539 PRO A C 1
ATOM 4152 O O . PRO A 1 539 ? 20.659 -30.123 18.935 1.00 41.41 539 PRO A O 1
ATOM 4155 N N . PHE A 1 540 ? 18.893 -31.520 18.747 1.00 42.28 540 PHE A N 1
ATOM 4156 C CA . PHE A 1 540 ? 19.424 -32.454 17.729 1.00 42.28 540 PHE A CA 1
ATOM 4157 C C . PHE A 1 540 ? 20.197 -31.781 16.578 1.00 42.28 540 PHE A C 1
ATOM 4159 O O . PHE A 1 540 ? 21.146 -32.349 16.038 1.00 42.28 540 PHE A O 1
ATOM 4166 N N . ASN A 1 541 ? 19.843 -30.541 16.248 1.00 41.28 541 ASN A N 1
ATOM 4167 C CA . ASN A 1 541 ? 20.464 -29.748 15.191 1.00 41.28 541 ASN A CA 1
ATOM 4168 C C . ASN A 1 541 ? 21.924 -29.369 15.511 1.00 41.28 541 ASN A C 1
ATOM 4170 O O . ASN A 1 541 ? 22.748 -29.295 14.607 1.00 41.28 541 ASN A O 1
ATOM 4174 N N . ILE A 1 542 ? 22.271 -29.181 16.789 1.00 45.19 542 ILE A N 1
ATOM 4175 C CA . ILE A 1 542 ? 23.637 -28.858 17.234 1.00 45.19 542 ILE A CA 1
ATOM 4176 C C . ILE A 1 542 ? 24.519 -30.111 17.222 1.00 45.19 542 ILE A C 1
ATOM 4178 O O . ILE A 1 542 ? 25.689 -30.036 16.860 1.00 45.19 542 ILE A O 1
ATOM 4182 N N . ILE A 1 543 ? 23.953 -31.281 17.535 1.00 47.03 543 ILE A N 1
ATOM 4183 C CA . ILE A 1 543 ? 24.667 -32.565 17.463 1.00 47.03 543 ILE A CA 1
ATOM 4184 C C . ILE A 1 543 ? 25.059 -32.880 16.013 1.00 47.03 543 ILE A C 1
ATOM 4186 O O . ILE A 1 543 ? 26.186 -33.303 15.769 1.00 47.03 543 ILE A O 1
ATOM 4190 N N . GLY A 1 544 ? 24.177 -32.600 15.046 1.00 45.34 544 GLY A N 1
ATOM 4191 C CA . GLY A 1 544 ? 24.489 -32.726 13.618 1.00 45.34 544 GLY A CA 1
ATOM 4192 C C . GLY A 1 544 ? 25.626 -31.805 13.158 1.00 45.34 544 GLY A C 1
ATOM 4193 O O . GLY A 1 544 ? 26.495 -32.241 12.409 1.00 45.34 544 GLY A O 1
ATOM 4194 N N . ILE A 1 545 ? 25.670 -30.566 13.658 1.00 48.56 545 ILE A N 1
ATOM 4195 C CA . ILE A 1 545 ? 26.732 -29.590 13.351 1.00 48.56 545 ILE A CA 1
ATOM 4196 C C . ILE A 1 545 ? 28.069 -30.012 13.974 1.00 48.56 545 ILE A C 1
ATOM 4198 O O . ILE A 1 545 ? 29.102 -29.976 13.311 1.00 48.56 545 ILE A O 1
ATOM 4202 N N . ILE A 1 546 ? 28.050 -30.477 15.226 1.00 50.34 546 ILE A N 1
ATOM 4203 C CA . ILE A 1 546 ? 29.241 -30.987 15.917 1.00 50.34 546 ILE A CA 1
ATOM 4204 C C . ILE A 1 546 ? 29.791 -32.224 15.195 1.00 50.34 546 ILE A C 1
ATOM 4206 O O . ILE A 1 546 ? 30.997 -32.316 14.985 1.00 50.34 546 ILE A O 1
ATOM 4210 N N . LEU A 1 547 ? 28.924 -33.146 14.761 1.00 46.53 547 LEU A N 1
ATOM 4211 C CA . LEU A 1 547 ? 29.312 -34.325 13.980 1.00 46.53 547 LEU A CA 1
ATOM 4212 C C . LEU A 1 547 ? 29.876 -33.959 12.604 1.00 46.53 547 LEU A C 1
ATOM 4214 O O . LEU A 1 547 ? 30.869 -34.553 12.193 1.00 46.53 547 LEU A O 1
ATOM 4218 N N . ALA A 1 548 ? 29.288 -32.978 11.916 1.00 48.56 548 ALA A N 1
ATOM 4219 C CA . ALA A 1 548 ? 29.793 -32.499 10.634 1.00 48.56 548 ALA A CA 1
ATOM 4220 C C . ALA A 1 548 ? 31.188 -31.875 10.784 1.00 48.56 548 ALA A C 1
ATOM 4222 O O . ALA A 1 548 ? 32.093 -32.233 10.038 1.00 48.56 548 ALA A O 1
ATOM 4223 N N . HIS A 1 549 ? 31.401 -31.031 11.798 1.00 59.16 549 HIS A N 1
ATOM 4224 C CA . HIS A 1 549 ? 32.709 -30.427 12.063 1.00 59.16 549 HIS A CA 1
ATOM 4225 C C . HIS A 1 549 ? 33.749 -31.428 12.573 1.00 59.16 549 HIS A C 1
ATOM 4227 O O . HIS A 1 549 ? 34.919 -31.310 12.226 1.00 59.16 549 HIS A O 1
ATOM 4233 N N . LEU A 1 550 ? 33.347 -32.445 13.340 1.00 48.69 550 LEU A N 1
ATOM 4234 C CA . LEU A 1 550 ? 34.237 -33.541 13.735 1.00 48.69 550 LEU A CA 1
ATOM 4235 C C . LEU A 1 550 ? 34.644 -34.404 12.539 1.00 48.69 550 LEU A C 1
ATOM 4237 O O . LEU A 1 550 ? 35.808 -34.782 12.438 1.00 48.69 550 LEU A O 1
ATOM 4241 N N . LEU A 1 551 ? 33.717 -34.700 11.626 1.00 52.94 551 LEU A N 1
ATOM 4242 C CA . LEU A 1 551 ? 34.015 -35.469 10.419 1.00 52.94 551 LEU A CA 1
ATOM 4243 C C . LEU A 1 551 ? 34.939 -34.689 9.477 1.00 52.94 551 LEU A C 1
ATOM 4245 O O . LEU A 1 551 ? 35.891 -35.259 8.951 1.00 52.94 551 LEU A O 1
ATOM 4249 N N . ASP A 1 552 ? 34.697 -33.387 9.325 1.00 51.31 552 ASP A N 1
ATOM 4250 C CA . ASP A 1 552 ? 35.502 -32.491 8.494 1.00 51.31 552 ASP A CA 1
ATOM 4251 C C . ASP A 1 552 ? 36.902 -32.276 9.091 1.00 51.31 552 ASP A C 1
ATOM 4253 O O . ASP A 1 552 ? 37.909 -32.329 8.383 1.00 51.31 552 ASP A O 1
ATOM 4257 N N . PHE A 1 553 ? 36.998 -32.166 10.421 1.00 56.12 553 PHE A N 1
ATOM 4258 C CA . PHE A 1 553 ? 38.269 -32.142 11.145 1.00 56.12 553 PHE A CA 1
ATOM 4259 C C . PHE A 1 553 ? 39.057 -33.441 10.944 1.00 56.12 553 PHE A C 1
ATOM 4261 O O . PHE A 1 553 ? 40.249 -33.396 10.648 1.00 56.12 553 PHE A O 1
ATOM 4268 N N . VAL A 1 554 ? 38.401 -34.602 11.037 1.00 54.66 554 VAL A N 1
ATOM 4269 C CA . VAL A 1 554 ? 39.044 -35.907 10.818 1.00 54.66 554 VAL A CA 1
ATOM 4270 C C . VAL A 1 554 ? 39.492 -36.065 9.361 1.00 54.66 554 VAL A C 1
ATOM 4272 O O . VAL A 1 554 ? 40.633 -36.463 9.130 1.00 54.66 554 VAL A O 1
ATOM 4275 N N . LEU A 1 555 ? 38.657 -35.716 8.375 1.00 54.62 555 LEU A N 1
ATOM 4276 C CA . LEU A 1 555 ? 39.024 -35.798 6.956 1.00 54.62 555 LEU A CA 1
ATOM 4277 C C . LEU A 1 555 ? 40.197 -34.874 6.620 1.00 54.62 555 LEU A C 1
ATOM 4279 O O . LEU A 1 555 ? 41.179 -35.320 6.025 1.00 54.62 555 LEU A O 1
ATOM 4283 N N . THR A 1 556 ? 40.122 -33.614 7.048 1.00 56.12 556 THR A N 1
ATOM 4284 C CA . THR A 1 556 ? 41.180 -32.623 6.824 1.00 56.12 556 THR A CA 1
ATOM 4285 C C . THR A 1 556 ? 42.481 -33.081 7.479 1.00 56.12 556 THR A C 1
ATOM 4287 O O . THR A 1 556 ? 43.543 -33.022 6.865 1.00 56.12 556 THR A O 1
ATOM 4290 N N . PHE A 1 557 ? 42.408 -33.649 8.685 1.00 54.56 557 PHE A N 1
ATOM 4291 C CA . PHE A 1 557 ? 43.572 -34.135 9.420 1.00 54.56 557 PHE A CA 1
ATOM 4292 C C . PHE A 1 557 ? 44.223 -35.379 8.794 1.00 54.56 557 PHE A C 1
ATOM 4294 O O . PHE A 1 557 ? 45.453 -35.472 8.761 1.00 54.56 557 PHE A O 1
ATOM 4301 N N . PHE A 1 558 ? 43.441 -36.321 8.253 1.00 50.88 558 PHE A N 1
ATOM 4302 C CA . PHE A 1 558 ? 43.981 -37.472 7.518 1.00 50.88 558 PHE A CA 1
ATOM 4303 C C . PHE A 1 558 ? 44.644 -37.051 6.203 1.00 50.88 558 PHE A C 1
ATOM 4305 O O . PHE A 1 558 ? 45.714 -37.566 5.875 1.00 50.88 558 PHE A O 1
ATOM 4312 N N . VAL A 1 559 ? 44.068 -36.078 5.491 1.00 55.47 559 VAL A N 1
ATOM 4313 C CA . VAL A 1 559 ? 44.670 -35.507 4.277 1.00 55.47 559 VAL A CA 1
ATOM 4314 C C . VAL A 1 559 ? 45.974 -34.772 4.619 1.00 55.47 559 VAL A C 1
ATOM 4316 O O . VAL A 1 559 ? 46.997 -35.030 3.987 1.00 55.47 559 VAL A O 1
ATOM 4319 N N . GLN A 1 560 ? 45.994 -33.949 5.674 1.00 48.47 560 GLN A N 1
ATOM 4320 C CA . GLN A 1 560 ? 47.199 -33.241 6.128 1.00 48.47 560 GLN A CA 1
ATOM 4321 C C . GLN A 1 560 ? 48.302 -34.208 6.595 1.00 48.47 560 GLN A C 1
ATOM 4323 O O . GLN A 1 560 ? 49.476 -34.015 6.282 1.00 48.47 560 GLN A O 1
ATOM 4328 N N . SER A 1 561 ? 47.934 -35.272 7.316 1.00 50.97 561 SER A N 1
ATOM 4329 C CA . SER A 1 561 ? 48.875 -36.279 7.827 1.00 50.97 561 SER A CA 1
ATOM 4330 C C . SER A 1 561 ? 49.444 -37.164 6.714 1.00 50.97 561 SER A C 1
ATOM 4332 O O . SER A 1 561 ? 50.626 -37.506 6.752 1.00 50.97 561 SER A O 1
ATOM 4334 N N . ALA A 1 562 ? 48.649 -37.484 5.687 1.00 48.97 562 ALA A N 1
ATOM 4335 C CA . ALA A 1 562 ? 49.128 -38.166 4.483 1.00 48.97 562 ALA A CA 1
ATOM 4336 C C . ALA A 1 562 ? 50.118 -37.293 3.690 1.00 48.97 562 ALA A C 1
ATOM 4338 O O . ALA A 1 562 ? 51.132 -37.794 3.204 1.00 48.97 562 ALA A O 1
ATOM 4339 N N . ILE A 1 563 ? 49.882 -35.977 3.628 1.00 48.34 563 ILE A N 1
ATOM 4340 C CA . ILE A 1 563 ? 50.808 -35.014 3.014 1.00 48.34 563 ILE A CA 1
ATOM 4341 C C . ILE A 1 563 ? 52.119 -34.936 3.817 1.00 48.34 563 ILE A C 1
ATOM 4343 O O . ILE A 1 563 ? 53.198 -35.069 3.239 1.00 48.34 563 ILE A O 1
ATOM 4347 N N . TYR A 1 564 ? 52.056 -34.823 5.148 1.00 42.84 564 TYR A N 1
ATOM 4348 C CA . TYR A 1 564 ? 53.251 -34.769 6.004 1.00 42.84 564 TYR A CA 1
ATOM 4349 C C . TYR A 1 564 ? 54.059 -36.078 6.018 1.00 42.84 564 TYR A C 1
ATOM 4351 O O . TYR A 1 564 ? 55.288 -36.033 6.063 1.00 42.84 564 TYR A O 1
ATOM 4359 N N . GLY A 1 565 ? 53.402 -37.238 5.906 1.00 44.75 565 GLY A N 1
ATOM 4360 C CA . GLY A 1 565 ? 54.067 -38.544 5.827 1.00 44.75 565 GLY A CA 1
ATOM 4361 C C . GLY A 1 565 ? 54.894 -38.759 4.552 1.00 44.75 565 GLY A C 1
ATOM 4362 O O . GLY A 1 565 ? 55.845 -39.537 4.568 1.00 44.75 565 GLY A O 1
ATOM 4363 N N . THR A 1 566 ? 54.587 -38.046 3.463 1.00 43.69 566 THR A N 1
ATOM 4364 C CA . THR A 1 566 ? 55.340 -38.137 2.193 1.00 43.69 566 THR A CA 1
ATOM 4365 C C . THR A 1 566 ? 56.507 -37.147 2.085 1.00 43.69 566 THR A C 1
ATOM 4367 O O . THR A 1 566 ? 57.366 -37.306 1.218 1.00 43.69 566 THR A O 1
ATOM 4370 N N . MET A 1 567 ? 56.587 -36.159 2.984 1.00 37.06 567 MET A N 1
ATOM 4371 C CA . MET A 1 567 ? 57.537 -35.037 2.916 1.00 37.06 567 MET A CA 1
ATOM 4372 C C . MET A 1 567 ? 58.771 -35.180 3.824 1.00 37.06 567 MET A C 1
ATOM 4374 O O . MET A 1 567 ? 59.541 -34.232 3.962 1.00 37.06 567 MET A O 1
ATOM 4378 N N . ILE A 1 568 ? 59.029 -36.356 4.409 1.00 42.06 568 ILE A N 1
ATOM 4379 C CA . ILE A 1 568 ? 60.278 -36.609 5.147 1.00 42.06 568 ILE A CA 1
ATOM 4380 C C . ILE A 1 568 ? 61.312 -37.248 4.206 1.00 42.06 568 ILE A C 1
ATOM 4382 O O . ILE A 1 568 ? 61.563 -38.451 4.232 1.00 42.06 568 ILE A O 1
ATOM 4386 N N . LYS A 1 569 ? 61.937 -36.417 3.363 1.00 37.81 569 LYS A N 1
ATOM 4387 C CA . LYS A 1 569 ? 63.278 -36.684 2.819 1.00 37.81 569 LYS A CA 1
ATOM 4388 C C . LYS A 1 569 ? 64.288 -36.018 3.755 1.00 37.81 569 LYS A C 1
ATOM 4390 O O . LYS A 1 569 ? 64.345 -34.795 3.836 1.00 37.81 569 LYS A O 1
ATOM 4395 N N . TYR A 1 570 ? 65.045 -36.834 4.481 1.00 38.97 570 TYR A N 1
ATOM 4396 C CA . TYR A 1 570 ? 66.097 -36.398 5.403 1.00 38.97 570 TYR A CA 1
ATOM 4397 C C . TYR A 1 570 ? 67.283 -35.752 4.669 1.00 38.97 570 TYR A C 1
ATOM 4399 O O . TYR A 1 570 ? 67.730 -36.298 3.657 1.00 38.97 570 TYR A O 1
ATOM 4407 N N . PRO A 1 571 ? 67.891 -34.707 5.250 1.00 37.06 571 PRO A N 1
ATOM 4408 C CA . PRO A 1 571 ? 69.321 -34.484 5.170 1.00 37.06 571 PRO A CA 1
ATOM 4409 C C . PRO A 1 571 ? 70.007 -34.802 6.507 1.00 37.06 571 PRO A C 1
ATOM 4411 O O . PRO A 1 571 ? 69.447 -34.666 7.594 1.00 37.06 571 PRO A O 1
ATOM 4414 N N . GLU A 1 572 ? 71.237 -35.272 6.371 1.00 43.12 572 GLU A N 1
ATOM 4415 C CA . GLU A 1 572 ? 72.147 -35.759 7.399 1.00 43.12 572 GLU A CA 1
ATOM 4416 C C . GLU A 1 572 ? 72.483 -34.700 8.461 1.00 43.12 572 GLU A C 1
ATOM 4418 O O . GLU A 1 572 ? 72.905 -33.593 8.141 1.00 43.12 572 GLU A O 1
ATOM 4423 N N . SER A 1 573 ? 72.376 -35.055 9.742 1.00 35.25 573 SER A N 1
ATOM 4424 C CA . SER A 1 573 ? 73.394 -34.737 10.755 1.00 3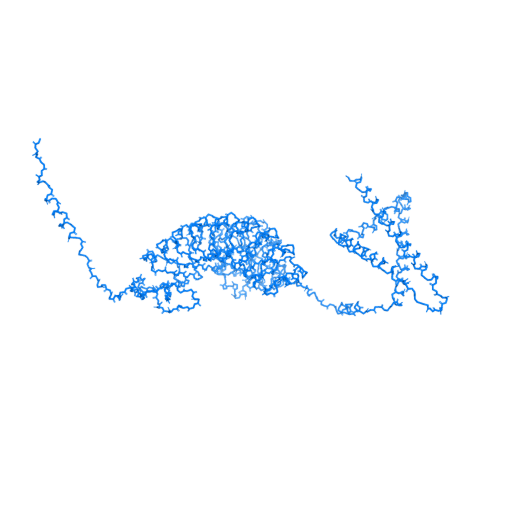5.25 573 SER A CA 1
ATOM 4425 C C . SER A 1 573 ? 73.072 -35.438 12.078 1.00 35.25 573 SER A C 1
ATOM 4427 O O . SER A 1 573 ? 71.921 -35.595 12.479 1.00 35.25 573 SER A O 1
ATOM 4429 N N . ASN A 1 574 ? 74.137 -35.940 12.697 1.00 43.22 574 ASN A N 1
ATOM 4430 C CA . ASN A 1 574 ? 74.156 -36.740 13.912 1.00 43.22 574 ASN A CA 1
ATOM 4431 C C . ASN A 1 574 ? 73.552 -36.010 15.116 1.00 43.22 574 ASN A C 1
ATOM 4433 O O . ASN A 1 574 ? 74.157 -35.068 15.609 1.00 43.22 574 ASN A O 1
ATOM 4437 N N . GLU A 1 575 ? 72.473 -36.556 15.675 1.00 40.12 575 GLU A N 1
ATOM 4438 C CA . GLU A 1 575 ? 72.303 -36.677 17.127 1.00 40.12 575 GLU A CA 1
ATOM 4439 C C . GLU A 1 575 ? 71.298 -37.799 17.433 1.00 40.12 575 GLU A C 1
ATOM 4441 O O . GLU A 1 575 ? 70.150 -37.819 16.983 1.00 40.12 575 GLU A O 1
ATOM 4446 N N . SER A 1 576 ? 71.767 -38.810 18.158 1.00 49.03 576 SER A N 1
ATOM 4447 C CA . SER A 1 576 ? 71.108 -40.094 18.384 1.00 49.03 576 SER A CA 1
ATOM 4448 C C . SER A 1 576 ? 70.019 -40.038 19.463 1.00 49.03 576 SER A C 1
ATOM 4450 O O . SER A 1 576 ? 70.058 -40.800 20.421 1.00 49.03 576 SER A O 1
ATOM 4452 N N . ILE A 1 577 ? 69.006 -39.175 19.321 1.00 47.47 577 ILE A N 1
ATOM 4453 C CA . ILE A 1 577 ? 67.811 -39.186 20.195 1.00 47.47 577 ILE A CA 1
ATOM 4454 C C . ILE A 1 577 ? 66.539 -38.871 19.381 1.00 47.47 577 ILE A C 1
ATOM 4456 O O . ILE A 1 577 ? 65.793 -37.945 19.681 1.00 47.47 577 ILE A O 1
ATOM 4460 N N . GLY A 1 578 ? 66.280 -39.634 18.313 1.00 46.16 578 GLY A N 1
ATOM 4461 C CA . GLY A 1 578 ? 65.134 -39.391 17.414 1.00 46.16 578 GLY A CA 1
ATOM 4462 C C . GLY A 1 578 ? 64.123 -40.533 17.285 1.00 46.16 578 GLY A C 1
ATOM 4463 O O . GLY A 1 578 ? 62.954 -40.286 17.004 1.00 46.16 578 GLY A O 1
ATOM 4464 N N . TYR A 1 579 ? 64.525 -41.785 17.524 1.00 42.22 579 TYR A N 1
ATOM 4465 C CA . TYR A 1 579 ? 63.672 -42.938 17.199 1.00 42.22 579 TYR A CA 1
ATOM 4466 C C . TYR A 1 579 ? 62.609 -43.257 18.264 1.00 42.22 579 TYR A C 1
ATOM 4468 O O . TYR A 1 579 ? 61.500 -43.661 17.925 1.00 42.22 579 TYR A O 1
ATOM 4476 N N . GLY A 1 580 ? 62.894 -43.018 19.549 1.00 43.69 580 GLY A N 1
ATOM 4477 C CA . GLY A 1 580 ? 61.962 -43.357 20.634 1.00 43.69 580 GLY A CA 1
ATOM 4478 C C . GLY A 1 580 ? 60.717 -42.465 20.690 1.00 43.69 580 GLY A C 1
ATOM 4479 O O . GLY A 1 580 ? 59.616 -42.957 20.921 1.00 43.69 580 GLY A O 1
ATOM 4480 N N . LYS A 1 581 ? 60.866 -41.157 20.438 1.00 44.19 581 LYS A N 1
ATOM 4481 C CA . LYS A 1 581 ? 59.758 -40.189 20.539 1.00 44.19 581 LYS A CA 1
ATOM 4482 C C . LYS A 1 581 ? 58.799 -40.268 19.349 1.00 44.19 581 LYS A C 1
ATOM 4484 O O . LYS A 1 581 ? 57.594 -40.224 19.563 1.00 44.19 581 LYS A O 1
ATOM 4489 N N . GLY A 1 582 ? 59.304 -40.460 18.127 1.00 47.19 582 GLY A N 1
ATOM 4490 C CA . GLY A 1 582 ? 58.460 -40.634 16.937 1.00 47.19 582 GLY A CA 1
ATOM 4491 C C . GLY A 1 582 ? 57.635 -41.925 16.974 1.00 47.19 582 GLY A C 1
ATOM 4492 O O . GLY A 1 582 ? 56.454 -41.915 16.622 1.00 47.19 582 GLY A O 1
ATOM 4493 N N . LEU A 1 583 ? 58.220 -43.018 17.483 1.00 46.28 583 LEU A N 1
ATOM 4494 C CA . LEU A 1 583 ? 57.515 -44.287 17.672 1.00 46.28 583 LEU A CA 1
ATOM 4495 C C . LEU A 1 583 ? 56.462 -44.192 18.787 1.00 46.28 583 LEU A C 1
ATOM 4497 O O . LEU A 1 583 ? 55.348 -44.674 18.608 1.00 46.28 583 LEU A O 1
ATOM 4501 N N . LEU A 1 584 ? 56.774 -43.520 19.903 1.00 47.53 584 LEU A N 1
ATOM 4502 C CA . LEU A 1 584 ? 55.815 -43.271 20.987 1.00 47.53 584 LEU A CA 1
ATOM 4503 C C . LEU A 1 584 ? 54.650 -42.384 20.541 1.00 47.53 584 LEU A C 1
ATOM 4505 O O . LEU A 1 584 ? 53.512 -42.688 20.875 1.00 47.53 584 LEU A O 1
ATOM 4509 N N . ILE A 1 585 ? 54.906 -41.337 19.753 1.00 52.88 585 ILE A N 1
ATOM 4510 C CA . ILE A 1 585 ? 53.856 -40.473 19.194 1.00 52.88 585 ILE A CA 1
ATOM 4511 C C . ILE A 1 585 ? 52.992 -41.258 18.202 1.00 52.88 585 ILE A C 1
ATOM 4513 O O . ILE A 1 585 ? 51.771 -41.187 18.277 1.00 52.88 585 ILE A O 1
ATOM 4517 N N . SER A 1 586 ? 53.598 -42.072 17.335 1.00 49.12 586 SER A N 1
ATOM 4518 C CA . SER A 1 586 ? 52.850 -42.903 16.382 1.00 49.12 586 SER A CA 1
ATOM 4519 C C . SER A 1 586 ? 51.994 -43.956 17.090 1.00 49.12 586 SER A C 1
ATOM 4521 O O . SER A 1 586 ? 50.830 -44.127 16.743 1.00 49.12 586 SER A O 1
ATOM 4523 N N . LEU A 1 587 ? 52.523 -44.614 18.127 1.00 52.19 587 LEU A N 1
ATOM 4524 C CA . LEU A 1 587 ? 51.772 -45.567 18.951 1.00 52.19 587 LEU A CA 1
ATOM 4525 C C . LEU A 1 587 ? 50.658 -44.882 19.751 1.00 52.19 587 LEU A C 1
ATOM 4527 O O . LEU A 1 587 ? 49.565 -45.429 19.852 1.00 52.19 587 LEU A O 1
ATOM 4531 N N . TYR A 1 588 ? 50.906 -43.681 20.278 1.00 51.59 588 TYR A N 1
ATOM 4532 C CA . TYR A 1 588 ? 49.915 -42.893 21.012 1.00 51.59 588 TYR A CA 1
ATOM 4533 C C . TYR A 1 588 ? 48.767 -42.432 20.103 1.00 51.59 588 TYR A C 1
ATOM 4535 O O . TYR A 1 588 ? 47.601 -42.553 20.469 1.00 51.59 588 TYR A O 1
ATOM 4543 N N . LEU A 1 589 ? 49.079 -41.990 18.883 1.00 53.88 589 LEU A N 1
ATOM 4544 C CA . LEU A 1 589 ? 48.086 -41.603 17.878 1.00 53.88 589 LEU A CA 1
ATOM 4545 C C . LEU A 1 589 ? 47.292 -42.805 17.354 1.00 53.88 589 LEU A C 1
ATOM 4547 O O . LEU A 1 589 ? 46.084 -42.698 17.148 1.00 53.88 589 LEU A O 1
ATOM 4551 N N . LEU A 1 590 ? 47.936 -43.966 17.207 1.00 57.22 590 LEU A N 1
ATOM 4552 C CA . LEU A 1 590 ? 47.263 -45.209 16.828 1.00 57.22 590 LEU A CA 1
ATOM 4553 C C . LEU A 1 590 ? 46.323 -45.691 17.943 1.00 57.22 590 LEU A C 1
ATOM 4555 O O . LEU A 1 590 ? 45.214 -46.134 17.657 1.00 57.22 590 LEU A O 1
ATOM 4559 N N . LEU A 1 591 ? 46.714 -45.514 19.210 1.00 56.97 591 LEU A N 1
ATOM 4560 C CA . LEU A 1 591 ? 45.862 -45.783 20.370 1.00 56.97 591 LEU A CA 1
ATOM 4561 C C . LEU A 1 591 ? 44.641 -44.850 20.404 1.00 56.97 591 LEU A C 1
ATOM 4563 O O . LEU A 1 591 ? 43.528 -45.317 20.627 1.00 56.97 591 LEU A O 1
ATOM 4567 N N . ILE A 1 592 ? 44.826 -43.552 20.131 1.00 59.31 592 ILE A N 1
ATOM 4568 C CA . ILE A 1 592 ? 43.728 -42.575 20.046 1.00 59.31 592 ILE A CA 1
ATOM 4569 C C . ILE A 1 592 ? 42.771 -42.938 18.909 1.00 59.31 592 ILE A C 1
ATOM 4571 O O . ILE A 1 592 ? 41.564 -42.986 19.130 1.00 59.31 592 ILE A O 1
ATOM 4575 N N . GLY A 1 593 ? 43.288 -43.255 17.719 1.00 62.81 593 GLY A N 1
ATOM 4576 C CA . GLY A 1 593 ? 42.461 -43.680 16.587 1.00 62.81 593 GLY A CA 1
ATOM 4577 C C . GLY A 1 593 ? 41.639 -44.934 16.899 1.00 62.81 593 GLY A C 1
ATOM 4578 O O . GLY A 1 593 ? 40.460 -45.007 16.558 1.00 62.81 593 GLY A O 1
ATOM 4579 N N . LEU A 1 594 ? 42.227 -45.891 17.621 1.00 60.56 594 LEU A N 1
ATOM 4580 C CA . LEU A 1 594 ? 41.564 -47.135 18.014 1.00 60.56 594 LEU A CA 1
ATOM 4581 C C . LEU A 1 594 ? 40.482 -46.896 19.082 1.00 60.56 594 LEU A C 1
ATOM 4583 O O . LEU A 1 594 ? 39.402 -47.479 19.002 1.00 60.56 594 LEU A O 1
ATOM 4587 N N . VAL A 1 595 ? 40.725 -45.985 20.031 1.00 61.34 595 VAL A N 1
ATOM 4588 C CA . VAL A 1 595 ? 39.733 -45.563 21.036 1.00 61.34 595 VAL A CA 1
ATOM 4589 C C . VAL A 1 595 ? 38.578 -44.802 20.386 1.00 61.34 595 VAL A C 1
ATOM 4591 O O . VAL A 1 595 ? 37.422 -45.113 20.659 1.00 61.34 595 VAL A O 1
ATOM 4594 N N . VAL A 1 596 ? 38.859 -43.858 19.485 1.00 66.88 596 VAL A N 1
ATOM 4595 C CA . VAL A 1 596 ? 37.823 -43.106 18.755 1.00 66.88 596 VAL A CA 1
ATOM 4596 C C . VAL A 1 596 ? 36.992 -44.043 17.876 1.00 66.88 596 VAL A C 1
ATOM 4598 O O . VAL A 1 596 ? 35.764 -43.972 17.897 1.00 66.88 596 VAL A O 1
ATOM 4601 N N . GLY A 1 597 ? 37.632 -44.986 17.178 1.00 63.28 597 GLY A N 1
ATOM 4602 C CA . GLY A 1 597 ? 36.941 -46.013 16.398 1.00 63.28 597 GLY A CA 1
ATOM 4603 C C . GLY A 1 597 ? 36.033 -46.906 17.250 1.00 63.28 597 GLY A C 1
ATOM 4604 O O . GLY A 1 597 ? 34.892 -47.161 16.869 1.00 63.28 597 GLY A O 1
ATOM 4605 N N . LEU A 1 598 ? 36.492 -47.325 18.435 1.00 62.31 598 LEU A N 1
ATOM 4606 C CA . LEU A 1 598 ? 35.686 -48.096 19.389 1.00 62.31 598 LEU A CA 1
ATOM 4607 C C . LEU A 1 598 ? 34.486 -47.305 19.916 1.00 62.31 598 LEU A C 1
ATOM 4609 O O . LEU A 1 598 ? 33.403 -47.870 20.040 1.00 62.31 598 LEU A O 1
ATOM 4613 N N . VAL A 1 599 ? 34.650 -46.009 20.195 1.00 64.19 599 VAL A N 1
ATOM 4614 C CA . VAL A 1 599 ? 33.558 -45.136 20.654 1.00 64.19 599 VAL A CA 1
ATOM 4615 C C . VAL A 1 599 ? 32.500 -44.975 19.563 1.00 64.19 599 VAL A C 1
ATOM 4617 O O . VAL A 1 599 ? 31.311 -45.111 19.848 1.00 64.19 599 VAL A O 1
ATOM 4620 N N . ILE A 1 600 ? 32.915 -44.770 18.309 1.00 67.19 600 ILE A N 1
ATOM 4621 C CA . ILE A 1 600 ? 32.000 -44.688 17.162 1.00 67.19 600 ILE A CA 1
ATOM 4622 C C . ILE A 1 600 ? 31.271 -46.023 16.958 1.00 67.19 600 ILE A C 1
ATOM 4624 O O . ILE A 1 600 ? 30.052 -46.034 16.801 1.00 67.19 600 ILE A O 1
ATOM 4628 N N . ALA A 1 601 ? 31.979 -47.154 17.023 1.00 58.28 601 ALA A N 1
ATOM 4629 C CA . ALA A 1 601 ? 31.376 -48.479 16.884 1.00 58.28 601 ALA A CA 1
ATOM 4630 C C . ALA A 1 601 ? 30.370 -48.784 18.006 1.00 58.28 601 ALA A C 1
ATOM 4632 O O . ALA A 1 601 ? 29.284 -49.296 17.736 1.00 58.28 601 ALA A O 1
ATOM 4633 N N . LEU A 1 602 ? 30.691 -48.424 19.254 1.00 63.72 602 LEU A N 1
ATOM 4634 C CA . LEU A 1 602 ? 29.788 -48.570 20.396 1.00 63.72 602 LEU A CA 1
ATOM 4635 C C . LEU A 1 602 ? 28.536 -47.700 20.221 1.00 63.72 602 LEU A C 1
ATOM 4637 O O . LEU A 1 602 ? 27.430 -48.137 20.527 1.00 63.72 602 LEU A O 1
ATOM 4641 N N . PHE A 1 603 ? 28.699 -46.490 19.686 1.00 62.53 603 PHE A N 1
ATOM 4642 C CA . PHE A 1 603 ? 27.597 -45.568 19.435 1.00 62.53 603 PHE A CA 1
ATOM 4643 C C . PHE A 1 603 ? 26.685 -46.053 18.302 1.00 62.53 603 PHE A C 1
ATOM 4645 O O . PHE A 1 603 ? 25.467 -46.039 18.461 1.00 62.53 603 PHE A O 1
ATOM 4652 N N . ILE A 1 604 ? 27.250 -46.572 17.204 1.00 65.12 604 ILE A N 1
ATOM 4653 C CA . ILE A 1 604 ? 26.493 -47.215 16.115 1.00 65.12 604 ILE A CA 1
ATOM 4654 C C . ILE A 1 604 ? 25.746 -48.445 16.637 1.00 65.12 604 ILE A C 1
ATOM 4656 O O . ILE A 1 604 ? 24.571 -48.621 16.329 1.00 65.12 604 ILE A O 1
ATOM 4660 N N . PHE A 1 605 ? 26.388 -49.267 17.469 1.00 60.59 605 PHE A N 1
ATOM 4661 C CA . PHE A 1 605 ? 25.755 -50.436 18.076 1.00 60.59 605 PHE A CA 1
ATOM 4662 C C . PHE A 1 605 ? 24.575 -50.047 18.977 1.00 60.59 605 PHE A C 1
ATOM 4664 O O . PHE A 1 605 ? 23.523 -50.680 18.922 1.00 60.59 605 PHE A O 1
ATOM 4671 N N . ILE A 1 606 ? 24.709 -48.971 19.760 1.00 60.53 606 ILE A N 1
ATOM 4672 C CA . ILE A 1 606 ? 23.615 -48.415 20.568 1.00 60.53 606 ILE A CA 1
ATOM 4673 C C . ILE A 1 606 ? 22.494 -47.881 19.665 1.00 60.53 606 ILE A C 1
ATOM 4675 O O . ILE A 1 606 ? 21.329 -48.164 19.924 1.00 60.53 606 ILE A O 1
ATOM 4679 N N . LEU A 1 607 ? 22.819 -47.181 18.574 1.00 58.16 607 LEU A N 1
ATOM 4680 C CA . LEU A 1 607 ? 21.829 -46.681 17.613 1.00 58.16 607 LEU A CA 1
ATOM 4681 C C . LEU A 1 607 ? 21.059 -47.820 16.922 1.00 58.16 607 LEU A C 1
ATOM 4683 O O . LEU A 1 607 ? 19.839 -47.748 16.770 1.00 58.16 607 LEU A O 1
ATOM 4687 N N . MET A 1 608 ? 21.754 -48.896 16.544 1.00 57.50 608 MET A N 1
ATOM 4688 C CA . MET A 1 608 ? 21.146 -50.102 15.974 1.00 57.50 608 MET A CA 1
ATOM 4689 C C . MET A 1 608 ? 20.268 -50.841 16.991 1.00 57.50 608 MET A C 1
ATOM 4691 O O . MET A 1 608 ? 19.172 -51.279 16.657 1.00 57.50 608 MET A O 1
ATOM 4695 N N . ALA A 1 609 ? 20.712 -50.945 18.245 1.00 49.81 609 ALA A N 1
ATOM 4696 C CA . ALA A 1 609 ? 19.927 -51.561 19.310 1.00 49.81 609 ALA A CA 1
ATOM 4697 C C . ALA A 1 609 ? 18.658 -50.755 19.637 1.00 49.81 609 ALA A C 1
ATOM 4699 O O . ALA A 1 609 ? 17.620 -51.345 19.918 1.00 49.81 609 ALA A O 1
ATOM 4700 N N . VAL A 1 610 ? 18.721 -49.421 19.562 1.00 50.91 610 VAL A N 1
ATOM 4701 C CA . VAL A 1 610 ? 17.571 -48.529 19.781 1.00 50.91 610 VAL A CA 1
ATOM 4702 C C . VAL A 1 610 ? 16.587 -48.577 18.607 1.00 50.91 610 VAL A C 1
ATOM 4704 O O . VAL A 1 610 ? 15.385 -48.547 18.835 1.00 50.91 610 VAL A O 1
ATOM 4707 N N . THR A 1 611 ? 17.066 -48.724 17.369 1.00 46.31 611 THR A N 1
ATOM 4708 C CA . THR A 1 611 ? 16.204 -48.855 16.174 1.00 46.31 611 THR A CA 1
ATOM 4709 C C . THR A 1 611 ? 15.611 -50.252 15.979 1.00 46.31 611 THR A C 1
ATOM 4711 O O . THR A 1 611 ? 14.634 -50.379 15.256 1.00 46.31 611 THR A O 1
ATOM 4714 N N . GLN A 1 612 ? 16.144 -51.292 16.630 1.00 43.78 612 GLN A N 1
ATOM 4715 C CA . GLN A 1 612 ? 15.486 -52.606 16.726 1.00 43.78 612 GLN A CA 1
ATOM 4716 C C . GLN A 1 612 ? 14.467 -52.707 17.877 1.00 43.78 612 GLN A C 1
ATOM 4718 O O . GLN A 1 612 ? 13.714 -53.678 17.927 1.00 43.78 612 GLN A O 1
ATOM 4723 N N . TYR A 1 613 ? 14.455 -51.744 18.806 1.00 42.22 613 TYR A N 1
ATOM 4724 C CA . TYR A 1 613 ? 13.527 -51.692 19.947 1.00 42.22 613 TYR A CA 1
ATOM 4725 C C . TYR A 1 613 ? 12.428 -50.621 19.809 1.00 42.22 613 TYR A C 1
ATOM 4727 O O . TYR A 1 613 ? 11.550 -50.554 20.672 1.00 42.22 613 TYR A O 1
ATOM 4735 N N . ALA A 1 614 ? 12.483 -49.805 18.753 1.00 39.28 614 ALA A N 1
ATOM 4736 C CA . ALA A 1 614 ? 11.412 -48.927 18.278 1.00 39.28 614 ALA A CA 1
ATOM 4737 C C . ALA A 1 614 ? 10.704 -49.599 17.098 1.00 39.28 614 ALA A C 1
ATOM 4739 O O . ALA A 1 614 ? 9.465 -49.450 17.005 1.00 39.28 614 ALA A O 1
#

Foldseek 3Di:
DDDDDDDPPVVVVVVVVVVPPPPPDDPPDDPPADPQKDKDAAAAPDFQAWKWKAAAPDPDDPRTHTQGTRHGIGIDDHRIAMEGEGEAVNQLAQQSLLPDALRNHAEYAAACHLDFLVNLLSCLRNLNHAYDAHDHPALAFPDAPQAQHFPDWDWDQFLVRDTDTVVVLQQAKEKEWEAEPPDPVRVVQLVVVVVLCVVCVVLRYAYEYEYLALDSVVVVVVCVVSVPPHTYDDDNNRCVRPVCVVRVPPDPRKMFIAASRNRGNHIDGGDVSSNVVNCVRSVPCVVRRRAYELSSLLSCLSNLNHAEDADEQHQYELSSLLSCLNNLNHAYDAHANYAYELNSLLSCLNNLNHAEYHHAPYAYELSSLLSCLNNLNHAYYHHANYAYELSSLLSCLSNLNHQEYEHALYAYELSSLVSVLNNQNHAEYEHANYHYDPVSVVVSCVSHVNHDYHDHPDPPPPPDPDDPVPVVVVVVVPDDDPPVVVVVCCVVVVVVVVVVVVVLVVVLVVVCVVPVHPPVVSVVVSVVCVVCVVPVVDPPVVVVVVVVVVVVVVVVVVVVVVVVVVPPPDDDDDDPDPDPVVVVVVVVVVVVVVVVVVVVVVVVVVVVVVVVVD

Sequence (614 aa):
MKIKAWNNIWLIILIFVFIGSQFEKGQSAEPNAAPGERIISFPTGSSMGKLSVRDLGSTEAGDWTDLGEARGDITVPAGKELRLKVPPEHSGDLSPLAGLEASDLQELILDNTKVGDTELVHLKGLTSLKLLKVNKKPVTGKSHPFLGKPLGELKFTSTKGEQIDISQYKGKVVLVDFWAVWCGPCIGELPNVKRTYNKYHDDGFEIIGISLDRSREKLEKFIEENDMPWPQYFDGKGWDNEISTSFDIQSIPSTFLLDGQGIVRYANLRGSALDLAVAEALGNPSSSTGQITDAGLAHLKGLASLETLHFENTQVGNDGLAHLKDLTSLKVLYLGGSEVTDAGLAHLRNLGTLEQLCVHNTKITNAGLAHLKDLTGLEYLCIHNTFVSDAGLAYLKGLTSLKTLYLHNTQVTDTGLDHLKGLIRLEKLNLRGTKVSNVGLTELKQALPNCIISEPAAPKARRGPTTPWVERLEDIMDAEIPFHLQIVIAAIAIPIVCLIVAVFLRIATRWAVRFEVPYWTAYKIAIITSVVGFVIGIPFNIIGIILAHLLDFVLTFFVQSAIYGTMIKYPESNESIGYGKGLLISLYLLLIGLVVGLVIALFIFILMAVTQYA

pLDDT: mean 77.33, std 21.43, range [31.05, 98.62]